Protein 9R2R (pdb70)

Sequence (524 aa):
SQQEFLERARQYLEEARRDLTTRPYYYYVGSDSDGTTREARSREEYAKPEKRVRSLIEELKNKENYEIYETDYSWTETENGETRTHHIYFAYVKKDGKLEALLLRIESSGPLTDEETIEKTTRLLDEIYEKLESLSSQQEFLERARQYLEEARRDLTTRPYYYYVGSDSDGTTREARSREEYAKPETQEFEKRVRSLIEELKNYEIYETDYSWTETTRTHHIYFAYVEALLLRIESSGPLTDEETIEKTTRLLDEIYEKLESLSSQQEFLERARQYLEEARRDLTTRPYYYYVGSDSDGTTREAYAKPETQEFEKRVRSLIEELKYEIYETDYSWTTHHIYFAYVKKDGKLEALLLRIESSGPLTDEETIEKTTRLLDEIYEKLESLSEFLERARQYLEEARRDLTTRPYYYYVGSDSDGTTREARSREEYAKPETQEFEKRVRSLIEELKNSEDKENYEIYETDYSWTETRTHHIYFAYVKKDGKLEALLLRIESSGPLTDEETIEKTTRLLDEIYEKLESLS

Secondary structure (DSSP, 8-state):
--HHHHHHHHHHHHHHHHHTTT--EEEEEEEETT---EEESSHHHHS---HHHHHHHHHHH---SEEEEEEEEEEEEEETTEEEEEEEEEEEEEETTEEEEEEEEEEESS----HHHHHHHHHHHHHHHHHHHHT-/-HHHHHHHHHHHHHHTTTT--EEEEEEEETT--EEEESSHHHHHSHHHHHHHHHHHHHHHHHHS-S--SEEEEEEEEEEEE---EEEEEEEEEEETTEEEEEEEEEEESS----HHHHHHHHHHHHHHHHHHHHT-/-HHHHHHHHHHHHHHHHHHTTT--EEEEEEE-SS--EEEE-SHHHHTSHHHHHHHHHHHHHHHHH----EEEEEEEEEE--EEEEEEEEE---EEEEEEESS----HHHHHHHHHHHHHHHHHHHTT-/--HHHHHHHHHHHHHHHHTTTT--EEEEEEE-TTS-EEE----HHHHHHHHHHHHHHHHH--EEEEEEEEE--EEEEEEEEEETTEEEEEEEEEEESS----HHHHHHHHHHHHHHHHHHHT--

Radius of gyration: 23.38 Å; Cα contacts (8 Å, |Δi|>4): 973; chains: 4; bounding box: 63×63×62 Å

B-factor: mean 97.17, std 36.12, range [35.24, 252.78]

Nearest PDB structures (foldseek):
  8fw5-assembly1_C  TM=2.933E-01  e=3.549E-01  Homo sapiens
  7t3c-assembly1_C  TM=2.709E-01  e=3.549E-01  Homo sapiens
  2ex2-assembly1_A  TM=4.281E-01  e=2.567E+00  Escherichia coli
  2qm4-assembly1_A  TM=3.471E-01  e=1.353E+00  Homo sapiens
  7t3b-assembly1_C  TM=2.607E-01  e=1.012E+00  Homo sapiens

Foldseek 3Di:
DLVVLLVQLLVVLVVCLVCQQPWWWKWKWKAFLVNDIDIDRDDVSDVPDCVVVVVVVVVPVVPDPKDKDKDKDKDWDQPPNDIWIWIWIWMWIAHNNGTGMTIIITGTPTHDDDPVVSVVSSVVSVVRNVVSVVND/DLVVLLVLVLVLLVVCLVCQAPWWWKWKWWAALVGDIDTDTHPVSRVPVVRVVRVVVQVVVVVVPCVWDKDKDWDWDADPHFTWIWIWMDTNITITITGTHHHDDDVVVSVVSSVVSVVVNVVSVVVD/DAVVQLVQLLVVLVVCLVCQQPFWDKWKKKFFAVRDIDTDVPPVVVVVVVVVVVVVVVVVCQPKDWDWDADPHWIWIWIWHHDPNRTGITITITTDHHGDPDVVVSVVVNVVSVVVNVVSVVVD/DCLVVLLVVLVVCLVCAQPWWWKWKWKAFLVRDMQIDTDPVSCVPVVNVVVVVVVVVVVVDVVDDDDAPDKDKDKDWDWDDPVFIWIWIWMWMDGPRGTGMTIIITGTNTHDDDVVVSVVVNVVSVVVNVVSVVVD

Solvent-accessible surface area: 23491 Å² total; per-residue (Å²): 128,22,106,102,0,4,87,70,0,53,78,10,1,9,29,0,3,92,17,2,62,85,122,54,14,33,6,13,0,9,5,32,57,114,33,87,42,178,61,0,125,53,84,130,81,42,74,137,140,59,170,130,18,105,57,49,6,121,127,26,60,166,179,42,41,22,28,5,10,13,1,9,6,2,21,19,36,23,80,151,78,109,74,67,40,12,22,6,4,1,0,3,0,59,59,62,56,130,36,33,1,0,1,0,69,1,31,1,52,12,67,10,112,73,96,89,15,20,33,15,8,1,38,11,2,1,16,1,6,17,23,0,17,42,13,97,105,64,115,89,8,9,108,85,0,27,42,1,2,3,26,0,8,113,29,5,58,92,120,55,8,32,8,4,1,0,5,35,83,139,17,65,52,94,61,2,138,60,157,156,58,13,69,105,95,82,2,94,101,17,25,127,123,5,55,56,42,6,106,133,51,110,163,64,53,0,3,5,2,12,7,3,22,27,121,136,127,88,46,9,12,10,4,1,0,9,20,137,10,14,0,0,17,2,36,3,46,4,38,11,119,68,83,91,10,18,49,19,6,3,22,7,2,1,13,3,14,21,30,0,21,26,62,86,74,22,137,109,1,19,110,113,0,48,93,30,1,7,53,0,4,107,36,5,67,82,164,44,25,76,29,2,1,0,1,26,45,131,36,86,42,111,90,41,97,66,77,102,101,2,75,111,27,45,123,128,1,78,38,26,4,110,131,35,112,60,21,0,10,6,2,5,4,0,56,42,65,14,22,7,12,0,2,3,1,43,54,136,51,170,30,40,1,1,2,0,58,1,48,12,70,15,73,12,122,62,82,76,6,28,40,37,3,0,31,9,2,1,14,2,1,14,28,1,14,22,2,100,114,2,24,103,113,0,48,54,8,1,12,42,0,8,86,16,6,63,85,149,72,26,33,5,0,3,0,0,19,28,120,28,82,70,112,101,0,112,41,169,103,64,22,52,102,88,113,12,59,110,27,11,127,98,3,83,56,46,5,98,104,6,66,121,47,174,109,64,100,28,12,23,0,13,17,1,10,3,8,25,12,63,98,92,49,8,21,5,11,0,3,0,0,34,50,94,62,126,42,42,0,3,0,0,38,0,33,4,79,12,56,5,104,63,103,118,14,13,27,24,6,2,49,11,1,1,20,4,11,18,31,0,27,31,23,72

Structure (mmCIF, N/CA/C/O backbone):
data_9R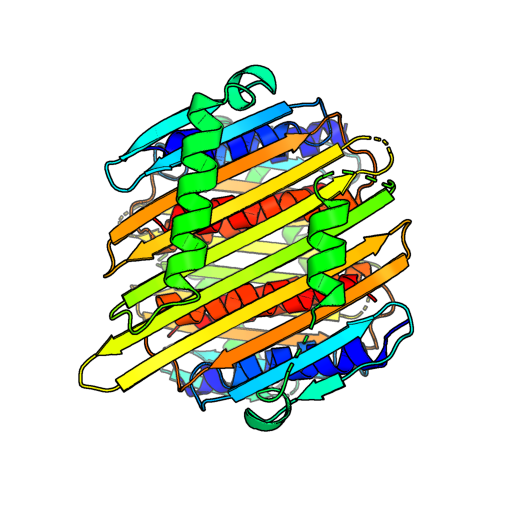2R
#
_entry.id   9R2R
#
_cell.length_a   101.480
_cell.length_b   88.580
_cell.length_c   65.750
_cell.angle_alpha   90.000
_cell.angle_beta   114.038
_cell.angle_gamma   90.000
#
_symmetry.space_group_name_H-M   'C 1 2 1'
#
loop_
_entity.id
_entity.type
_entity.pdbx_description
1 polymer M7r1
2 water water
#
loop_
_atom_site.group_PDB
_atom_site.id
_atom_site.type_symbol
_atom_site.label_atom_id
_atom_site.label_alt_id
_atom_site.label_comp_id
_atom_site.label_asym_id
_atom_site.label_entity_id
_atom_site.label_seq_id
_atom_site.pdbx_PDB_ins_code
_atom_site.Cartn_x
_atom_site.Cartn_y
_atom_site.Cartn_z
_atom_site.occupancy
_atom_site.B_iso_or_equiv
_atom_site.auth_seq_id
_atom_site.auth_comp_id
_atom_site.auth_asym_id
_atom_site.auth_atom_id
_atom_site.pdbx_PDB_model_num
ATOM 1 N N . SER A 1 1 ? 18.80336 17.54286 -11.01728 1.000 127.85887 1 SER A N 1
ATOM 2 C CA . SER A 1 1 ? 18.61227 17.77721 -9.59058 1.000 128.46223 1 SER A CA 1
ATOM 3 C C . SER A 1 1 ? 17.99492 16.55593 -8.91773 1.000 124.74239 1 SER A C 1
ATOM 4 O O . SER A 1 1 ? 18.05892 16.41058 -7.69535 1.000 121.57632 1 SER A O 1
ATOM 7 N N . GLN A 1 2 ? 17.39401 15.68714 -9.73474 1.000 122.15935 2 GLN A N 1
ATOM 8 C CA . GLN A 1 2 ? 16.73175 14.46782 -9.26742 1.000 114.61095 2 GLN A CA 1
ATOM 9 C C . GLN A 1 2 ? 15.62740 14.77077 -8.25844 1.000 107.90910 2 GLN A C 1
ATOM 10 O O . GLN A 1 2 ? 15.36714 13.97481 -7.35376 1.000 101.55244 2 GLN A O 1
ATOM 16 N N . GLN A 1 3 ? 14.97072 15.92432 -8.40841 1.000 125.47451 3 GLN A N 1
ATOM 17 C CA . GLN A 1 3 ? 13.89492 16.29366 -7.49288 1.000 124.05565 3 GLN A CA 1
ATOM 18 C C . GLN A 1 3 ? 12.75930 15.28071 -7.54409 1.000 118.28560 3 GLN A C 1
ATOM 19 O O . GLN A 1 3 ? 12.14646 14.96377 -6.51325 1.000 114.51371 3 GLN A O 1
ATOM 25 N N . GLU A 1 4 ? 12.46636 14.76255 -8.73908 1.000 103.77694 4 GLU A N 1
ATOM 26 C CA . GLU A 1 4 ? 11.44759 13.72959 -8.87466 1.000 92.85491 4 GLU A CA 1
ATOM 27 C C . GLU A 1 4 ? 11.77928 12.53230 -7.99700 1.000 80.19358 4 GLU A C 1
ATOM 28 O O . GLU A 1 4 ? 10.95767 12.10367 -7.18139 1.000 83.11298 4 GLU A O 1
ATOM 34 N N . PHE A 1 5 ? 12.99043 11.98727 -8.15286 1.000 81.00858 5 PHE A N 1
ATOM 35 C CA . PHE A 1 5 ? 13.44426 10.88607 -7.30782 1.000 82.75118 5 PHE A CA 1
ATOM 36 C C . PHE A 1 5 ? 13.28233 11.22122 -5.83234 1.000 78.47483 5 PHE A C 1
ATOM 37 O O . PHE A 1 5 ? 12.85905 10.37497 -5.03426 1.000 67.14848 5 PHE A O 1
ATOM 45 N N . LEU A 1 6 ? 13.64101 12.44817 -5.45069 1.000 85.41835 6 LEU A N 1
ATOM 46 C CA . LEU A 1 6 ? 13.54516 12.85272 -4.05414 1.000 81.13280 6 LEU A CA 1
ATOM 47 C C . LEU A 1 6 ? 12.11715 12.71991 -3.54914 1.000 81.20072 6 LEU A C 1
ATOM 48 O O . LEU A 1 6 ? 11.87185 12.12084 -2.49611 1.000 81.91786 6 LEU A O 1
ATOM 53 N N . GLU A 1 7 ? 11.15595 13.25867 -4.30204 1.000 79.84777 7 GLU A N 1
ATOM 54 C CA . GLU A 1 7 ? 9.76740 13.19988 -3.85447 1.000 76.68564 7 GLU A CA 1
ATOM 55 C C . GLU A 1 7 ? 9.23971 11.76818 -3.85253 1.000 71.42361 7 GLU A C 1
ATOM 56 O O . GLU A 1 7 ? 8.49650 11.37702 -2.94125 1.000 75.09721 7 GLU A O 1
ATOM 62 N N . ARG A 1 8 ? 9.61746 10.96807 -4.85493 1.000 66.13766 8 ARG A N 1
ATOM 63 C CA . ARG A 1 8 ? 9.15426 9.58267 -4.90385 1.000 68.18213 8 ARG A CA 1
ATOM 64 C C . ARG A 1 8 ? 9.65225 8.80616 -3.69448 1.000 66.49723 8 ARG A C 1
ATOM 65 O O . ARG A 1 8 ? 8.89659 8.06023 -3.05923 1.000 61.92225 8 ARG A O 1
ATOM 73 N N . ALA A 1 9 ? 10.93143 8.97230 -3.35947 1.000 84.82376 9 ALA A N 1
ATOM 74 C CA . ALA A 1 9 ? 11.48203 8.23835 -2.22899 1.000 82.83601 9 ALA A CA 1
ATOM 75 C C . ALA A 1 9 ? 10.94094 8.76535 -0.90584 1.000 72.12845 9 ALA A C 1
ATOM 76 O O . ALA A 1 9 ? 10.75320 7.98775 0.03712 1.000 70.26152 9 ALA A O 1
ATOM 78 N N . ARG A 1 10 ? 10.67293 10.07098 -0.81507 1.000 66.64150 10 ARG A N 1
ATOM 79 C CA . ARG A 1 10 ? 10.00543 10.60061 0.36947 1.000 62.68643 10 ARG A CA 1
ATOM 80 C C . ARG A 1 10 ? 8.64921 9.93652 0.56586 1.000 65.93398 10 ARG A C 1
ATOM 81 O O . ARG A 1 10 ? 8.31617 9.48873 1.66970 1.000 69.44240 10 ARG A O 1
ATOM 89 N N . GLN A 1 11 ? 7.84935 9.86934 -0.50213 1.000 65.67602 11 GLN A N 1
ATOM 90 C CA . GLN A 1 11 ? 6.53406 9.24128 -0.40851 1.000 56.82641 11 GLN A CA 1
ATOM 91 C C . GLN A 1 11 ? 6.64746 7.76382 -0.04819 1.000 52.28982 11 GLN A C 1
ATOM 92 O O . GLN A 1 11 ? 5.86151 7.24781 0.75956 1.000 57.36459 11 GLN A O 1
ATOM 98 N N . TYR A 1 12 ? 7.62067 7.06637 -0.63972 1.000 48.67255 12 TYR A N 1
ATOM 99 C CA . TYR A 1 12 ? 7.81345 5.65393 -0.32683 1.000 56.29644 12 TYR A CA 1
ATOM 100 C C . TYR A 1 12 ? 8.18167 5.45525 1.13921 1.000 64.21541 12 TYR A C 1
ATOM 101 O O . TYR A 1 12 ? 7.67950 4.53398 1.79235 1.000 60.26407 12 TYR A O 1
ATOM 110 N N . LEU A 1 13 ? 9.05383 6.31245 1.67694 1.000 58.40083 13 LEU A N 1
ATOM 111 C CA . LEU A 1 13 ? 9.41899 6.20936 3.08737 1.000 55.20608 13 LEU A CA 1
ATOM 112 C C . LEU A 1 13 ? 8.22782 6.50628 3.98939 1.000 53.85674 13 LEU A C 1
ATOM 113 O O . LEU A 1 13 ? 8.03168 5.84080 5.01582 1.000 54.80093 13 LEU A O 1
ATOM 118 N N . GLU A 1 14 ? 7.43219 7.51711 3.63319 1.000 51.10871 14 GLU A N 1
ATOM 119 C CA . GLU A 1 14 ? 6.22920 7.81502 4.40285 1.000 48.50375 14 GLU A CA 1
ATOM 120 C C . GLU A 1 14 ? 5.31390 6.60146 4.46588 1.000 52.28617 14 GLU A C 1
ATOM 121 O O . GLU A 1 14 ? 4.88425 6.18443 5.54981 1.000 57.74944 14 GLU A O 1
ATOM 127 N N . GLU A 1 15 ? 5.01330 6.01418 3.30496 1.000 60.20556 15 GLU A N 1
ATOM 128 C CA . GLU A 1 15 ? 4.12863 4.85642 3.28411 1.000 56.85621 15 GLU A CA 1
ATOM 129 C C . GLU A 1 15 ? 4.73405 3.66742 4.01790 1.000 47.66054 15 GLU A C 1
ATOM 130 O O . GLU A 1 15 ? 3.99921 2.91511 4.66348 1.000 49.37686 15 GLU A O 1
ATOM 136 N N . ALA A 1 16 ? 6.05532 3.47979 3.93764 1.000 55.17741 16 ALA A N 1
ATOM 137 C CA . ALA A 1 16 ? 6.68994 2.38074 4.65534 1.000 54.24338 16 ALA A CA 1
ATOM 138 C C . ALA A 1 16 ? 6.53722 2.55378 6.15953 1.000 51.65105 16 ALA A C 1
ATOM 139 O O . ALA A 1 16 ? 6.15659 1.61320 6.86330 1.000 57.68127 16 ALA A O 1
ATOM 141 N N . ARG A 1 17 ? 6.83805 3.74916 6.67455 1.000 51.32772 17 ARG A N 1
ATOM 142 C CA . ARG A 1 17 ? 6.65071 3.99190 8.10088 1.000 48.92815 17 ARG A CA 1
ATOM 143 C C . ARG A 1 17 ? 5.19089 3.83879 8.50319 1.000 56.15195 17 ARG A C 1
ATOM 144 O O . ARG A 1 17 ? 4.89868 3.38289 9.61471 1.000 53.00356 17 ARG A O 1
ATOM 152 N N . ARG A 1 18 ? 4.26425 4.19142 7.60763 1.000 59.84849 18 ARG A N 1
ATOM 153 C CA . ARG A 1 18 ? 2.84551 4.13269 7.94449 1.000 46.39757 18 ARG A CA 1
ATOM 154 C C . ARG A 1 18 ? 2.33341 2.69783 7.98508 1.000 49.83596 18 ARG A C 1
ATOM 155 O O . ARG A 1 18 ? 1.51252 2.35023 8.84258 1.000 48.03696 18 ARG A O 1
ATOM 163 N N . ASP A 1 19 ? 2.79605 1.85452 7.06468 1.000 53.80186 19 ASP A N 1
ATOM 164 C CA . ASP A 1 19 ? 2.30621 0.48926 6.93634 1.000 57.99291 19 ASP A CA 1
ATOM 165 C C . ASP A 1 19 ? 3.27380 -0.53725 7.50846 1.000 64.85634 19 ASP A C 1
ATOM 166 O O . ASP A 1 19 ? 3.12127 -1.73441 7.23835 1.000 66.09129 19 ASP A O 1
ATOM 171 N N . LEU A 1 20 ? 4.27803 -0.08523 8.26663 1.000 65.53774 20 LEU A N 1
ATOM 172 C CA . LEU A 1 20 ? 5.20543 -0.99193 8.93675 1.000 57.44547 20 LEU A CA 1
ATOM 173 C C . LEU A 1 20 ? 4.47977 -2.13732 9.63079 1.000 68.52517 20 LEU A C 1
ATOM 174 O O . LEU A 1 20 ? 4.87616 -3.30207 9.51285 1.000 76.71914 20 LEU A O 1
ATOM 179 N N . THR A 1 21 ? 3.40331 -1.82564 10.35152 1.000 68.28412 21 THR A N 1
ATOM 180 C CA . THR A 1 21 ? 2.65508 -2.82127 11.10685 1.000 68.60169 21 THR A CA 1
ATOM 181 C C . THR A 1 21 ? 1.30545 -3.14119 10.47064 1.000 81.63831 21 THR A C 1
ATOM 182 O O . THR A 1 21 ? 0.39007 -3.59232 11.16647 1.000 80.94491 21 THR A O 1
ATOM 186 N N . THR A 1 22 ? 1.16664 -2.93550 9.16019 1.000 83.63713 22 THR A N 1
ATOM 187 C CA . THR A 1 22 ? -0.13508 -2.99765 8.50397 1.000 78.73894 22 THR A CA 1
ATOM 188 C C . THR A 1 22 ? -0.18841 -3.98279 7.34625 1.000 80.60399 22 THR A C 1
ATOM 189 O O . THR A 1 22 ? -1.08092 -4.83876 7.31104 1.000 76.53002 22 THR A O 1
ATOM 193 N N . ARG A 1 23 ? 0.73149 -3.88604 6.38791 1.000 84.38720 23 ARG A N 1
ATOM 194 C CA . ARG A 1 23 ? 0.63819 -4.66431 5.15991 1.000 72.88539 23 ARG A CA 1
ATOM 195 C C . ARG A 1 23 ? 2.03665 -4.84483 4.59352 1.000 82.47449 23 ARG A C 1
ATOM 196 O O . ARG A 1 23 ? 2.88947 -3.96956 4.77808 1.000 88.08229 23 ARG A O 1
ATOM 204 N N . PRO A 1 24 ? 2.31252 -5.96472 3.92494 1.000 77.09700 24 PRO A N 1
ATOM 205 C CA . PRO A 1 24 ? 3.57787 -6.09104 3.19459 1.000 80.31403 24 PRO A CA 1
ATOM 206 C C . PRO A 1 24 ? 3.69379 -5.03298 2.10741 1.000 72.65041 24 PRO A C 1
ATOM 207 O O . PRO A 1 24 ? 2.70156 -4.46470 1.64626 1.000 84.26680 24 PRO A O 1
ATOM 211 N N . TYR A 1 25 ? 4.93253 -4.76865 1.69672 1.000 64.40194 25 TYR A N 1
ATOM 212 C CA . TYR A 1 25 ? 5.17527 -3.75834 0.67615 1.000 73.76839 25 TYR A CA 1
ATOM 213 C C . TYR A 1 25 ? 6.54594 -3.97416 0.05207 1.000 82.25195 25 TYR A C 1
ATOM 214 O O . TYR A 1 25 ? 7.40291 -4.66889 0.60505 1.000 83.39107 25 TYR A O 1
ATOM 223 N N . TYR A 1 26 ? 6.73704 -3.35732 -1.11328 1.000 90.85679 26 TYR A N 1
ATOM 224 C CA . TYR A 1 26 ? 8.00561 -3.41379 -1.83336 1.000 95.94266 26 TYR A CA 1
ATOM 225 C C . TYR A 1 26 ? 8.16441 -2.12288 -2.61898 1.000 89.88438 26 TYR A C 1
ATOM 226 O O . TYR A 1 26 ? 7.37275 -1.84974 -3.52523 1.000 102.88080 26 TYR A O 1
ATOM 235 N N . TYR A 1 27 ? 9.18341 -1.33820 -2.27930 1.000 73.41001 27 TYR A N 1
ATOM 236 C CA . TYR A 1 27 ? 9.45484 -0.07045 -2.94065 1.000 70.33042 27 TYR A CA 1
ATOM 237 C C . TYR A 1 27 ? 10.89943 -0.04824 -3.41012 1.000 71.33781 27 TYR A C 1
ATOM 238 O O . TYR A 1 27 ? 11.81652 -0.30850 -2.62699 1.000 65.50600 27 TYR A O 1
ATOM 247 N N . TYR A 1 28 ? 11.09846 0.25520 -4.68426 1.000 67.16585 28 TYR A N 1
ATOM 248 C CA . TYR A 1 28 ? 12.42542 0.46081 -5.23793 1.000 63.54134 28 TYR A CA 1
ATOM 249 C C . TYR A 1 28 ? 12.44050 1.80242 -5.94463 1.000 61.51497 28 TYR A C 1
ATOM 250 O O . TYR A 1 28 ? 11.46251 2.17368 -6.59843 1.000 86.35448 28 TYR A O 1
ATOM 259 N N . VAL A 1 29 ? 13.53877 2.53554 -5.80387 1.000 68.08794 29 VAL A N 1
ATOM 260 C CA . VAL A 1 29 ? 13.69809 3.77123 -6.56390 1.000 74.46546 29 VAL A CA 1
ATOM 261 C C . VAL A 1 29 ? 15.18645 4.05083 -6.73024 1.000 81.69763 29 VAL A C 1
ATOM 262 O O . VAL A 1 29 ? 15.94739 4.05470 -5.75754 1.000 66.05551 29 VAL A O 1
ATOM 266 N N . GLY A 1 30 ? 15.60487 4.25678 -7.97580 1.000 82.17361 30 GLY A N 1
ATOM 267 C CA . GLY A 1 30 ? 17.01126 4.42718 -8.27667 1.000 82.78633 30 GLY A CA 1
ATOM 268 C C . GLY A 1 30 ? 17.27367 5.43304 -9.37508 1.000 78.85801 30 GLY A C 1
ATOM 269 O O . GLY A 1 30 ? 16.65814 5.37213 -10.44262 1.000 82.68090 30 GLY A O 1
ATOM 270 N N . SER A 1 31 ? 18.19116 6.36178 -9.12272 1.000 77.85337 31 SER A N 1
ATOM 271 C CA . SER A 1 31 ? 18.55029 7.39174 -10.08145 1.000 79.57180 31 SER A CA 1
ATOM 272 C C . SER A 1 31 ? 20.06405 7.48572 -10.17983 1.000 83.37314 31 SER A C 1
ATOM 273 O O . SER A 1 31 ? 20.78515 7.20296 -9.22064 1.000 101.79990 31 SER A O 1
ATOM 276 N N . ASP A 1 32 ? 20.53467 7.88631 -11.35182 1.000 93.90078 32 ASP A N 1
ATOM 277 C CA . ASP A 1 32 ? 21.95181 8.08448 -11.62191 1.000 103.88381 32 ASP A CA 1
ATOM 278 C C . ASP A 1 32 ? 22.21426 9.55867 -11.92191 1.000 118.26499 32 ASP A C 1
ATOM 279 O O . ASP A 1 32 ? 21.31847 10.40410 -11.83338 1.000 115.49499 32 ASP A O 1
ATOM 284 N N . SER A 1 33 ? 23.46061 9.85433 -12.29808 1.000 124.86270 33 SER A N 1
ATOM 285 C CA . SER A 1 33 ? 23.84868 11.22339 -12.60012 1.000 124.48553 33 SER A CA 1
ATOM 286 C C . SER A 1 33 ? 23.14349 11.73319 -13.84415 1.000 145.16745 33 SER A C 1
ATOM 287 O O . SER A 1 33 ? 23.00413 12.94794 -14.01790 1.000 153.62939 33 SER A O 1
ATOM 290 N N . ASP A 1 34 ? 22.71402 10.82794 -14.72502 1.000 192.65065 34 ASP A N 1
ATOM 291 C CA . ASP A 1 34 ? 21.95124 11.23417 -15.89679 1.000 198.91175 34 ASP A CA 1
ATOM 292 C C . ASP A 1 34 ? 20.53236 11.64890 -15.53315 1.000 198.56031 34 ASP A C 1
ATOM 293 O O . ASP A 1 34 ? 19.86826 12.31733 -16.33192 1.000 208.90716 34 ASP A O 1
ATOM 298 N N . GLY A 1 35 ? 20.05367 11.26602 -14.35067 1.000 153.51421 35 GLY A N 1
ATOM 299 C CA . GLY A 1 35 ? 18.71879 11.60435 -13.91133 1.000 140.98820 35 GLY A CA 1
ATOM 300 C C . GLY A 1 35 ? 17.66366 10.56776 -14.21428 1.000 128.59102 35 GLY A C 1
ATOM 301 O O . GLY A 1 35 ? 16.48994 10.79977 -13.90326 1.000 131.26651 35 GLY A O 1
ATOM 302 N N . THR A 1 36 ? 18.03710 9.43439 -14.80343 1.000 129.14271 36 THR A N 1
ATOM 303 C CA . THR A 1 36 ? 17.07523 8.39073 -15.15368 1.000 121.85914 36 THR A CA 1
ATOM 304 C C . THR A 1 36 ? 16.60745 7.69277 -13.88032 1.000 104.82605 36 THR A C 1
ATOM 305 O O . THR A 1 36 ? 17.32017 6.85968 -13.31400 1.000 91.45510 36 THR A O 1
ATOM 309 N N . THR A 1 37 ? 15.40018 8.02878 -13.42650 1.000 95.74136 37 THR A N 1
ATOM 310 C CA . THR A 1 37 ? 14.82217 7.44459 -12.22463 1.000 98.57769 37 THR A CA 1
ATOM 311 C C . THR A 1 37 ? 13.92003 6.27692 -12.60292 1.000 86.77017 37 THR A C 1
ATOM 312 O O . THR A 1 37 ? 13.05772 6.40924 -13.47774 1.000 100.06651 37 THR A O 1
ATOM 316 N N . ARG A 1 38 ? 14.12754 5.13771 -11.94871 1.000 88.63440 38 ARG A N 1
ATOM 317 C CA . ARG A 1 38 ? 13.30299 3.95229 -12.13191 1.000 92.02690 38 ARG A CA 1
ATOM 318 C C . ARG A 1 38 ? 12.69212 3.56726 -10.79592 1.000 76.75066 38 ARG A C 1
ATOM 319 O O . ARG A 1 38 ? 13.39798 3.47022 -9.78758 1.000 89.34038 38 ARG A O 1
ATOM 327 N N . GLU A 1 39 ? 11.38762 3.34310 -10.79267 1.000 83.62807 39 GLU A N 1
ATOM 328 C CA . GLU A 1 39 ? 10.65577 3.01528 -9.58278 1.000 73.94417 39 GLU A CA 1
ATOM 329 C C . GLU A 1 39 ? 10.11026 1.60070 -9.67587 1.000 76.34338 39 GLU A C 1
ATOM 330 O O . GLU A 1 39 ? 10.11567 0.97532 -10.73982 1.000 95.16870 39 GLU A O 1
ATOM 336 N N . ALA A 1 40 ? 9.62001 1.11381 -8.53454 1.000 71.35412 40 ALA A N 1
ATOM 337 C CA . ALA A 1 40 ? 8.99566 -0.20805 -8.47971 1.000 84.40164 40 ALA A CA 1
ATOM 338 C C . ALA A 1 40 ? 8.16076 -0.29871 -7.19885 1.000 82.98922 40 ALA A C 1
ATOM 339 O O . ALA A 1 40 ? 8.65636 -0.73578 -6.15878 1.000 85.33971 40 ALA A O 1
ATOM 341 N N . ARG A 1 41 ? 6.88722 0.09253 -7.29713 1.000 75.87328 41 ARG A N 1
ATOM 342 C CA . ARG A 1 41 ? 5.97264 -0.02056 -6.16657 1.000 71.24459 41 ARG A CA 1
ATOM 343 C C . ARG A 1 41 ? 5.48083 -1.44864 -5.94707 1.000 76.70779 41 ARG A C 1
ATOM 344 O O . ARG A 1 41 ? 4.94058 -1.75148 -4.87666 1.000 85.22222 41 ARG A O 1
ATOM 352 N N . SER A 1 42 ? 5.66367 -2.33042 -6.92085 1.000 82.21321 42 SER A N 1
ATOM 353 C CA . SER A 1 42 ? 5.33201 -3.73916 -6.78796 1.000 90.77359 42 SER A CA 1
ATOM 354 C C . SER A 1 42 ? 6.60922 -4.57016 -6.79437 1.000 99.19637 42 SER A C 1
ATOM 355 O O . SER A 1 42 ? 7.68905 -4.09942 -7.16394 1.000 99.58909 42 SER A O 1
ATOM 358 N N . ARG A 1 43 ? 6.47231 -5.82909 -6.37798 1.000 101.52676 43 ARG A N 1
ATOM 359 C CA . ARG A 1 43 ? 7.63842 -6.69645 -6.25195 1.000 110.24461 43 ARG A CA 1
ATOM 360 C C . ARG A 1 43 ? 8.21095 -7.05332 -7.61786 1.000 117.16699 43 ARG A C 1
ATOM 361 O O . ARG A 1 43 ? 9.39012 -6.80417 -7.89610 1.000 123.61751 43 ARG A O 1
ATOM 369 N N . GLU A 1 44 ? 7.38380 -7.62939 -8.49154 1.000 112.57698 44 GLU A N 1
ATOM 370 C CA . GLU A 1 44 ? 7.85778 -8.07421 -9.79544 1.000 122.01444 44 GLU A CA 1
ATOM 371 C C . GLU A 1 44 ? 8.23338 -6.92027 -10.71302 1.000 121.55956 44 GLU A C 1
ATOM 372 O O . GLU A 1 44 ? 8.73035 -7.16777 -11.81744 1.000 130.86883 44 GLU A O 1
ATOM 378 N N . GLU A 1 45 ? 8.00362 -5.67469 -10.29178 1.000 118.55211 45 GLU A N 1
ATOM 379 C CA . GLU A 1 45 ? 8.39026 -4.53960 -11.11911 1.000 117.57519 45 GLU A CA 1
ATOM 380 C C . GLU A 1 45 ? 9.90271 -4.36650 -11.14769 1.000 139.04803 45 GLU A C 1
ATOM 381 O O . GLU A 1 45 ? 10.45388 -3.92567 -12.16164 1.000 139.54432 45 GLU A O 1
ATOM 387 N N . TYR A 1 46 ? 10.58976 -4.71151 -10.05667 1.000 175.32446 46 TYR A N 1
ATOM 388 C CA . TYR A 1 46 ? 12.04187 -4.68733 -10.02376 1.000 170.95712 46 TYR A CA 1
ATOM 389 C C . TYR A 1 46 ? 12.65869 -6.05018 -9.75070 1.000 173.10367 46 TYR A C 1
ATOM 390 O O . TYR A 1 46 ? 13.88358 -6.18407 -9.85906 1.000 177.83968 46 TYR A O 1
ATOM 399 N N . ALA A 1 47 ? 11.85304 -7.06647 -9.41924 1.000 143.89276 47 ALA A N 1
ATOM 400 C CA . ALA A 1 47 ? 12.37575 -8.42149 -9.29011 1.000 137.73225 47 ALA A CA 1
ATOM 401 C C . ALA A 1 47 ? 13.12614 -8.85066 -10.54485 1.000 154.19623 47 ALA A C 1
ATOM 402 O O . ALA A 1 47 ? 13.99396 -9.72714 -10.47376 1.000 153.75309 47 ALA A O 1
ATOM 404 N N . LYS A 1 48 ? 12.80160 -8.25979 -11.69343 1.000 158.19990 48 LYS A N 1
ATOM 405 C CA . LYS A 1 48 ? 13.61952 -8.39113 -12.88898 1.000 154.18024 48 LYS A CA 1
ATOM 406 C C . LYS A 1 48 ? 14.73045 -7.34433 -12.85236 1.000 152.71554 48 LYS A C 1
ATOM 407 O O . LYS A 1 48 ? 14.46612 -6.14339 -12.99376 1.000 160.35751 48 LYS A O 1
ATOM 413 N N . PRO A 1 49 ? 15.98667 -7.75264 -12.63678 1.000 145.16546 49 PRO A N 1
ATOM 414 C CA . PRO A 1 49 ? 17.09364 -6.79709 -12.53473 1.000 133.75446 49 PRO A CA 1
ATOM 415 C C . PRO A 1 49 ? 17.51949 -6.23557 -13.88962 1.000 123.32877 49 PRO A C 1
ATOM 416 O O . PRO A 1 49 ? 16.91923 -5.26309 -14.34794 1.000 126.20594 49 PRO A O 1
ATOM 420 N N . GLU A 1 55 ? 21.30892 -0.73663 -10.70051 1.000 129.98153 55 GLU A N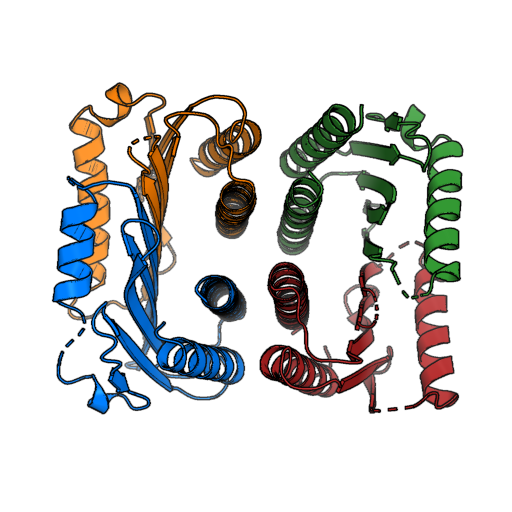 1
ATOM 421 C CA . GLU A 1 55 ? 21.93470 -0.90385 -9.39381 1.000 142.25720 55 GLU A CA 1
ATOM 422 C C . GLU A 1 55 ? 23.36317 -1.42464 -9.54388 1.000 151.66759 55 GLU A C 1
ATOM 423 O O . GLU A 1 55 ? 24.18774 -1.28023 -8.64048 1.000 148.53522 55 GLU A O 1
ATOM 429 N N . LYS A 1 56 ? 23.65275 -2.01892 -10.70280 1.000 146.79914 56 LYS A N 1
ATOM 430 C CA . LYS A 1 56 ? 24.97781 -2.58134 -10.94422 1.000 145.10773 56 LYS A CA 1
ATOM 431 C C . LYS A 1 56 ? 26.03919 -1.48680 -10.97738 1.000 146.32083 56 LYS A C 1
ATOM 432 O O . LYS A 1 56 ? 27.03255 -1.53691 -10.23818 1.000 150.59758 56 LYS A O 1
ATOM 438 N N . ARG A 1 57 ? 25.84176 -0.48417 -11.83890 1.000 137.78927 57 ARG A N 1
ATOM 439 C CA . ARG A 1 57 ? 26.79417 0.61756 -11.92228 1.000 140.16889 57 ARG A CA 1
ATOM 440 C C . ARG A 1 57 ? 26.91379 1.35370 -10.59534 1.000 154.74067 57 ARG A C 1
ATOM 441 O O . ARG A 1 57 ? 27.99612 1.84122 -10.25217 1.000 153.24320 57 ARG A O 1
ATOM 449 N N . VAL A 1 58 ? 25.82576 1.41887 -9.82612 1.000 183.81115 58 VAL A N 1
ATOM 450 C CA . VAL A 1 58 ? 25.85367 2.11270 -8.53981 1.000 178.14808 58 VAL A CA 1
ATOM 451 C C . VAL A 1 58 ? 26.86483 1.45707 -7.60564 1.000 165.61777 58 VAL A C 1
ATOM 452 O O . VAL A 1 58 ? 27.79323 2.10542 -7.10702 1.000 164.65247 58 VAL A O 1
ATOM 456 N N . ARG A 1 59 ? 26.70156 0.15359 -7.36340 1.000 151.42559 59 ARG A N 1
ATOM 457 C CA . ARG A 1 59 ? 27.59589 -0.54393 -6.44610 1.000 144.75529 59 ARG A CA 1
ATOM 458 C C . ARG A 1 59 ? 29.00788 -0.65279 -7.00660 1.000 147.01992 59 ARG A C 1
ATOM 459 O O . ARG A 1 59 ? 29.97935 -0.63462 -6.23946 1.000 140.01994 59 ARG A O 1
ATOM 467 N N . SER A 1 60 ? 29.14828 -0.76204 -8.33083 1.000 159.31729 60 SER A N 1
ATOM 468 C CA . SER A 1 60 ? 30.48456 -0.78910 -8.91731 1.000 162.10717 60 SER A CA 1
ATOM 469 C C . SER A 1 60 ? 31.21451 0.52469 -8.66186 1.000 160.36330 60 SER A C 1
ATOM 470 O O . SER A 1 60 ? 32.38091 0.53076 -8.24972 1.000 160.53473 60 SER A O 1
ATOM 473 N N . LEU A 1 61 ? 30.53438 1.65284 -8.88796 1.000 142.32013 61 LEU A N 1
ATOM 474 C CA . LEU A 1 61 ? 31.13797 2.95134 -8.61400 1.000 136.15039 61 LEU A CA 1
ATOM 475 C C . LEU A 1 61 ? 31.43463 3.11457 -7.13055 1.000 132.14288 61 LEU A C 1
ATOM 476 O O . LEU A 1 61 ? 32.46135 3.69374 -6.75602 1.000 124.50024 61 LEU A O 1
ATOM 481 N N . ILE A 1 62 ? 30.54815 2.60630 -6.27086 1.000 131.52178 62 ILE A N 1
ATOM 482 C CA . ILE A 1 62 ? 30.79801 2.64806 -4.83144 1.000 125.98069 62 ILE A CA 1
ATOM 483 C C . ILE A 1 62 ? 32.10894 1.94393 -4.50680 1.000 124.39440 62 ILE A C 1
ATOM 484 O O . ILE A 1 62 ? 33.01877 2.52928 -3.90820 1.000 120.55040 62 ILE A O 1
ATOM 489 N N . GLU A 1 63 ? 32.22939 0.67952 -4.92070 1.000 126.53733 63 GLU A N 1
ATOM 490 C CA . GLU A 1 63 ? 33.42232 -0.09386 -4.58939 1.000 124.32965 63 GLU A CA 1
ATOM 491 C C . GLU A 1 63 ? 34.67691 0.53087 -5.18770 1.000 125.16069 63 GLU A C 1
ATOM 492 O O . GLU A 1 63 ? 35.74400 0.51300 -4.56257 1.000 121.49816 63 GLU A O 1
ATOM 498 N N . GLU A 1 64 ? 34.57245 1.09410 -6.39477 1.000 129.63156 64 GLU A N 1
ATOM 499 C CA . GLU A 1 64 ? 35.74417 1.71234 -7.00729 1.000 125.54399 64 GLU A CA 1
ATOM 500 C C . GLU A 1 64 ? 36.16658 2.96515 -6.24950 1.000 124.35017 64 GLU A C 1
ATOM 501 O O . GLU A 1 64 ? 37.36420 3.20709 -6.05739 1.000 122.26227 64 GLU A O 1
ATOM 507 N N . LEU A 1 65 ? 35.19924 3.76777 -5.79999 1.000 125.05267 65 LEU A N 1
ATOM 508 C CA . LEU A 1 65 ? 35.52292 4.98572 -5.06953 1.000 116.57818 65 LEU A CA 1
ATOM 509 C C . LEU A 1 65 ? 35.98067 4.70997 -3.64435 1.000 122.62688 65 LEU A C 1
ATOM 510 O O . LEU A 1 65 ? 36.65596 5.55945 -3.05276 1.000 115.64898 65 LEU A O 1
ATOM 515 N N . LYS A 1 66 ? 35.62256 3.55533 -3.07502 1.000 134.56166 66 LYS A N 1
ATOM 516 C CA . LYS A 1 66 ? 36.06701 3.24583 -1.71884 1.000 127.23464 66 LYS A CA 1
ATOM 517 C C . LYS A 1 66 ? 37.58420 3.12551 -1.65253 1.000 127.84859 66 LYS A C 1
ATOM 518 O O . LYS A 1 66 ? 38.21810 3.66646 -0.73893 1.000 132.54583 66 LYS A O 1
ATOM 524 N N . ASN A 1 67 ? 38.18360 2.42930 -2.61296 1.000 127.36610 67 ASN A N 1
ATOM 525 C CA . ASN A 1 67 ? 39.63302 2.27693 -2.65547 1.000 124.46955 67 ASN A CA 1
ATOM 526 C C . ASN A 1 67 ? 40.18656 2.69405 -4.01385 1.000 117.73468 67 ASN A C 1
ATOM 527 O O . ASN A 1 67 ? 40.01082 1.99096 -5.00886 1.000 115.89793 67 ASN A O 1
ATOM 532 N N . LYS A 1 71 ? 37.96308 10.72799 -8.08815 1.000 107.86894 71 LYS A N 1
ATOM 533 C CA . LYS A 1 71 ? 39.14107 10.38301 -7.30163 1.000 113.20861 71 LYS A CA 1
ATOM 534 C C . LYS A 1 71 ? 39.07086 10.98308 -5.89980 1.000 116.23923 71 LYS A C 1
ATOM 535 O O . LYS A 1 71 ? 39.51810 10.36947 -4.93041 1.000 116.01588 71 LYS A O 1
ATOM 541 N N . GLU A 1 72 ? 38.50542 12.18588 -5.79820 1.000 114.84153 72 GLU A N 1
ATOM 542 C CA . GLU A 1 72 ? 38.46501 12.92992 -4.54804 1.000 111.86647 72 GLU A CA 1
ATOM 543 C C . GLU A 1 72 ? 37.12983 13.65560 -4.44158 1.000 108.73233 72 GLU A C 1
ATOM 544 O O . GLU A 1 72 ? 36.26964 13.55399 -5.32150 1.000 108.47263 72 GLU A O 1
ATOM 550 N N . ASN A 1 73 ? 36.96525 14.39375 -3.34220 1.000 109.23242 73 ASN A N 1
ATOM 551 C CA . ASN A 1 73 ? 35.77052 15.19787 -3.07811 1.000 106.23862 73 ASN A CA 1
ATOM 552 C C . ASN A 1 73 ? 34.50002 14.35377 -3.04731 1.000 103.58895 73 ASN A C 1
ATOM 553 O O . ASN A 1 73 ? 33.41120 14.85015 -3.34595 1.000 98.86760 73 ASN A O 1
ATOM 558 N N . TYR A 1 74 ? 34.61099 13.07985 -2.68030 1.000 97.95516 74 TYR A N 1
ATOM 559 C CA . TYR A 1 74 ? 33.46873 12.17662 -2.70521 1.000 88.18066 74 TYR A CA 1
ATOM 560 C C . TYR A 1 74 ? 32.88962 12.00800 -1.30590 1.000 85.60844 74 TYR A C 1
ATOM 561 O O . TYR A 1 74 ? 33.62919 11.82873 -0.33228 1.000 90.69853 74 TYR A O 1
ATOM 570 N N . GLU A 1 75 ? 31.56536 12.09395 -1.21901 1.000 83.68550 75 GLU A N 1
ATOM 571 C CA . GLU A 1 75 ? 30.79445 11.81338 -0.01389 1.000 79.49419 75 GLU A CA 1
ATOM 572 C C . GLU A 1 75 ? 29.88699 10.63597 -0.34594 1.000 81.07310 75 GLU A C 1
ATOM 573 O O . GLU A 1 75 ? 28.97784 10.76090 -1.17377 1.000 79.11873 75 GLU A O 1
ATOM 579 N N . ILE A 1 76 ? 30.15687 9.48701 0.26553 1.000 77.54814 76 ILE A N 1
ATOM 580 C CA . ILE A 1 76 ? 29.42689 8.25464 -0.00195 1.000 79.83890 76 ILE A CA 1
ATOM 581 C C . ILE A 1 76 ? 28.77465 7.79427 1.29120 1.000 72.98054 76 ILE A C 1
ATOM 582 O O . ILE A 1 76 ? 29.39911 7.83119 2.35668 1.000 66.50067 76 ILE A O 1
ATOM 587 N N . TYR A 1 77 ? 27.51894 7.36243 1.19870 1.000 66.06317 77 TYR A N 1
ATOM 588 C CA . TYR A 1 77 ? 26.78566 6.89989 2.36922 1.000 57.53936 77 TYR A CA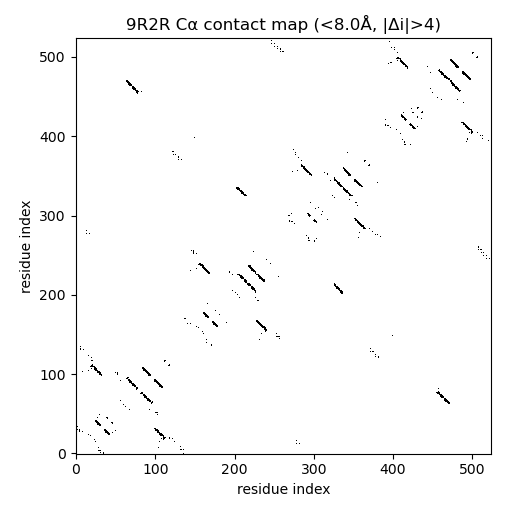 1
ATOM 589 C C . TYR A 1 77 ? 25.90748 5.72691 1.97318 1.000 53.36664 77 TYR A C 1
ATOM 590 O O . TYR A 1 77 ? 25.23729 5.77688 0.93815 1.000 65.15585 77 TYR A O 1
ATOM 599 N N . GLU A 1 78 ? 25.92050 4.67305 2.78603 1.000 50.31614 78 GLU A N 1
ATOM 600 C CA . GLU A 1 78 ? 25.07651 3.51876 2.52376 1.000 56.63185 78 GLU A CA 1
ATOM 601 C C . GLU A 1 78 ? 24.69099 2.86193 3.84004 1.000 52.91848 78 GLU A C 1
ATOM 602 O O . GLU A 1 78 ? 25.51242 2.73758 4.75191 1.000 65.43321 78 GLU A O 1
ATOM 608 N N . THR A 1 79 ? 23.42715 2.46231 3.92555 1.000 54.60864 79 THR A N 1
ATOM 609 C CA . THR A 1 79 ? 22.86634 1.76940 5.07397 1.000 57.63415 79 THR A CA 1
ATOM 610 C C . THR A 1 79 ? 22.12012 0.54253 4.57758 1.000 54.00036 79 THR A C 1
ATOM 611 O O . THR A 1 79 ? 21.45618 0.59262 3.53749 1.000 60.66410 79 THR A O 1
ATOM 615 N N . ASP A 1 80 ? 22.22701 -0.55476 5.32245 1.000 52.80661 80 ASP A N 1
ATOM 616 C CA . ASP A 1 80 ? 21.58293 -1.80452 4.92953 1.000 59.79276 80 ASP A CA 1
ATOM 617 C C . ASP A 1 80 ? 21.19413 -2.55794 6.19316 1.000 53.46324 80 ASP A C 1
ATOM 618 O O . ASP A 1 80 ? 22.06402 -3.06305 6.90828 1.000 63.87447 80 ASP A O 1
ATOM 623 N N . TYR A 1 81 ? 19.89343 -2.62870 6.46263 1.000 48.66997 81 TYR A N 1
ATOM 624 C CA . TYR A 1 81 ? 19.35013 -3.40337 7.57199 1.000 56.40164 81 TYR A CA 1
ATOM 625 C C . TYR A 1 81 ? 18.45202 -4.49258 7.00735 1.000 57.76606 81 TYR A C 1
ATOM 626 O O . TYR A 1 81 ? 17.42367 -4.19460 6.39271 1.000 60.26811 81 TYR A O 1
ATOM 635 N N . SER A 1 82 ? 18.83295 -5.74786 7.22472 1.000 51.70647 82 SER A N 1
ATOM 636 C CA . SER A 1 82 ? 18.11420 -6.89029 6.68017 1.000 60.24691 82 SER A CA 1
ATOM 637 C C . SER A 1 82 ? 17.96339 -7.94963 7.75863 1.000 61.29781 82 SER A C 1
ATOM 638 O O . SER A 1 82 ? 18.95290 -8.34876 8.37924 1.000 66.81635 82 SER A O 1
ATOM 641 N N . TRP A 1 83 ? 16.73298 -8.40812 7.97725 1.000 61.88015 83 TRP A N 1
ATOM 642 C CA . TRP A 1 83 ? 16.49119 -9.48959 8.92291 1.000 74.31889 83 TRP A CA 1
ATOM 643 C C . TRP A 1 83 ? 15.41424 -10.41283 8.37395 1.000 77.28765 83 TRP A C 1
ATOM 644 O O . TRP A 1 83 ? 14.37965 -9.95086 7.88244 1.000 77.47728 83 TRP A O 1
ATOM 655 N N . THR A 1 84 ? 15.67364 -11.71608 8.43530 1.000 80.03520 84 THR A N 1
ATOM 656 C CA . THR A 1 84 ? 14.72703 -12.72038 7.98022 1.000 83.64263 84 THR A CA 1
ATOM 657 C C . THR A 1 84 ? 14.48692 -13.72600 9.09474 1.000 97.25094 84 THR A C 1
ATOM 658 O O . THR A 1 84 ? 15.37762 -14.01327 9.89881 1.000 107.28336 84 THR A O 1
ATOM 662 N N . GLU A 1 85 ? 13.26784 -14.25551 9.13458 1.000 108.17656 85 GLU A N 1
ATOM 663 C CA . GLU A 1 85 ? 12.88652 -15.27630 10.10523 1.000 113.07533 85 GLU A CA 1
ATOM 664 C C . GLU A 1 85 ? 12.06439 -16.32197 9.36881 1.000 124.28273 85 GLU A C 1
ATOM 665 O O . GLU A 1 85 ? 10.94639 -16.03684 8.92811 1.000 128.57638 85 GLU A O 1
ATOM 671 N N . THR A 1 86 ? 12.61997 -17.51755 9.21123 1.000 132.16644 86 THR A N 1
ATOM 672 C CA . THR A 1 86 ? 11.91528 -18.62637 8.58031 1.000 121.28147 86 THR A CA 1
ATOM 673 C C . THR A 1 86 ? 11.57327 -19.63376 9.67455 1.000 127.93626 86 THR A C 1
ATOM 674 O O . THR A 1 86 ? 12.44884 -20.34632 10.17983 1.000 131.10326 86 THR A O 1
ATOM 678 N N . GLU A 1 87 ? 10.30142 -19.65527 10.06167 1.000 141.99505 87 GLU A N 1
ATOM 679 C CA . GLU A 1 87 ? 9.80694 -20.52580 11.11618 1.000 138.68527 87 GLU A CA 1
ATOM 680 C C . GLU A 1 87 ? 8.39742 -20.97297 10.76445 1.000 137.43697 87 GLU A C 1
ATOM 681 O O . GLU A 1 87 ? 7.60827 -20.19199 10.22328 1.000 134.65704 87 GLU A O 1
ATOM 687 N N . ASN A 1 88 ? 8.09353 -22.23649 11.07140 1.000 126.79286 88 ASN A N 1
ATOM 688 C CA . ASN A 1 88 ? 6.78277 -22.83397 10.80494 1.000 126.38293 88 ASN A CA 1
ATOM 689 C C . ASN A 1 88 ? 6.42846 -22.77940 9.32197 1.000 126.11150 88 ASN A C 1
ATOM 690 O O . ASN A 1 88 ? 5.25284 -22.72523 8.95263 1.000 122.55936 88 ASN A O 1
ATOM 695 N N . GLY A 1 89 ? 7.44496 -22.80110 8.46151 1.000 124.46274 89 GLY A N 1
ATOM 696 C CA . GLY A 1 89 ? 7.24542 -22.69883 7.03450 1.000 117.68501 89 GLY A CA 1
ATOM 697 C C . GLY A 1 89 ? 7.10738 -21.29045 6.50233 1.000 119.03940 89 GLY A C 1
ATOM 698 O O . GLY A 1 89 ? 7.10561 -21.10877 5.27832 1.000 110.92125 89 GLY A O 1
ATOM 699 N N . GLU A 1 90 ? 6.99492 -20.28745 7.36883 1.000 119.88639 90 GLU A N 1
ATOM 700 C CA . GLU A 1 90 ? 6.83500 -18.90264 6.94699 1.000 116.44350 90 GLU A CA 1
ATOM 701 C C . GLU A 1 90 ? 8.19066 -18.21072 6.96446 1.000 111.69257 90 GLU A C 1
ATOM 702 O O . GLU A 1 90 ? 8.88690 -18.22713 7.98357 1.000 108.03582 90 GLU A O 1
ATOM 708 N N . THR A 1 91 ? 8.55882 -17.60669 5.83960 1.000 111.11473 91 THR A N 1
ATOM 709 C CA . THR A 1 91 ? 9.87352 -16.99581 5.66084 1.000 101.35988 91 THR A CA 1
ATOM 710 C C . THR A 1 91 ? 9.72137 -15.47805 5.58103 1.000 101.34142 91 THR A C 1
ATOM 711 O O . THR A 1 91 ? 9.87159 -14.86012 4.52223 1.000 107.39393 91 THR A O 1
ATOM 715 N N . ARG A 1 92 ? 9.42727 -14.86979 6.72907 1.000 103.68317 92 ARG A N 1
ATOM 716 C CA . ARG A 1 92 ? 9.19096 -13.42888 6.78522 1.000 95.42192 92 ARG A CA 1
ATOM 717 C C . ARG A 1 92 ? 10.52019 -12.69419 6.65711 1.000 85.09142 92 ARG A C 1
ATOM 718 O O . ARG A 1 92 ? 11.36418 -12.76851 7.55462 1.000 87.91711 92 ARG A O 1
ATOM 726 N N . THR A 1 93 ? 10.71581 -11.98481 5.54943 1.000 73.02780 93 THR A N 1
ATOM 727 C CA . THR A 1 93 ? 11.95185 -11.25838 5.30296 1.000 75.58469 93 THR A CA 1
ATOM 728 C C . THR A 1 93 ? 11.68044 -9.76071 5.26566 1.000 71.61527 93 THR A C 1
ATOM 729 O O . THR A 1 93 ? 10.61913 -9.31710 4.81821 1.000 76.53649 93 THR A O 1
ATOM 733 N N . HIS A 1 94 ? 12.64904 -8.98275 5.74855 1.000 69.28706 94 HIS A N 1
ATOM 734 C CA . HIS A 1 94 ? 12.57099 -7.53105 5.70695 1.000 63.87792 94 HIS A CA 1
ATOM 735 C C . HIS A 1 94 ? 13.94568 -6.97504 5.38052 1.000 59.13960 94 HIS A C 1
ATOM 736 O O . HIS A 1 94 ? 14.96111 -7.47016 5.87811 1.000 62.60710 94 HIS A O 1
ATOM 743 N N . HIS A 1 95 ? 13.96945 -5.94160 4.54618 1.000 54.80570 95 HIS A N 1
ATOM 744 C CA . HIS A 1 95 ? 15.21879 -5.43426 4.00200 1.000 48.26085 95 HIS A CA 1
ATOM 745 C C . HIS A 1 95 ? 15.05470 -3.95699 3.68758 1.000 45.90548 95 HIS A C 1
ATOM 746 O O . HIS A 1 95 ? 14.05718 -3.55752 3.08212 1.000 53.46066 95 HIS A O 1
ATOM 753 N N . ILE A 1 96 ? 16.02929 -3.15430 4.10703 1.000 50.93085 96 ILE A N 1
ATOM 754 C CA . ILE A 1 96 ? 16.06816 -1.72627 3.81562 1.000 47.05492 96 ILE A CA 1
ATOM 755 C C . ILE A 1 96 ? 17.49081 -1.38349 3.40641 1.000 51.67631 96 ILE A C 1
ATOM 756 O O . ILE A 1 96 ? 18.43134 -1.61738 4.17320 1.000 54.55331 96 ILE A O 1
ATOM 761 N N . TYR A 1 97 ? 17.65336 -0.83557 2.20625 1.000 51.71667 97 TYR A N 1
ATOM 762 C CA . TYR A 1 97 ? 18.94870 -0.38102 1.72341 1.000 54.29739 97 TYR A CA 1
ATOM 763 C C . TYR A 1 97 ? 18.80555 1.03753 1.19713 1.000 55.66058 97 TYR A C 1
ATOM 764 O O . TYR A 1 97 ? 17.90255 1.32049 0.40506 1.000 55.79743 97 TYR A O 1
ATOM 773 N N . PHE A 1 98 ? 19.68687 1.92374 1.64900 1.000 57.25628 98 PHE A N 1
ATOM 774 C CA . PHE A 1 98 ? 19.76579 3.29054 1.15567 1.000 56.86465 98 PHE A CA 1
ATOM 775 C C . PHE A 1 98 ? 21.21570 3.60129 0.81731 1.000 56.77108 98 PHE A C 1
ATOM 776 O O . PHE A 1 98 ? 22.13554 3.08882 1.45726 1.000 55.47621 98 PHE A O 1
ATOM 784 N N . ALA A 1 99 ? 21.42109 4.43208 -0.20321 1.000 57.23642 99 ALA A N 1
ATOM 785 C CA . ALA A 1 99 ? 22.77981 4.83577 -0.54867 1.000 57.82950 99 ALA A CA 1
ATOM 786 C C . ALA A 1 99 ? 22.81418 6.04448 -1.47481 1.000 63.23150 99 ALA A C 1
ATOM 787 O O . ALA A 1 99 ? 22.08839 6.09930 -2.47148 1.000 64.43870 99 ALA A O 1
ATOM 789 N N . TYR A 1 100 ? 23.68167 7.00415 -1.17571 1.000 65.35929 100 TYR A N 1
ATOM 790 C CA . TYR A 1 100 ? 23.93027 8.12251 -2.07487 1.000 66.49836 100 TYR A CA 1
ATOM 791 C C . TYR A 1 100 ? 25.42668 8.34739 -2.23491 1.000 66.04818 100 TYR A C 1
ATOM 792 O O . TYR A 1 100 ? 26.19542 8.27624 -1.26557 1.000 74.04640 100 TYR A O 1
ATOM 801 N N . VAL A 1 101 ? 25.82039 8.61428 -3.47764 1.000 68.18159 101 VAL A N 1
ATOM 802 C CA . VAL A 1 101 ? 27.18830 8.93664 -3.85074 1.000 78.06940 101 VAL A CA 1
ATOM 803 C C . VAL A 1 101 ? 27.19727 10.36131 -4.37934 1.000 76.86672 101 VAL A C 1
ATOM 804 O O . VAL A 1 101 ? 26.33777 10.73734 -5.18228 1.000 73.94338 101 VAL A O 1
ATOM 808 N N . LYS A 1 102 ? 28.16699 11.15321 -3.93052 1.000 81.89189 102 LYS A N 1
ATOM 809 C CA . LYS A 1 102 ? 28.24502 12.55972 -4.30968 1.000 81.20863 102 LYS A CA 1
ATOM 810 C C . LYS A 1 102 ? 29.69593 12.88309 -4.63057 1.000 86.40422 102 LYS A C 1
ATOM 811 O O . LYS A 1 102 ? 30.51969 12.99827 -3.72138 1.000 85.17887 102 LYS A O 1
ATOM 817 N N . LYS A 1 103 ? 30.00774 13.02361 -5.91415 1.000 98.71824 103 LYS A N 1
ATOM 818 C CA . LYS A 1 103 ? 31.35494 13.34848 -6.36319 1.000 93.44912 103 LYS A CA 1
ATOM 819 C C . LYS A 1 103 ? 31.44181 14.84528 -6.63202 1.000 102.60272 103 LYS A C 1
ATOM 820 O O . LYS A 1 103 ? 30.68247 15.37708 -7.45030 1.000 108.83260 103 LYS A O 1
ATOM 826 N N . ASP A 1 104 ? 32.36478 15.51547 -5.93798 1.000 99.64659 104 ASP A N 1
ATOM 827 C CA . ASP A 1 104 ? 32.62052 16.94635 -6.11421 1.000 103.04391 104 ASP A CA 1
ATOM 828 C C . ASP A 1 104 ? 31.34491 17.76879 -5.93537 1.000 108.25336 104 ASP A C 1
ATOM 829 O O . ASP A 1 104 ? 31.04683 18.67832 -6.71230 1.000 118.56225 104 ASP A O 1
ATOM 834 N N . GLY A 1 105 ? 30.59039 17.44273 -4.88840 1.000 103.09988 105 GLY A N 1
ATOM 835 C CA . GLY A 1 105 ? 29.34740 18.13818 -4.62511 1.000 108.07686 105 GLY A CA 1
ATOM 836 C C . GLY A 1 105 ? 28.26342 17.89794 -5.64838 1.000 113.42991 105 GLY A C 1
ATOM 837 O O . GLY A 1 105 ? 27.31102 18.67838 -5.72364 1.000 110.66891 105 GLY A O 1
ATOM 838 N N . LYS A 1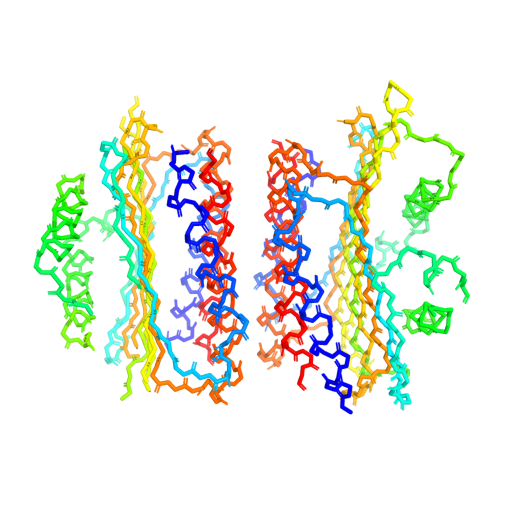 106 ? 28.38033 16.83571 -6.44185 1.000 105.52755 106 LYS A N 1
ATOM 839 C CA . LYS A 1 106 ? 27.41210 16.50259 -7.47914 1.000 100.37028 106 LYS A CA 1
ATOM 840 C C . LYS A 1 106 ? 26.89410 15.09472 -7.22563 1.000 95.70401 106 LYS A C 1
ATOM 841 O O . LYS A 1 106 ? 27.67884 14.14178 -7.18900 1.000 94.69208 106 LYS A O 1
ATOM 847 N N . LEU A 1 107 ? 25.58117 14.96777 -7.04534 1.000 96.53639 107 LEU A N 1
ATOM 848 C CA . LEU A 1 107 ? 24.97270 13.66403 -6.80673 1.000 93.23402 107 LEU A CA 1
ATOM 849 C C . LEU A 1 107 ? 25.13466 12.76895 -8.02902 1.000 92.48206 107 LEU A C 1
ATOM 850 O O . LEU A 1 107 ? 24.60186 13.06619 -9.10249 1.000 89.07324 107 LEU A O 1
ATOM 855 N N . GLU A 1 108 ? 25.86683 11.66811 -7.86378 1.000 87.48956 108 GLU A N 1
ATOM 856 C CA . GLU A 1 108 ? 26.15375 10.75073 -8.95789 1.000 88.39070 108 GLU A CA 1
ATOM 857 C C . GLU A 1 108 ? 25.20523 9.56380 -9.01673 1.000 85.88307 108 GLU A C 1
ATOM 858 O O . GLU A 1 108 ? 24.97315 9.02952 -10.10542 1.000 97.12374 108 GLU A O 1
ATOM 864 N N . ALA A 1 109 ? 24.66008 9.13295 -7.88054 1.000 82.43130 109 ALA A N 1
ATOM 865 C CA . ALA A 1 109 ? 23.76155 7.98738 -7.85286 1.000 82.61537 109 ALA A CA 1
ATOM 866 C C . ALA A 1 109 ? 23.04507 7.94512 -6.51229 1.000 77.15052 109 ALA A C 1
ATOM 867 O O . ALA A 1 109 ? 23.65405 8.19884 -5.47092 1.000 76.07192 109 ALA A O 1
ATOM 869 N N . LEU A 1 110 ? 21.75240 7.63187 -6.55134 1.000 74.08062 110 LEU A N 1
ATOM 870 C CA . LEU A 1 110 ? 20.93941 7.43443 -5.36054 1.000 76.87897 110 LEU A CA 1
ATOM 871 C C . LEU A 1 110 ? 20.10606 6.17439 -5.53798 1.000 71.08100 110 LEU A C 1
ATOM 872 O O . LEU A 1 110 ? 19.64056 5.87793 -6.64307 1.000 75.44566 110 LEU A O 1
ATOM 877 N N . LEU A 1 111 ? 19.91780 5.43836 -4.44460 1.000 68.19432 111 LEU A N 1
ATOM 878 C CA . LEU A 1 111 ? 19.29156 4.12438 -4.50266 1.000 67.13334 111 LEU A CA 1
ATOM 879 C C . LEU A 1 111 ? 18.55231 3.85749 -3.20030 1.000 60.86633 111 LEU A C 1
ATOM 880 O O . LEU A 1 111 ? 19.09544 4.10065 -2.11894 1.000 59.92968 111 LEU A O 1
ATOM 885 N N . LEU A 1 112 ? 17.32123 3.35718 -3.30657 1.000 63.47188 112 LEU A N 1
ATOM 886 C CA . LEU A 1 112 ? 16.51355 3.02954 -2.13965 1.000 53.51722 112 LEU A CA 1
ATOM 887 C C . LEU A 1 112 ? 15.73220 1.75255 -2.40281 1.000 60.97686 112 LEU A C 1
ATOM 888 O O . LEU A 1 112 ? 15.04092 1.63879 -3.42229 1.000 62.33278 112 LEU A O 1
ATOM 893 N N . ARG A 1 113 ? 15.85012 0.80194 -1.47588 1.000 53.07935 113 ARG A N 1
ATOM 894 C CA . ARG A 1 113 ? 15.12187 -0.46070 -1.51002 1.000 51.16603 113 ARG A CA 1
ATOM 895 C C . ARG A 1 113 ? 14.47458 -0.67515 -0.15227 1.000 46.93601 113 ARG A C 1
ATOM 896 O O . ARG A 1 113 ? 15.17028 -0.72309 0.86590 1.000 54.82379 113 ARG A O 1
ATOM 904 N N . ILE A 1 114 ? 13.15341 -0.80356 -0.13312 1.000 49.81361 114 ILE A N 1
ATOM 905 C CA . ILE A 1 114 ? 12.40772 -1.14082 1.07115 1.000 49.18943 114 ILE A CA 1
ATOM 906 C C . ILE A 1 114 ? 11.57919 -2.37656 0.76042 1.000 57.51440 114 ILE A C 1
ATOM 907 O O . ILE A 1 114 ? 10.94301 -2.45096 -0.29569 1.000 66.10887 114 ILE A O 1
ATOM 912 N N . GLU A 1 115 ? 11.59750 -3.34945 1.66466 1.000 57.40195 115 GLU A N 1
ATOM 913 C CA . GLU A 1 115 ? 10.93340 -4.61701 1.39814 1.000 62.59725 115 GLU A CA 1
ATOM 914 C C . GLU A 1 115 ? 10.43718 -5.20952 2.70622 1.000 64.54945 115 GLU A C 1
ATOM 915 O O . GLU A 1 115 ? 11.20902 -5.34520 3.65988 1.000 68.28483 115 GLU A O 1
ATOM 921 N N . SER A 1 116 ? 9.15165 -5.55531 2.74612 1.000 66.48465 116 SER A N 1
ATOM 922 C CA . SER A 1 116 ? 8.53326 -6.14093 3.92871 1.000 68.92452 116 SER A CA 1
ATOM 923 C C . SER A 1 116 ? 7.55705 -7.21312 3.47485 1.000 76.23103 116 SER A C 1
ATOM 924 O O . SER A 1 116 ? 6.56882 -6.90712 2.80100 1.000 75.32990 116 SER A O 1
ATOM 927 N N . SER A 1 117 ? 7.83636 -8.46482 3.83924 1.000 72.17879 117 SER A N 1
ATOM 928 C CA . SER A 1 117 ? 6.98763 -9.58431 3.45277 1.000 71.09346 117 SER A CA 1
ATOM 929 C C . SER A 1 117 ? 5.68583 -9.64363 4.23934 1.000 72.59248 117 SER A C 1
ATOM 930 O O . SER A 1 117 ? 4.82896 -10.47690 3.92521 1.000 70.26359 117 SER A O 1
ATOM 933 N N . GLY A 1 118 ? 5.51614 -8.78878 5.24255 1.000 66.68000 118 GLY A N 1
ATOM 934 C CA . GLY A 1 118 ? 4.32938 -8.79607 6.06113 1.000 62.44823 118 GLY A CA 1
ATOM 935 C C . GLY A 1 118 ? 4.45841 -7.84514 7.23141 1.000 76.39180 118 GLY A C 1
ATOM 936 O O . GLY A 1 118 ? 5.50579 -7.22647 7.44459 1.000 78.20875 118 GLY A O 1
ATOM 937 N N . PRO A 1 119 ? 3.39349 -7.71210 8.01855 1.000 71.32811 119 PRO A N 1
ATOM 938 C CA . PRO A 1 119 ? 3.42747 -6.76689 9.13927 1.000 81.13023 119 PRO A CA 1
ATOM 939 C C . PRO A 1 119 ? 4.40406 -7.21359 10.21544 1.000 76.08124 119 PRO A C 1
ATOM 940 O O . PRO A 1 119 ? 4.51697 -8.40158 10.52786 1.000 73.20017 119 PRO A O 1
ATOM 944 N N . LEU A 1 120 ? 5.12067 -6.24277 10.77393 1.000 71.92299 120 LEU A N 1
ATOM 945 C CA . LEU A 1 120 ? 6.04700 -6.52738 11.85769 1.000 74.17279 120 LEU A CA 1
ATOM 946 C C . LEU A 1 120 ? 5.29036 -6.81989 13.14722 1.000 86.67312 120 LEU A C 1
ATOM 947 O O . LEU A 1 120 ? 4.17199 -6.34477 13.36127 1.000 95.13805 120 LEU A O 1
ATOM 952 N N . THR A 1 121 ? 5.91750 -7.61127 14.01447 1.000 92.92138 121 THR A N 1
ATOM 953 C CA . THR A 1 121 ? 5.33736 -7.96919 15.30142 1.000 91.94862 121 THR A CA 1
ATOM 954 C C . THR A 1 121 ? 6.22503 -7.63548 16.48837 1.000 100.54471 121 THR A C 1
ATOM 955 O O . THR A 1 121 ? 5.70267 -7.42396 17.58580 1.000 105.49071 121 THR A O 1
ATOM 959 N N . ASP A 1 122 ? 7.54228 -7.57944 16.30196 1.000 100.75430 122 ASP A N 1
ATOM 960 C CA . ASP A 1 122 ? 8.46148 -7.28224 17.39250 1.000 91.15403 122 ASP A CA 1
ATOM 961 C C . ASP A 1 122 ? 8.50447 -5.77653 17.62365 1.000 85.51692 122 ASP A C 1
ATOM 962 O O . ASP A 1 122 ? 8.93101 -5.02370 16.74319 1.000 80.60086 122 ASP A O 1
ATOM 967 N N . GLU A 1 123 ? 8.07265 -5.34354 18.81261 1.000 75.70211 123 GLU A N 1
ATOM 968 C CA . GLU A 1 123 ? 8.09195 -3.92228 19.15387 1.000 74.21606 123 GLU A CA 1
ATOM 969 C C . GLU A 1 123 ? 9.48436 -3.32528 18.98895 1.000 78.70421 123 GLU A C 1
ATOM 970 O O . GLU A 1 123 ? 9.63759 -2.20288 18.49047 1.000 72.71733 123 GLU A O 1
ATOM 976 N N . GLU A 1 124 ? 10.51213 -4.06682 19.40228 1.000 75.61507 124 GLU A N 1
ATOM 977 C CA . GLU A 1 124 ? 11.88383 -3.59489 19.25550 1.000 71.58169 124 GLU A CA 1
ATOM 978 C C . GLU A 1 124 ? 12.24298 -3.40455 17.78674 1.000 76.29478 124 GLU A C 1
ATOM 979 O O . GLU A 1 124 ? 12.79812 -2.36831 17.39691 1.000 69.77944 124 GLU A O 1
ATOM 985 N N . THR A 1 125 ? 11.92359 -4.39743 16.95282 1.000 78.97499 125 THR A N 1
ATOM 986 C CA . THR A 1 125 ? 12.20096 -4.27963 15.52570 1.000 71.02699 125 THR A CA 1
ATOM 987 C C . THR A 1 125 ? 11.36867 -3.17116 14.89498 1.000 61.08196 125 THR A C 1
ATOM 988 O O . THR A 1 125 ? 11.84056 -2.47245 13.99191 1.000 64.32636 125 THR A O 1
ATOM 992 N N . ILE A 1 126 ? 10.13456 -2.98640 15.36838 1.000 64.02041 126 ILE A N 1
ATOM 993 C CA . ILE A 1 126 ? 9.29133 -1.90331 14.86720 1.000 64.58475 126 ILE A CA 1
ATOM 994 C C . ILE A 1 126 ? 9.94333 -0.55532 15.14268 1.000 57.28639 126 ILE A C 1
ATOM 995 O O . ILE A 1 126 ? 10.03411 0.30484 14.25781 1.000 56.95808 126 ILE A O 1
ATOM 1000 N N . GLU A 1 127 ? 10.40583 -0.35209 16.37887 1.000 59.61844 127 GLU A N 1
ATOM 1001 C CA . GLU A 1 127 ? 11.04955 0.91019 16.72620 1.000 60.15233 127 GLU A CA 1
ATOM 1002 C C . GLU A 1 127 ? 12.32645 1.11743 15.92269 1.000 51.07092 127 GLU A C 1
ATOM 1003 O O . GLU A 1 127 ? 12.58678 2.22356 15.43203 1.000 50.36244 127 GLU A O 1
ATOM 1009 N N . LYS A 1 128 ? 13.12954 0.06087 15.76524 1.000 55.83723 128 LYS A N 1
ATOM 1010 C CA . LYS A 1 128 ? 14.36465 0.18551 14.99609 1.000 47.93998 128 LYS A CA 1
ATOM 1011 C C . LYS A 1 128 ? 14.07955 0.55757 13.54600 1.000 44.97336 128 LYS A C 1
ATOM 1012 O O . LYS A 1 128 ? 14.74043 1.43862 12.98037 1.000 43.33788 128 LYS A O 1
ATOM 1018 N N . THR A 1 129 ? 13.08594 -0.09037 12.93228 1.000 51.43992 129 THR A N 1
ATOM 1019 C CA . THR A 1 129 ? 12.78700 0.17028 11.52831 1.000 41.90866 129 THR A CA 1
ATOM 1020 C C . THR A 1 129 ? 12.18904 1.55868 11.33682 1.000 47.88941 129 THR A C 1
ATOM 1021 O O . THR A 1 129 ? 12.50803 2.24754 10.35991 1.000 37.93625 129 THR A O 1
ATOM 1025 N N . THR A 1 130 ? 11.32494 1.98926 12.25940 1.000 42.66801 130 THR A N 1
ATOM 1026 C CA . THR A 1 130 ? 10.80683 3.35206 12.20918 1.000 44.11414 130 THR A CA 1
ATOM 1027 C C . THR A 1 130 ? 11.93767 4.36784 12.30806 1.000 51.21178 130 THR A C 1
ATOM 1028 O O . THR A 1 130 ? 11.98646 5.33985 11.54281 1.000 50.95899 130 THR A O 1
ATOM 1032 N N . ARG A 1 131 ? 12.86193 4.15248 13.24962 1.000 48.42976 131 ARG A N 1
ATOM 1033 C CA . ARG A 1 131 ? 13.98107 5.07124 13.42151 1.000 48.06321 131 ARG A CA 1
ATOM 1034 C C . ARG A 1 131 ? 14.84536 5.12451 12.16785 1.000 48.02887 131 ARG A C 1
ATOM 1035 O O . ARG A 1 131 ? 15.26817 6.20563 11.73897 1.000 41.21057 131 ARG A O 1
ATOM 1043 N N . LEU A 1 132 ? 15.09694 3.96762 11.55046 1.000 45.58907 132 LEU A N 1
ATOM 1044 C CA . LEU A 1 132 ? 15.93220 3.94049 10.35350 1.000 43.60886 132 LEU A CA 1
ATOM 1045 C C . LEU A 1 132 ? 15.24397 4.61978 9.17364 1.000 56.30417 132 LEU A C 1
ATOM 1046 O O . LEU A 1 132 ? 15.88592 5.36256 8.41906 1.000 59.52445 132 LEU A O 1
ATOM 1051 N N . LEU A 1 133 ? 13.94264 4.37216 8.98994 1.000 52.84386 133 LEU A N 1
ATOM 1052 C CA . LEU A 1 133 ? 13.20894 5.04374 7.92146 1.000 38.33614 133 LEU A CA 1
ATOM 1053 C C . LEU A 1 133 ? 13.20045 6.55279 8.12801 1.000 47.99293 133 LEU A C 1
ATOM 1054 O O . LEU A 1 133 ? 13.34946 7.31976 7.16848 1.000 50.08462 133 LEU A O 1
ATOM 1059 N N . ASP A 1 134 ? 13.04015 6.99868 9.37748 1.000 46.73756 134 ASP A N 1
ATOM 1060 C CA . ASP A 1 134 ? 13.09205 8.42907 9.66069 1.000 48.12992 134 ASP A CA 1
ATOM 1061 C C . ASP A 1 134 ? 14.47007 9.00489 9.35944 1.000 59.14335 134 ASP A C 1
ATOM 1062 O O . ASP A 1 134 ? 14.58111 10.11911 8.83629 1.000 54.24978 134 ASP A O 1
ATOM 1067 N N . GLU A 1 135 ? 15.53347 8.26654 9.69165 1.000 62.12978 135 GLU A N 1
ATOM 1068 C CA . GLU A 1 135 ? 16.87957 8.73250 9.36755 1.000 62.08011 135 GLU A CA 1
ATOM 1069 C C . GLU A 1 135 ? 17.06761 8.86409 7.86154 1.000 53.87254 135 GLU A C 1
ATOM 1070 O O . GLU A 1 135 ? 17.66169 9.83871 7.38180 1.000 56.15740 135 GLU A O 1
ATOM 1076 N N . ILE A 1 136 ? 16.57161 7.88731 7.10035 1.000 55.94527 136 ILE A N 1
ATOM 1077 C CA . ILE A 1 136 ? 16.68150 7.95613 5.64540 1.000 54.58935 136 ILE A CA 1
ATOM 1078 C C . ILE A 1 136 ? 15.90161 9.15049 5.10917 1.000 54.45700 136 ILE A C 1
ATOM 1079 O O . ILE A 1 136 ? 16.35585 9.84636 4.19435 1.000 58.80874 136 ILE A O 1
ATOM 1084 N N . TYR A 1 137 ? 14.72528 9.41804 5.68101 1.000 51.01203 137 TYR A N 1
ATOM 1085 C CA . TYR A 1 137 ? 13.94341 10.57958 5.26322 1.000 52.27103 137 TYR A CA 1
ATOM 1086 C C . TYR A 1 137 ? 14.68473 11.87993 5.56011 1.000 64.65323 137 TYR A C 1
ATOM 1087 O O . TYR A 1 137 ? 14.69295 12.80624 4.73716 1.000 72.19503 137 TYR A O 1
ATOM 1096 N N . GLU A 1 138 ? 15.31359 11.96484 6.73507 1.000 65.05736 138 GLU A N 1
ATOM 1097 C CA . GLU A 1 138 ? 16.03968 13.17427 7.11154 1.000 63.96365 138 GLU A CA 1
ATOM 1098 C C . GLU A 1 138 ? 17.25568 13.39029 6.21944 1.000 69.02080 138 GLU A C 1
ATOM 1099 O O . GLU A 1 138 ? 17.59146 14.53193 5.88284 1.000 80.98181 138 GLU A O 1
ATOM 1105 N N . LYS A 1 139 ? 17.93036 12.30634 5.83179 1.000 67.55876 139 LYS A N 1
ATOM 1106 C CA . LYS A 1 139 ? 19.04479 12.42427 4.89530 1.000 75.66158 139 LYS A CA 1
ATOM 1107 C C . LYS A 1 139 ? 18.55802 12.82256 3.50622 1.000 80.51520 139 LYS A C 1
ATOM 1108 O O . LYS A 1 139 ? 19.21421 13.60710 2.80772 1.000 87.15761 139 LYS A O 1
ATOM 1114 N N . LEU A 1 140 ? 17.40702 12.28987 3.09152 1.000 78.91632 140 LEU A N 1
ATOM 1115 C CA . LEU A 1 140 ? 16.87132 12.59460 1.77085 1.000 78.32524 140 LEU A CA 1
ATOM 1116 C C . LEU A 1 140 ? 16.45865 14.05485 1.66837 1.000 85.20041 140 LEU A C 1
ATOM 1117 O O . LEU A 1 140 ? 16.62240 14.68061 0.61452 1.000 89.55744 140 LEU A O 1
ATOM 1122 N N . GLU A 1 141 ? 15.90569 14.61006 2.74846 1.000 85.75685 141 GLU A N 1
ATOM 1123 C CA . GLU A 1 141 ? 15.63752 16.04423 2.76775 1.000 91.02972 141 GLU A CA 1
ATOM 1124 C C . GLU A 1 141 ? 16.92100 16.85241 2.63597 1.000 103.82193 141 GLU A C 1
ATOM 1125 O O . GLU A 1 141 ? 16.91497 17.93281 2.03529 1.000 107.15995 141 GLU A O 1
ATOM 1131 N N . SER A 1 142 ? 18.02820 16.34676 3.18562 1.000 150.30934 142 SER A N 1
ATOM 1132 C CA . SER A 1 142 ? 19.30260 17.04671 3.06788 1.000 151.78239 142 SER A CA 1
ATOM 1133 C C . SER A 1 142 ? 19.88583 16.93357 1.66704 1.000 151.10753 142 SER A C 1
ATOM 1134 O O . SER A 1 142 ? 20.60702 17.83518 1.22739 1.000 153.56248 142 SER A O 1
ATOM 1137 N N . LEU A 1 143 ? 19.58602 15.85060 0.95303 1.000 113.49378 143 LEU A N 1
ATOM 1138 C CA . LEU A 1 143 ? 20.10728 15.65189 -0.39426 1.000 100.48498 143 LEU A CA 1
ATOM 1139 C C . LEU A 1 143 ? 19.39101 16.49118 -1.44986 1.000 105.71169 143 LEU A C 1
ATOM 1140 O O . LEU A 1 143 ? 19.62969 16.28517 -2.64428 1.000 99.90325 143 LEU A O 1
ATOM 1145 N N . SER A 1 144 ? 18.53499 17.42682 -1.05263 1.000 99.80150 144 SER A N 1
ATOM 1146 C CA . SER A 1 144 ? 17.83761 18.26358 -2.02145 1.000 88.49484 144 SER A CA 1
ATOM 1147 C C . SER A 1 144 ? 18.55234 19.59806 -2.21166 1.000 98.66829 144 SER A C 1
ATOM 1148 O O . SER A 1 144 ? 19.25851 19.79880 -3.20050 1.000 105.33769 144 SER A O 1
ATOM 1151 N N . SER B 1 1 ? 33.82233 33.66422 24.68954 1.000 185.02596 1 SER C N 1
ATOM 1152 C CA . SER B 1 1 ? 33.38256 33.07800 25.95038 1.000 184.11580 1 SER C CA 1
ATOM 1153 C C . SER B 1 1 ? 32.26351 32.07078 25.71788 1.000 178.05728 1 SER C C 1
ATOM 1154 O O . SER B 1 1 ? 32.16914 31.06045 26.41472 1.000 168.61335 1 SER C O 1
ATOM 1157 N N . GLN B 1 2 ? 31.41367 32.35666 24.72852 1.000 161.83164 2 GLN C N 1
ATOM 1158 C CA . GLN B 1 2 ? 30.29466 31.46756 24.43942 1.000 145.18995 2 GLN C CA 1
ATOM 1159 C C . GLN B 1 2 ? 30.75799 30.17424 23.78286 1.000 141.48353 2 GLN C C 1
ATOM 1160 O O . GLN B 1 2 ? 30.11381 29.13326 23.94694 1.000 132.86364 2 GLN C O 1
ATOM 1166 N N . GLN B 1 3 ? 31.86916 30.21075 23.04741 1.000 166.92820 3 GLN C N 1
ATOM 1167 C CA . GLN B 1 3 ? 32.41683 28.97630 22.49590 1.000 166.49612 3 GLN C CA 1
ATOM 1168 C C . GLN B 1 3 ? 32.91759 28.06403 23.60975 1.000 163.79466 3 GLN C C 1
ATOM 1169 O O . GLN B 1 3 ? 32.61641 26.86439 23.63141 1.000 169.60798 3 GLN C O 1
ATOM 1175 N N . GLU B 1 4 ? 33.66921 28.62459 24.56011 1.000 157.78731 4 GLU C N 1
ATOM 1176 C CA . GLU B 1 4 ? 34.15447 27.83264 25.68491 1.000 146.74889 4 GLU C CA 1
ATOM 1177 C C . GLU B 1 4 ? 33.01041 27.37594 26.57967 1.000 142.85606 4 GLU C C 1
ATOM 1178 O O . GLU B 1 4 ? 33.05585 26.27177 27.13194 1.000 138.09940 4 GLU C O 1
ATOM 1184 N N . PHE B 1 5 ? 31.96817 28.19657 26.71740 1.000 132.02646 5 PHE C N 1
ATOM 1185 C CA . PHE B 1 5 ? 30.83693 27.81584 27.55649 1.000 124.39440 5 PHE C CA 1
ATOM 1186 C C . PHE B 1 5 ? 30.01991 26.70210 26.90648 1.000 121.10587 5 PHE C C 1
ATOM 1187 O O . PHE B 1 5 ? 29.56708 25.77400 27.59066 1.000 114.39210 5 PHE C O 1
ATOM 1195 N N . LEU B 1 6 ? 29.85971 26.74998 25.58065 1.000 127.41951 6 LEU C N 1
ATOM 1196 C CA . LEU B 1 6 ? 29.24405 25.63145 24.87462 1.000 112.20975 6 LEU C CA 1
ATOM 1197 C C . LEU B 1 6 ? 30.10848 24.38064 24.96198 1.000 108.69237 6 LEU C C 1
ATOM 1198 O O . LEU B 1 6 ? 29.58385 23.26563 25.05106 1.000 98.70281 6 LEU C O 1
ATOM 1203 N N . GLU B 1 7 ? 31.43448 24.54285 24.94096 1.000 107.77848 7 GLU C N 1
ATOM 1204 C CA . GLU B 1 7 ? 32.31504 23.39147 25.11021 1.000 103.81491 7 GLU C CA 1
ATOM 1205 C C . GLU B 1 7 ? 32.15234 22.77688 26.49452 1.000 96.98394 7 GLU C C 1
ATOM 1206 O O . GLU B 1 7 ? 32.16355 21.55012 26.64443 1.000 96.04398 7 GLU C O 1
ATOM 1212 N N . ARG B 1 8 ? 32.00671 23.61862 27.51912 1.000 92.96190 8 ARG C N 1
ATOM 1213 C CA . ARG B 1 8 ? 31.77078 23.11800 28.86932 1.000 92.44459 8 ARG C CA 1
ATOM 1214 C C . ARG B 1 8 ? 30.43405 22.39638 28.95965 1.000 83.09630 8 ARG C C 1
ATOM 1215 O O . ARG B 1 8 ? 30.31579 21.36811 29.63746 1.000 82.68878 8 ARG C O 1
ATOM 1223 N N . ALA B 1 9 ? 29.41262 22.92535 28.28445 1.000 84.93604 9 ALA C N 1
ATOM 1224 C CA . ALA B 1 9 ? 28.12552 22.23908 28.24230 1.000 80.13506 9 ALA C CA 1
ATOM 1225 C C . ALA B 1 9 ? 28.24529 20.88579 27.54912 1.000 75.69911 9 ALA C C 1
ATOM 1226 O O . ALA B 1 9 ? 27.63926 19.89795 27.98239 1.000 74.40800 9 ALA C O 1
ATOM 1228 N N . ARG B 1 10 ? 29.03525 20.81804 26.47658 1.000 75.45592 10 ARG C N 1
ATOM 1229 C CA . ARG B 1 10 ? 29.22439 19.55085 25.77748 1.000 69.66590 10 ARG C CA 1
ATOM 1230 C C . ARG B 1 10 ? 29.99492 18.55396 26.63402 1.000 72.22022 10 ARG C C 1
ATOM 1231 O O . ARG B 1 10 ? 29.70192 17.35350 26.61464 1.000 67.04093 10 ARG C O 1
ATOM 1239 N N . GLN B 1 11 ? 30.98891 19.03014 27.38432 1.000 74.13283 11 GLN C N 1
ATOM 1240 C CA . GLN B 1 11 ? 31.70412 18.15313 28.30509 1.000 67.83507 11 GLN C CA 1
ATOM 1241 C C . GLN B 1 11 ? 30.77629 17.63390 29.39646 1.000 70.20191 11 GLN C C 1
ATOM 1242 O O . GLN B 1 11 ? 30.84444 16.45611 29.77189 1.000 69.31080 11 GLN C O 1
ATOM 1248 N N . TYR B 1 12 ? 29.90391 18.50063 29.91753 1.000 65.56821 12 TYR C N 1
ATOM 1249 C CA . TYR B 1 12 ? 28.90030 18.05334 30.87597 1.000 62.27434 12 TYR C CA 1
ATOM 1250 C C . TYR B 1 12 ? 28.01198 16.97547 30.27407 1.000 66.79560 12 TYR C C 1
ATOM 1251 O O . TYR B 1 12 ? 27.72031 15.96709 30.92612 1.000 67.54380 12 TYR C O 1
ATOM 1260 N N . LEU B 1 13 ? 27.56679 17.17657 29.03136 1.000 66.63197 13 LEU C N 1
ATOM 1261 C CA . LEU B 1 13 ? 26.72496 16.18107 28.37492 1.000 58.78453 13 LEU C CA 1
ATOM 1262 C C . LEU B 1 13 ? 27.46358 14.86217 28.19745 1.000 62.02956 13 LEU C C 1
ATOM 1263 O O . LEU B 1 13 ? 26.88288 13.78739 28.38167 1.000 60.18548 13 LEU C O 1
ATOM 1268 N N . GLU B 1 14 ? 28.74160 14.92437 27.82324 1.000 63.61381 14 GLU C N 1
ATOM 1269 C CA . GLU B 1 14 ? 29.52082 13.70292 27.66010 1.000 61.31225 14 GLU C CA 1
ATOM 1270 C C . GLU B 1 14 ? 29.65390 12.95947 28.97997 1.000 60.96934 14 GLU C C 1
ATOM 1271 O O . GLU B 1 14 ? 29.47694 11.73706 29.03310 1.000 59.42530 14 GLU C O 1
ATOM 1277 N N . GLU B 1 15 ? 29.94657 13.68321 30.06141 1.000 62.72749 15 GLU C N 1
ATOM 1278 C CA . GLU B 1 15 ? 30.07514 13.03277 31.36081 1.000 59.17923 15 GLU C CA 1
ATOM 1279 C C . GLU B 1 15 ? 28.74180 12.46361 31.83041 1.000 54.29449 15 GLU C C 1
ATOM 1280 O O . GLU B 1 15 ? 28.70364 11.40108 32.46102 1.000 52.10306 15 GLU C O 1
ATOM 1286 N N . ALA B 1 16 ? 27.63755 13.14671 31.52252 1.000 58.18438 16 ALA C N 1
ATOM 1287 C CA . ALA B 1 16 ? 26.32234 12.63141 31.88822 1.000 54.11355 16 ALA C CA 1
ATOM 1288 C C . ALA B 1 16 ? 26.00050 11.35827 31.11615 1.000 44.91707 16 ALA C C 1
ATOM 1289 O O . ALA B 1 16 ? 25.57857 10.35405 31.70098 1.000 52.08926 16 ALA C O 1
ATOM 1291 N N . ARG B 1 17 ? 26.18826 11.38672 29.79540 1.000 42.77902 17 ARG C N 1
ATOM 1292 C CA . ARG B 1 17 ? 25.99817 10.18983 28.98319 1.000 44.48607 17 ARG C CA 1
ATOM 1293 C C . ARG B 1 17 ? 26.86307 9.04124 29.48540 1.000 49.15326 17 ARG C C 1
ATOM 1294 O O . ARG B 1 17 ? 26.42321 7.88518 29.51106 1.000 48.13430 17 ARG C O 1
ATOM 1302 N N . ARG B 1 18 ? 28.09197 9.34578 29.90542 1.000 47.96762 18 ARG C N 1
ATOM 1303 C CA . ARG B 1 18 ? 29.00381 8.31363 30.38327 1.000 46.94544 18 ARG C CA 1
ATOM 1304 C C . ARG B 1 18 ? 28.51260 7.70898 31.69380 1.000 48.71192 18 ARG C C 1
ATOM 1305 O O . ARG B 1 18 ? 28.29673 6.49535 31.79194 1.000 44.20193 18 ARG C O 1
ATOM 1313 N N . ASP B 1 19 ? 28.31726 8.54686 32.71231 1.000 48.97212 19 ASP C N 1
ATOM 1314 C CA . ASP B 1 19 ? 28.00248 8.09373 34.05943 1.000 48.13293 19 ASP C CA 1
ATOM 1315 C C . ASP B 1 19 ? 26.50465 7.94857 34.30650 1.000 51.05141 19 ASP C C 1
ATOM 1316 O O . ASP B 1 19 ? 26.08332 7.90601 35.46868 1.000 53.89228 19 ASP C O 1
ATOM 1321 N N . LEU B 1 20 ? 25.69869 7.89501 33.24078 1.000 56.97077 20 LEU C N 1
ATOM 1322 C CA . LEU B 1 20 ? 24.25930 7.68301 33.37771 1.000 51.90650 20 LEU C CA 1
ATOM 1323 C C . LEU B 1 20 ? 23.92007 6.52299 34.30862 1.000 54.45322 20 LEU C C 1
ATOM 1324 O O . LEU B 1 20 ? 22.98728 6.61959 35.11433 1.000 66.05485 20 LEU C O 1
ATOM 1329 N N . THR B 1 21 ? 24.66203 5.42002 34.21898 1.000 53.60571 21 THR C N 1
ATOM 1330 C CA . THR B 1 21 ? 24.33189 4.20881 34.95990 1.000 64.74725 21 THR C CA 1
ATOM 1331 C C . THR B 1 21 ? 25.32781 3.88895 36.06858 1.000 65.67294 21 THR C C 1
ATOM 1332 O O . THR B 1 21 ? 25.23783 2.81452 36.67244 1.000 54.12293 21 THR C O 1
ATOM 1336 N N . THR B 1 22 ? 26.26925 4.78350 36.35810 1.000 59.37023 22 THR C N 1
ATOM 1337 C CA . THR B 1 22 ? 27.29743 4.50683 37.35525 1.000 55.77912 22 THR C CA 1
ATOM 1338 C C . THR B 1 22 ? 27.18367 5.35704 38.60956 1.000 52.88870 22 THR C C 1
ATOM 1339 O O . THR B 1 22 ? 27.40182 4.84473 39.70868 1.000 64.41622 22 THR C O 1
ATOM 1343 N N . ARG B 1 23 ? 26.84539 6.63881 38.48971 1.000 56.27453 23 ARG C N 1
ATOM 1344 C CA . ARG B 1 23 ? 26.87517 7.52646 39.64375 1.000 58.64330 23 ARG C CA 1
ATOM 1345 C C . ARG B 1 23 ? 25.84696 8.62383 39.48065 1.000 62.23343 23 ARG C C 1
ATOM 1346 O O . ARG B 1 23 ? 25.47997 8.97545 38.34819 1.000 66.10946 23 ARG C O 1
ATOM 1354 N N . PRO B 1 24 ? 25.34649 9.19175 40.57682 1.000 64.69553 24 PRO C N 1
ATOM 1355 C CA . PRO B 1 24 ? 24.53979 10.40727 40.48993 1.000 62.73212 24 PRO C CA 1
ATOM 1356 C C . PRO B 1 24 ? 25.40893 11.60960 40.15092 1.000 63.66406 24 PRO C C 1
ATOM 1357 O O . PRO B 1 24 ? 26.62151 11.61524 40.37464 1.000 66.62527 24 PRO C O 1
ATOM 1361 N N . TYR B 1 25 ? 24.77127 12.64501 39.60852 1.000 60.65605 25 TYR C N 1
ATOM 1362 C CA . TYR B 1 25 ? 25.52269 13.82059 39.18953 1.000 58.22688 25 TYR C CA 1
ATOM 1363 C C . TYR B 1 25 ? 24.59367 15.01959 39.05922 1.000 61.02591 25 TYR C C 1
ATOM 1364 O O . TYR B 1 25 ? 23.36753 14.88596 38.99550 1.000 59.70008 25 TYR C O 1
ATOM 1373 N N . TYR B 1 26 ? 25.20611 16.20158 39.02752 1.000 64.02939 26 TYR C N 1
ATOM 1374 C CA . TYR B 1 26 ? 24.48500 17.46123 38.90999 1.000 70.73486 26 TYR C CA 1
ATOM 1375 C C . TYR B 1 26 ? 25.29024 18.40869 38.03649 1.000 74.02294 26 TYR C C 1
ATOM 1376 O O . TYR B 1 26 ? 26.47226 18.64587 38.30107 1.000 65.91805 26 TYR C O 1
ATOM 1385 N N . TYR B 1 27 ? 24.65072 18.94484 36.99977 1.000 73.17462 27 TYR C N 1
ATOM 1386 C CA . TYR B 1 27 ? 25.29992 19.85273 36.06673 1.000 69.33004 27 TYR C CA 1
ATOM 1387 C C . TYR B 1 27 ? 24.38530 21.03473 35.79109 1.000 68.20279 27 TYR C C 1
ATOM 1388 O O . TYR B 1 27 ? 23.16595 20.87531 35.69163 1.000 76.85509 27 TYR C O 1
ATOM 1397 N N . TYR B 1 28 ? 24.98238 22.21615 35.65629 1.000 69.79002 28 TYR C N 1
ATOM 1398 C CA . TYR B 1 28 ? 24.21971 23.43217 35.40747 1.000 79.52261 28 TYR C CA 1
ATOM 1399 C C . TYR B 1 28 ? 25.03192 24.36789 34.52665 1.000 81.16715 28 TYR C C 1
ATOM 1400 O O . TYR B 1 28 ? 26.19140 24.66086 34.83236 1.000 77.33074 28 TYR C O 1
ATOM 1409 N N . VAL B 1 29 ? 24.41607 24.83360 33.44198 1.000 81.04960 29 VAL C N 1
ATOM 1410 C CA . VAL B 1 29 ? 25.04125 25.74608 32.49188 1.000 79.33934 29 VAL C CA 1
ATOM 1411 C C . VAL B 1 29 ? 24.03289 26.83515 32.15343 1.000 82.37709 29 VAL C C 1
ATOM 1412 O O . VAL B 1 29 ? 22.88749 26.53714 31.80020 1.000 81.64543 29 VAL C O 1
ATOM 1416 N N . GLY B 1 30 ? 24.44921 28.09343 32.26721 1.000 92.82384 30 GLY C N 1
ATOM 1417 C CA . GLY B 1 30 ? 23.54886 29.19167 31.96681 1.000 96.67933 30 GLY C CA 1
ATOM 1418 C C . GLY B 1 30 ? 24.22487 30.38576 31.32599 1.000 106.83449 30 GLY C C 1
ATOM 1419 O O . GLY B 1 30 ? 25.33070 30.75921 31.72422 1.000 111.32978 30 GLY C O 1
ATOM 1420 N N . SER B 1 31 ? 23.57062 30.99878 30.33949 1.000 102.32122 31 SER C N 1
ATOM 1421 C CA . SER B 1 31 ? 24.11427 32.16275 29.65106 1.000 113.13322 31 SER C CA 1
ATOM 1422 C C . SER B 1 31 ? 23.00262 33.16410 29.38277 1.000 116.65391 31 SER C C 1
ATOM 1423 O O . SER B 1 31 ? 21.95752 32.80385 28.83052 1.000 119.87068 31 SER C O 1
ATOM 1426 N N . ASP B 1 32 ? 23.24894 34.41822 29.75333 1.000 122.80413 32 ASP C N 1
ATOM 1427 C CA . ASP B 1 32 ? 22.29158 35.50531 29.65219 1.000 129.01488 32 ASP C CA 1
ATOM 1428 C C . ASP B 1 32 ? 22.52904 36.28970 28.36001 1.000 131.03272 32 ASP C C 1
ATOM 1429 O O . ASP B 1 32 ? 23.26533 35.85735 27.46801 1.000 130.00184 32 ASP C O 1
ATOM 1434 N N . SER B 1 33 ? 21.90114 37.46336 28.25554 1.000 131.18189 33 SER C N 1
ATOM 1435 C CA . SER B 1 33 ? 22.04489 38.28288 27.05618 1.000 136.62592 33 SER C CA 1
ATOM 1436 C C . SER B 1 33 ? 23.44999 38.86151 26.95147 1.000 144.62367 33 SER C C 1
ATOM 1437 O O . SER B 1 33 ? 24.07770 38.80685 25.88691 1.000 147.37460 33 SER C O 1
ATOM 1440 N N . ASP B 1 34 ? 23.95782 39.42637 28.05041 1.000 146.11800 34 ASP C N 1
ATOM 1441 C CA . ASP B 1 34 ? 25.32119 39.94288 28.07322 1.000 146.89338 34 ASP C CA 1
ATOM 1442 C C . ASP B 1 34 ? 26.35926 38.83840 27.93413 1.000 147.97181 34 ASP C C 1
ATOM 1443 O O . ASP B 1 34 ? 27.49654 39.11782 27.53777 1.000 145.95434 34 ASP C O 1
ATOM 1448 N N . GLY B 1 35 ? 25.99687 37.59965 28.25487 1.000 144.67787 35 GLY C N 1
ATOM 1449 C CA . GLY B 1 35 ? 26.91004 36.47995 28.18585 1.000 142.84926 35 GLY C CA 1
ATOM 1450 C C . GLY B 1 35 ? 27.44402 35.98481 29.51306 1.000 152.81650 35 GLY C C 1
ATOM 1451 O O . GLY B 1 35 ? 28.42557 35.23426 29.52007 1.000 151.41834 35 GLY C O 1
ATOM 1452 N N . THR B 1 36 ? 26.84255 36.38302 30.63255 1.000 168.94532 36 THR C N 1
ATOM 1453 C CA . THR B 1 36 ? 27.27295 35.91799 31.94612 1.000 165.98977 36 THR C CA 1
ATOM 1454 C C . THR B 1 36 ? 27.08964 34.40895 32.06194 1.000 166.14931 36 THR C C 1
ATOM 1455 O O . THR B 1 36 ? 25.95806 33.91237 32.08594 1.000 165.31781 36 THR C O 1
ATOM 1459 N N . THR B 1 37 ? 28.19609 33.67324 32.12988 1.000 149.40097 37 THR C N 1
ATOM 1460 C CA . THR B 1 37 ? 28.17384 32.21670 32.11301 1.000 132.59320 37 THR C CA 1
ATOM 1461 C C . THR B 1 37 ? 28.22501 31.68705 33.53988 1.000 126.78153 37 THR C C 1
ATOM 1462 O O . THR B 1 37 ? 29.19766 31.92470 34.26446 1.000 132.07550 37 THR C O 1
ATOM 1466 N N . ARG B 1 38 ? 27.17498 30.97900 33.93638 1.000 114.38410 38 ARG C N 1
ATOM 1467 C CA . ARG B 1 38 ? 27.11349 30.31389 35.22928 1.000 106.21640 38 ARG C CA 1
ATOM 1468 C C . ARG B 1 38 ? 27.32683 28.82221 35.01210 1.000 93.17525 38 ARG C C 1
ATOM 1469 O O . ARG B 1 38 ? 26.60490 28.19432 34.22912 1.000 99.30491 38 ARG C O 1
ATOM 1477 N N . GLU B 1 39 ? 28.32226 28.26789 35.69786 1.000 90.01857 39 GLU C N 1
ATOM 1478 C CA . GLU B 1 39 ? 28.75702 26.89230 35.51492 1.000 83.19228 39 GLU C CA 1
ATOM 1479 C C . GLU B 1 39 ? 28.73434 26.17621 36.85658 1.000 81.77764 39 GLU C C 1
ATOM 1480 O O . GLU B 1 39 ? 29.13917 26.74159 37.87691 1.000 95.26398 39 GLU C O 1
ATOM 1486 N N . ALA B 1 40 ? 28.25773 24.93318 36.85258 1.000 76.32660 40 ALA C N 1
ATOM 1487 C CA . ALA B 1 40 ? 28.15554 24.15327 38.08180 1.000 77.83510 40 ALA C CA 1
ATOM 1488 C C . ALA B 1 40 ? 28.33080 22.67997 37.75286 1.000 82.57467 40 ALA C C 1
ATOM 1489 O O . ALA B 1 40 ? 27.57716 22.13390 36.94232 1.000 82.48291 40 ALA C O 1
ATOM 1491 N N . ARG B 1 41 ? 29.31125 22.04182 38.39349 1.000 93.36986 41 ARG C N 1
ATOM 1492 C CA . ARG B 1 41 ? 29.59129 20.62638 38.20180 1.000 81.24675 41 ARG C CA 1
ATOM 1493 C C . ARG B 1 41 ? 29.21016 19.77308 39.40415 1.000 77.98354 41 ARG C C 1
ATOM 1494 O O . ARG B 1 41 ? 29.18473 18.54226 39.28709 1.000 72.56429 41 ARG C O 1
ATOM 1502 N N . SER B 1 42 ? 28.90995 20.38579 40.54519 1.000 75.45288 42 SER C N 1
ATOM 1503 C CA . SER B 1 42 ? 28.59958 19.67420 41.77497 1.000 79.28067 42 SER C CA 1
ATOM 1504 C C . SER B 1 42 ? 27.19885 20.03324 42.25164 1.000 82.71193 42 SER C C 1
ATOM 1505 O O . SER B 1 42 ? 26.55260 20.94766 41.73451 1.000 89.57638 42 SER C O 1
ATOM 1508 N N . ARG B 1 43 ? 26.73406 19.29630 43.26369 1.000 90.39476 43 ARG C N 1
ATOM 1509 C CA . ARG B 1 43 ? 25.40985 19.56451 43.81162 1.000 88.06670 43 ARG C CA 1
ATOM 1510 C C . ARG B 1 43 ? 25.39918 20.82444 44.66597 1.000 88.98173 43 ARG C C 1
ATOM 1511 O O . ARG B 1 43 ? 24.35606 21.47258 44.79066 1.000 92.16085 43 ARG C O 1
ATOM 1519 N N . GLU B 1 44 ? 26.53933 21.19158 45.25466 1.000 90.83225 44 GLU C N 1
ATOM 1520 C CA . GLU B 1 44 ? 26.58336 22.38858 46.08978 1.000 94.71245 44 GLU C CA 1
ATOM 1521 C C . GLU B 1 44 ? 26.25826 23.63597 45.27878 1.000 97.03088 44 GLU C C 1
ATOM 1522 O O . GLU B 1 44 ? 25.44824 24.47098 45.69733 1.000 101.63327 44 GLU C O 1
ATOM 1528 N N . GLU B 1 45 ? 26.88244 23.77926 44.11056 1.000 89.66441 45 GLU C N 1
ATOM 1529 C CA . GLU B 1 45 ? 26.61732 24.93955 43.27138 1.000 92.01378 45 GLU C CA 1
ATOM 1530 C C . GLU B 1 45 ? 25.32933 24.77890 42.47387 1.000 100.72698 45 GLU C C 1
ATOM 1531 O O . GLU B 1 45 ? 24.66238 25.77626 42.17535 1.000 104.77630 45 GLU C O 1
ATOM 1537 N N . TYR B 1 46 ? 24.96056 23.54194 42.12999 1.000 97.42331 46 TYR C N 1
ATOM 1538 C CA . TYR B 1 46 ? 23.71934 23.31901 41.39530 1.000 96.23899 46 TYR C CA 1
ATOM 1539 C C . TYR B 1 46 ? 22.50473 23.65534 42.24985 1.000 98.64086 46 TYR C C 1
ATOM 1540 O O . TYR B 1 46 ? 21.54246 24.25718 41.76134 1.000 107.52123 46 TYR C O 1
ATOM 1549 N N . ALA B 1 47 ? 22.52957 23.27632 43.52479 1.000 101.05710 47 ALA C N 1
ATOM 1550 C CA . ALA B 1 47 ? 21.42652 23.54112 44.43611 1.000 110.04559 47 ALA C CA 1
ATOM 1551 C C . ALA B 1 47 ? 21.37656 24.98838 44.90111 1.000 109.20697 47 ALA C C 1
ATOM 1552 O O . ALA B 1 47 ? 20.47017 25.34269 45.66331 1.000 110.26237 47 ALA C O 1
ATOM 1554 N N . LYS B 1 48 ? 22.32297 25.82120 44.48059 1.000 107.59612 48 LYS C N 1
ATOM 1555 C CA . LYS B 1 48 ? 22.24806 27.23366 44.81113 1.000 115.84587 48 LYS C CA 1
ATOM 1556 C C . LYS B 1 48 ? 20.98001 27.83186 44.21370 1.000 129.92728 48 LYS C C 1
ATOM 1557 O O . LYS B 1 48 ? 20.59918 27.48368 43.08776 1.000 128.63993 48 LYS C O 1
ATOM 1563 N N . PRO B 1 49 ? 20.29245 28.71935 44.93598 1.000 148.34752 49 PRO C N 1
ATOM 1564 C CA . PRO B 1 49 ? 19.03506 29.27751 44.41534 1.000 144.22875 49 PRO C CA 1
ATOM 1565 C C . PRO B 1 49 ? 19.19172 30.00592 43.09267 1.000 143.68576 49 PRO C C 1
ATOM 1566 O O . PRO B 1 49 ? 18.20463 30.13594 42.35930 1.000 149.08880 49 PRO C O 1
ATOM 1570 N N . GLU B 1 50 ? 20.40071 30.46621 42.75821 1.000 141.60680 50 GLU C N 1
ATOM 1571 C CA . GLU B 1 50 ? 20.59869 31.21498 41.52154 1.000 146.51741 50 GLU C CA 1
ATOM 1572 C C . GLU B 1 50 ? 20.24144 30.37521 40.30135 1.000 145.75898 50 GLU C C 1
ATOM 1573 O O . GLU B 1 50 ? 19.70740 30.89570 39.31537 1.000 148.57984 50 GLU C O 1
ATOM 1579 N N . THR B 1 51 ? 20.50836 29.06857 40.35606 1.000 144.49677 51 THR C N 1
ATOM 1580 C CA . THR B 1 51 ? 20.18849 28.20280 39.22315 1.000 136.16271 51 THR C CA 1
ATOM 1581 C C . THR B 1 51 ? 18.68376 28.15527 38.97065 1.000 142.50047 51 THR C C 1
ATOM 1582 O O . THR B 1 51 ? 18.22284 28.32919 37.83491 1.000 148.09244 51 THR C O 1
ATOM 1586 N N . GLN B 1 52 ? 17.89757 27.93535 40.02576 1.000 163.31587 52 GLN C N 1
ATOM 1587 C CA . GLN B 1 52 ? 16.45004 27.87003 39.86138 1.000 161.05959 52 GLN C CA 1
ATOM 1588 C C . GLN B 1 52 ? 15.85906 29.23151 39.51741 1.000 165.90377 52 GLN C C 1
ATOM 1589 O O . GLN B 1 52 ? 14.89259 29.30741 38.75081 1.000 162.44460 52 GLN C O 1
ATOM 1595 N N . GLU B 1 53 ? 16.42573 30.31538 40.05452 1.000 149.16070 53 GLU C N 1
ATOM 1596 C CA . GLU B 1 53 ? 15.94041 31.64296 39.68735 1.000 146.95867 53 GLU C CA 1
ATOM 1597 C C . GLU B 1 53 ? 16.22573 31.94409 38.22050 1.000 142.31437 53 GLU C C 1
ATOM 1598 O O . GLU B 1 53 ? 15.39019 32.53522 37.52643 1.000 135.93555 53 GLU C O 1
ATOM 1604 N N . PHE B 1 54 ? 17.39634 31.53476 37.72735 1.000 147.69556 54 PHE C N 1
ATOM 1605 C CA . PHE B 1 54 ? 17.71252 31.71508 36.31590 1.000 140.44587 54 PHE C CA 1
ATOM 1606 C C . PHE B 1 54 ? 16.80743 30.85903 35.44036 1.000 135.51806 54 PHE C C 1
ATOM 1607 O O . PHE B 1 54 ? 16.40433 31.28293 34.35123 1.000 131.89555 54 PHE C O 1
ATOM 1615 N N . GLU B 1 55 ? 16.47476 29.65132 35.90168 1.000 137.55008 55 GLU C N 1
ATOM 1616 C CA . GLU B 1 55 ? 15.52552 28.82198 35.16646 1.000 131.21780 55 GLU C CA 1
ATOM 1617 C C . GLU B 1 55 ? 14.15725 29.48725 35.09709 1.000 133.01299 55 GLU C C 1
ATOM 1618 O O . GLU B 1 55 ? 13.51177 29.49409 34.04108 1.000 129.02431 55 GLU C O 1
ATOM 1624 N N . LYS B 1 56 ? 13.69936 30.05210 36.21674 1.000 146.05754 56 LYS C N 1
ATOM 1625 C CA . LYS B 1 56 ? 12.42604 30.76404 36.21988 1.000 139.32064 56 LYS C CA 1
ATOM 1626 C C . LYS B 1 56 ? 12.46389 31.96058 35.27879 1.000 138.78175 56 LYS C C 1
ATOM 1627 O O . LYS B 1 56 ? 11.49209 32.22686 34.56499 1.000 135.24083 56 LYS C O 1
ATOM 1633 N N . ARG B 1 57 ? 13.58310 32.68873 35.25617 1.000 135.40118 57 ARG C N 1
ATOM 1634 C CA . ARG B 1 57 ? 13.69265 33.84678 34.37211 1.000 130.55655 57 ARG C CA 1
ATOM 1635 C C . ARG B 1 57 ? 13.67026 33.43155 32.90492 1.000 122.01764 57 ARG C C 1
ATOM 1636 O O . ARG B 1 57 ? 13.00429 34.07245 32.08078 1.000 113.86304 57 ARG C O 1
ATOM 1644 N N . VAL B 1 58 ? 14.38844 32.36042 32.56084 1.000 120.57910 58 VAL C N 1
ATOM 1645 C CA . VAL B 1 58 ? 14.39787 31.88456 31.18056 1.000 118.83982 58 VAL C CA 1
ATOM 1646 C C . VAL B 1 58 ? 13.00850 31.41856 30.76930 1.000 119.15988 58 VAL C C 1
ATOM 1647 O O . VAL B 1 58 ? 12.53404 31.72699 29.66842 1.000 110.07948 58 VAL C O 1
ATOM 1651 N N . ARG B 1 59 ? 12.32960 30.67531 31.64652 1.000 118.21415 59 ARG C N 1
ATOM 1652 C CA . ARG B 1 59 ? 10.98604 30.21594 31.31987 1.000 117.66295 59 ARG C CA 1
ATOM 1653 C C . ARG B 1 59 ? 10.00795 31.37491 31.20853 1.000 123.41634 59 ARG C C 1
ATOM 1654 O O . ARG B 1 59 ? 9.09624 31.33062 30.37863 1.000 130.08726 59 ARG C O 1
ATOM 1662 N N . SER B 1 60 ? 10.18181 32.41974 32.01980 1.000 124.67898 60 SER C N 1
ATOM 1663 C CA . SER B 1 60 ? 9.31498 33.58650 31.90763 1.000 130.43793 60 SER C CA 1
ATOM 1664 C C . SER B 1 60 ? 9.55256 34.31817 30.59456 1.000 135.65664 60 SER C C 1
ATOM 1665 O O . SER B 1 60 ? 8.60158 34.78423 29.95721 1.000 145.76857 60 SER C O 1
ATOM 1668 N N . LEU B 1 61 ? 10.81531 34.42863 30.17507 1.000 128.40665 61 LEU C N 1
ATOM 1669 C CA . LEU B 1 61 ? 11.10759 35.00430 28.86602 1.000 129.30303 61 LEU C CA 1
ATOM 1670 C C . LEU B 1 61 ? 10.46202 34.18572 27.75505 1.000 137.24432 61 LEU C C 1
ATOM 1671 O O . LEU B 1 61 ? 9.86535 34.74201 26.82327 1.000 143.73587 61 LEU C O 1
ATOM 1676 N N . ILE B 1 62 ? 10.56295 32.85869 27.84694 1.000 133.64585 62 ILE C N 1
ATOM 1677 C CA . ILE B 1 62 ? 9.94621 31.98695 26.85018 1.000 130.26174 62 ILE C CA 1
ATOM 1678 C C . ILE B 1 62 ? 8.44013 32.21451 26.80563 1.000 142.89574 62 ILE C C 1
ATOM 1679 O O . ILE B 1 62 ? 7.85382 32.40018 25.73309 1.000 145.20134 62 ILE C O 1
ATOM 1684 N N . GLU B 1 63 ? 7.79679 32.21956 27.97582 1.000 171.56665 63 GLU C N 1
ATOM 1685 C CA . GLU B 1 63 ? 6.34916 32.39827 28.04167 1.000 176.54529 63 GLU C CA 1
ATOM 1686 C C . GLU B 1 63 ? 5.92952 33.74171 27.45963 1.000 194.14068 63 GLU C C 1
ATOM 1687 O O . GLU B 1 63 ? 4.98155 33.81987 26.66962 1.000 195.88971 63 GLU C O 1
ATOM 1693 N N . GLU B 1 64 ? 6.62434 34.81587 27.84095 1.000 195.72195 64 GLU C N 1
ATOM 1694 C CA . GLU B 1 64 ? 6.26870 36.13744 27.34277 1.000 196.97419 64 GLU C CA 1
ATOM 1695 C C . GLU B 1 64 ? 6.58300 36.29431 25.86181 1.000 196.74934 64 GLU C C 1
ATOM 1696 O O . GLU B 1 64 ? 6.03120 37.19102 25.21582 1.000 209.26647 64 GLU C O 1
ATOM 1702 N N . LEU B 1 65 ? 7.44803 35.44475 25.30965 1.000 162.16206 65 LEU C N 1
ATOM 1703 C CA . LEU B 1 65 ? 7.72122 35.45926 23.87976 1.000 148.82606 65 LEU C CA 1
ATOM 1704 C C . LEU B 1 65 ? 6.79744 34.54772 23.07987 1.000 153.83533 65 LEU C C 1
ATOM 1705 O O . LEU B 1 65 ? 6.83106 34.59199 21.84494 1.000 157.05543 65 LEU C O 1
ATOM 1710 N N . LYS B 1 66 ? 5.98096 33.73044 23.74048 1.000 155.42217 66 LYS C N 1
ATOM 1711 C CA . LYS B 1 66 ? 5.05061 32.84998 23.03767 1.000 147.84771 66 LYS C CA 1
ATOM 1712 C C . LYS B 1 66 ? 3.96614 33.65668 22.33147 1.000 144.13144 66 LYS C C 1
ATOM 1713 O O . LYS B 1 66 ? 2.85062 33.17473 22.13467 1.000 144.86601 66 LYS C O 1
ATOM 1719 N N . ASN B 1 73 ? 11.27022 38.13532 15.35049 1.000 136.42225 73 ASN C N 1
ATOM 1720 C CA . ASN B 1 73 ? 11.79618 36.78257 15.21087 1.000 140.13519 73 ASN C CA 1
ATOM 1721 C C . ASN B 1 73 ? 12.24872 36.24012 16.56290 1.000 153.15886 73 ASN C C 1
ATOM 1722 O O . ASN B 1 73 ? 12.94755 36.92220 17.31073 1.000 149.28017 73 ASN C O 1
ATOM 1727 N N . TYR B 1 74 ? 11.84600 35.00576 16.87313 1.000 173.57769 74 TYR C N 1
ATOM 1728 C CA . TYR B 1 74 ? 12.14511 34.40640 18.17631 1.000 176.11403 74 TYR C CA 1
ATOM 1729 C C . TYR B 1 74 ? 12.18258 32.88479 18.00354 1.000 172.02731 74 TYR C C 1
ATOM 1730 O O . TYR B 1 74 ? 11.15611 32.20804 18.09435 1.000 169.47274 74 TYR C O 1
ATOM 1739 N N . GLU B 1 75 ? 13.38059 32.35990 17.75335 1.000 145.20232 75 GLU C N 1
ATOM 1740 C CA . GLU B 1 75 ? 13.59041 30.91622 17.70135 1.000 130.98501 75 GLU C CA 1
ATOM 1741 C C . GLU B 1 75 ? 13.80321 30.41152 19.12325 1.000 129.24906 75 GLU C C 1
ATOM 1742 O O . GLU B 1 75 ? 14.83657 30.69071 19.74110 1.000 130.00387 75 GLU C O 1
ATOM 1748 N N . ILE B 1 76 ? 12.82538 29.67576 19.64714 1.000 124.19708 76 ILE C N 1
ATOM 1749 C CA . ILE B 1 76 ? 12.82473 29.23353 21.03656 1.000 125.19390 76 ILE C CA 1
ATOM 1750 C C . ILE B 1 76 ? 12.65033 27.72438 21.05800 1.000 123.81584 76 ILE C C 1
ATOM 1751 O O . ILE B 1 76 ? 11.63185 27.20933 20.58384 1.000 123.57239 76 ILE C O 1
ATOM 1756 N N . TYR B 1 77 ? 13.62536 27.01623 21.61628 1.000 104.96178 77 TYR C N 1
ATOM 1757 C CA . TYR B 1 77 ? 13.51671 25.57633 21.80014 1.000 90.66524 77 TYR C CA 1
ATOM 1758 C C . TYR B 1 77 ? 13.64834 25.24346 23.27985 1.000 89.32412 77 TYR C C 1
ATOM 1759 O O . TYR B 1 77 ? 14.40481 25.89591 24.00958 1.000 86.33365 77 TYR C O 1
ATOM 1768 N N . GLU B 1 78 ? 12.90732 24.22339 23.71353 1.000 84.59074 78 GLU C N 1
ATOM 1769 C CA . GLU B 1 78 ? 12.81847 23.87234 25.12555 1.000 74.10300 78 GLU C CA 1
ATOM 1770 C C . GLU B 1 78 ? 12.40750 22.41238 25.25413 1.000 70.54214 78 GLU C C 1
ATOM 1771 O O . GLU B 1 78 ? 11.38279 22.00297 24.70020 1.000 71.42676 78 GLU C O 1
ATOM 1777 N N . THR B 1 79 ? 13.21005 21.63480 25.97883 1.000 76.99155 79 THR C N 1
ATOM 1778 C CA . THR B 1 79 ? 12.93613 20.23002 26.24791 1.000 66.21431 79 THR C CA 1
ATOM 1779 C C . THR B 1 79 ? 13.06400 19.96688 27.74140 1.000 73.05629 79 THR C C 1
ATOM 1780 O O . THR B 1 79 ? 13.97733 20.47874 28.39791 1.000 74.40407 79 THR C O 1
ATOM 1784 N N . ASP B 1 80 ? 12.14677 19.15895 28.26872 1.000 74.23210 80 ASP C N 1
ATOM 1785 C CA . ASP B 1 80 ? 12.10449 18.82703 29.68559 1.000 76.97175 80 ASP C CA 1
ATOM 1786 C C . ASP B 1 80 ? 11.75447 17.35515 29.83816 1.000 76.07353 80 ASP C C 1
ATOM 1787 O O . ASP B 1 80 ? 10.81251 16.87195 29.20465 1.000 82.93664 80 ASP C O 1
ATOM 1792 N N . TYR B 1 81 ? 12.51267 16.64620 30.67481 1.000 72.62215 81 TYR C N 1
ATOM 1793 C CA . TYR B 1 81 ? 12.29156 15.21612 30.88787 1.000 71.35118 81 TYR C CA 1
ATOM 1794 C C . TYR B 1 81 ? 12.65373 14.91101 32.33878 1.000 78.81760 81 TYR C C 1
ATOM 1795 O O . TYR B 1 81 ? 13.83511 14.87649 32.69174 1.000 75.35568 81 TYR C O 1
ATOM 1804 N N . SER B 1 82 ? 11.63701 14.70812 33.17179 1.000 76.96225 82 SER C N 1
ATOM 1805 C CA . SER B 1 82 ? 11.83087 14.47210 34.59542 1.000 80.07369 82 SER C CA 1
ATOM 1806 C C . SER B 1 82 ? 11.01395 13.26325 35.01836 1.000 83.32550 82 SER C C 1
ATOM 1807 O O . SER B 1 82 ? 9.82819 13.16748 34.69174 1.000 84.67836 82 SER C O 1
ATOM 1810 N N . TRP B 1 83 ? 11.64554 12.34838 35.74727 1.000 85.05962 83 TRP C N 1
ATOM 1811 C CA . TRP B 1 83 ? 10.96254 11.15666 36.22685 1.000 89.00793 83 TRP C CA 1
ATOM 1812 C C . TRP B 1 83 ? 11.42585 10.82944 37.64028 1.000 98.84110 83 TRP C C 1
ATOM 1813 O O . TRP B 1 83 ? 12.46228 11.30894 38.11058 1.000 91.59192 83 TRP C O 1
ATOM 1824 N N . THR B 1 84 ? 10.62221 10.01463 38.32300 1.000 118.06659 84 THR C N 1
ATOM 1825 C CA . THR B 1 84 ? 10.88820 9.64585 39.70793 1.000 122.61882 84 THR C CA 1
ATOM 1826 C C . THR B 1 84 ? 10.21708 8.31327 39.99988 1.000 127.40763 84 THR C C 1
ATOM 1827 O O . THR B 1 84 ? 9.02653 8.14504 39.72087 1.000 129.48367 84 THR C O 1
ATOM 1831 N N . GLU B 1 85 ? 10.97723 7.37494 40.55971 1.000 132.31626 85 GLU C N 1
ATOM 1832 C CA . GLU B 1 85 ? 10.42298 6.08967 40.97148 1.000 136.18997 85 GLU C CA 1
ATOM 1833 C C . GLU B 1 85 ? 11.14752 5.62463 42.22341 1.000 146.03166 85 GLU C C 1
ATOM 1834 O O . GLU B 1 85 ? 12.36817 5.44092 42.20323 1.000 137.57801 85 GLU C O 1
ATOM 1840 N N . THR B 1 86 ? 10.39757 5.43572 43.30333 1.000 155.09456 86 THR C N 1
ATOM 1841 C CA . THR B 1 86 ? 10.96837 4.98390 44.56505 1.000 146.59678 86 THR C CA 1
ATOM 1842 C C . THR B 1 86 ? 11.41837 3.52926 44.46705 1.000 154.19346 86 THR C C 1
ATOM 1843 O O . THR B 1 86 ? 11.07458 2.70221 45.31151 1.000 168.92873 86 THR C O 1
ATOM 1847 N N . THR B 1 91 ? 13.34275 6.76364 46.14757 1.000 155.52814 91 THR C N 1
ATOM 1848 C CA . THR B 1 91 ? 13.20519 8.07365 45.52148 1.000 141.31851 91 THR C CA 1
ATOM 1849 C C . THR B 1 91 ? 14.32228 8.32265 44.51165 1.000 135.03330 91 THR C C 1
ATOM 1850 O O . THR B 1 91 ? 15.35166 8.91506 44.83998 1.000 135.83250 91 THR C O 1
ATOM 1854 N N . ARG B 1 92 ? 14.10923 7.86507 43.27927 1.000 132.34633 92 ARG C N 1
ATOM 1855 C CA . ARG B 1 92 ? 15.07770 8.02095 42.19379 1.000 125.06882 92 ARG C CA 1
ATOM 1856 C C . ARG B 1 92 ? 14.63122 9.19361 41.32737 1.000 120.61751 92 ARG C C 1
ATOM 1857 O O . ARG B 1 92 ? 13.93358 9.02262 40.32781 1.000 118.54373 92 ARG C O 1
ATOM 1865 N N . THR B 1 93 ? 15.05016 10.39537 41.71442 1.000 100.65404 93 THR C N 1
ATOM 1866 C CA . THR B 1 93 ? 14.64944 11.61621 41.02996 1.000 97.27650 93 THR C CA 1
ATOM 1867 C C . THR B 1 93 ? 15.66623 11.96603 39.94956 1.000 92.07610 93 THR C C 1
ATOM 1868 O O . THR B 1 93 ? 16.86507 12.07208 40.22797 1.000 91.59543 93 THR C O 1
ATOM 1872 N N . HIS B 1 94 ? 15.18574 12.14259 38.71796 1.000 96.01501 94 HIS C N 1
ATOM 1873 C CA . HIS B 1 94 ? 16.02070 12.55580 37.60084 1.000 84.17583 94 HIS C CA 1
ATOM 1874 C C . HIS B 1 94 ? 15.30150 13.64913 36.82586 1.000 81.93074 94 HIS C C 1
ATOM 1875 O O . HIS B 1 94 ? 14.07469 13.63134 36.69929 1.000 82.97483 94 HIS C O 1
ATOM 1882 N N . HIS B 1 95 ? 16.07747 14.59680 36.30140 1.000 79.30299 95 HIS C N 1
ATOM 1883 C CA . HIS B 1 95 ? 15.50930 15.78885 35.67286 1.000 77.78422 95 HIS C CA 1
ATOM 1884 C C . HIS B 1 95 ? 16.50672 16.37096 34.68352 1.000 74.65262 95 HIS C C 1
ATOM 1885 O O . HIS B 1 95 ? 17.62257 16.73094 35.06762 1.000 74.87484 95 HIS C O 1
ATOM 1892 N N . ILE B 1 96 ? 16.10277 16.48779 33.42178 1.000 79.02404 96 ILE C N 1
ATOM 1893 C CA . ILE B 1 96 ? 16.90826 17.11347 32.38062 1.000 69.82944 96 ILE C CA 1
ATOM 1894 C C . ILE B 1 96 ? 16.09536 18.24406 31.76957 1.000 69.76273 96 ILE C C 1
ATOM 1895 O O . ILE B 1 96 ? 14.93203 18.04916 31.40036 1.000 73.41878 96 ILE C O 1
ATOM 1900 N N . TYR B 1 97 ? 16.70230 19.42285 31.66860 1.000 86.92217 97 TYR C N 1
ATOM 1901 C CA . TYR B 1 97 ? 16.05298 20.57008 31.05366 1.000 84.93016 97 TYR C CA 1
ATOM 1902 C C . TYR B 1 97 ? 17.04716 21.27225 30.14523 1.000 82.86733 97 TYR C C 1
ATOM 1903 O O . TYR B 1 97 ? 18.20799 21.46170 30.51478 1.000 87.47891 97 TYR C O 1
ATOM 1912 N N . PHE B 1 98 ? 16.59055 21.64722 28.95445 1.000 73.98350 98 PHE C N 1
ATOM 1913 C CA . PHE B 1 98 ? 17.41388 22.40026 28.02076 1.000 74.88643 98 PHE C CA 1
ATOM 1914 C C . PHE B 1 98 ? 16.54885 23.43596 27.32485 1.000 79.71615 98 PHE C C 1
ATOM 1915 O O . PHE B 1 98 ? 15.38208 23.17548 27.02630 1.000 73.20906 98 PHE C O 1
ATOM 1923 N N . ALA B 1 99 ? 17.11980 24.61109 27.07292 1.000 91.73525 99 ALA C N 1
ATOM 1924 C CA . ALA B 1 99 ? 16.36046 25.67327 26.43044 1.000 92.13996 99 ALA C CA 1
ATOM 1925 C C . ALA B 1 99 ? 17.31624 26.68125 25.81202 1.000 91.21786 99 ALA C C 1
ATOM 1926 O O . ALA B 1 99 ? 18.36372 26.98857 26.38731 1.000 95.31233 99 ALA C O 1
ATOM 1928 N N . TYR B 1 100 ? 16.94931 27.18247 24.63486 1.000 88.90243 100 TYR C N 1
ATOM 1929 C CA . TYR B 1 100 ? 17.65132 28.30656 24.03298 1.000 97.67664 100 TYR C CA 1
ATOM 1930 C C . TYR B 1 100 ? 16.64515 29.23076 23.36519 1.000 98.74148 100 TYR C C 1
ATOM 1931 O O . TYR B 1 100 ? 15.62680 28.78639 22.82507 1.000 98.71240 100 TYR C O 1
ATOM 1940 N N . VAL B 1 101 ? 16.94551 30.52513 23.41505 1.000 109.02386 101 VAL C N 1
ATOM 1941 C CA . VAL B 1 101 ? 16.10205 31.53957 22.79694 1.000 102.91148 101 VAL C CA 1
ATOM 1942 C C . VAL B 1 101 ? 16.90211 32.35884 21.78904 1.000 107.34041 101 VAL C C 1
ATOM 1943 O O . VAL B 1 101 ? 17.98631 32.85583 22.09588 1.000 112.07003 101 VAL C O 1
ATOM 1947 N N . GLU B 1 108 ? 20.97984 34.46676 22.46926 1.000 121.14907 108 GLU C N 1
ATOM 1948 C CA . GLU B 1 108 ? 20.43158 35.45641 23.38865 1.000 128.21694 108 GLU C CA 1
ATOM 1949 C C . GLU B 1 108 ? 20.40042 34.91779 24.81616 1.000 131.82338 108 GLU C C 1
ATOM 1950 O O . GLU B 1 108 ? 20.91160 35.55429 25.73488 1.000 132.75482 108 GLU C O 1
ATOM 1956 N N . ALA B 1 109 ? 19.80471 33.74004 24.99537 1.000 132.02920 109 ALA C N 1
ATOM 1957 C CA . ALA B 1 109 ? 19.70084 33.11884 26.30808 1.000 131.38126 109 ALA C CA 1
ATOM 1958 C C . ALA B 1 109 ? 19.78337 31.60749 26.15033 1.000 122.89059 109 ALA C C 1
ATOM 1959 O O . ALA B 1 109 ? 19.17988 31.03990 25.23446 1.000 119.98662 109 ALA C O 1
ATOM 1961 N N . LEU B 1 110 ? 20.53385 30.96304 27.04498 1.000 111.68376 110 LEU C N 1
ATOM 1962 C CA . LEU B 1 110 ? 20.73482 29.52107 26.98936 1.000 99.11385 110 LEU C CA 1
ATOM 1963 C C . LEU B 1 110 ? 20.72839 28.95514 28.40116 1.000 94.31817 110 LEU C C 1
ATOM 1964 O O . LEU B 1 110 ? 21.26642 29.57174 29.32458 1.000 99.75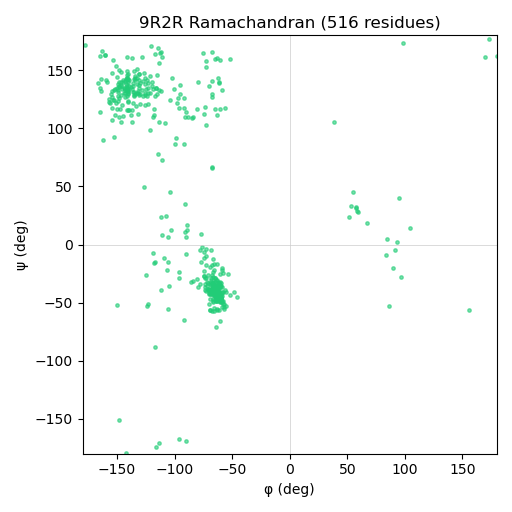695 110 LEU C O 1
ATOM 1969 N N . LEU B 1 111 ? 20.12794 27.77610 28.56179 1.000 86.61575 111 LEU C N 1
ATOM 1970 C CA . LEU B 1 111 ? 20.05003 27.13205 29.86484 1.000 86.33141 111 LEU C CA 1
ATOM 1971 C C . LEU B 1 111 ? 20.07650 25.62042 29.69310 1.000 82.90601 111 LEU C C 1
ATOM 1972 O O . LEU B 1 111 ? 19.45327 25.08036 28.77361 1.000 86.06019 111 LEU C O 1
ATOM 1977 N N . LEU B 1 112 ? 20.79732 24.94941 30.59194 1.000 83.14945 112 LEU C N 1
ATOM 1978 C CA . LEU B 1 112 ? 20.88895 23.49568 30.61365 1.000 70.71660 112 LEU C CA 1
ATOM 1979 C C . LEU B 1 112 ? 21.05288 23.03839 32.05535 1.000 78.96709 112 LEU C C 1
ATOM 1980 O O . LEU B 1 112 ? 21.95549 23.50410 32.75620 1.000 81.98380 112 LEU C O 1
ATOM 1985 N N . ARG B 1 113 ? 20.18175 22.13487 32.49577 1.000 70.84028 113 ARG C N 1
ATOM 1986 C CA . ARG B 1 113 ? 20.25315 21.56665 33.83518 1.000 75.48925 113 ARG C CA 1
ATOM 1987 C C . ARG B 1 113 ? 20.14229 20.05472 33.74409 1.000 71.03559 113 ARG C C 1
ATOM 1988 O O . ARG B 1 113 ? 19.23596 19.53279 33.08628 1.000 76.38319 113 ARG C O 1
ATOM 1996 N N . ILE B 1 114 ? 21.06131 19.35802 34.40514 1.000 59.94835 114 ILE C N 1
ATOM 1997 C CA . ILE B 1 114 ? 21.05891 17.90432 34.48104 1.000 60.26819 114 ILE C CA 1
ATOM 1998 C C . ILE B 1 114 ? 21.09529 17.52063 35.95044 1.000 67.46867 114 ILE C C 1
ATOM 1999 O O . ILE B 1 114 ? 21.93607 18.02165 36.70485 1.000 77.02961 114 ILE C O 1
ATOM 2004 N N . GLU B 1 115 ? 20.19123 16.63370 36.35384 1.000 59.60026 115 GLU C N 1
ATOM 2005 C CA . GLU B 1 115 ? 20.07554 16.22426 37.74583 1.000 65.65696 115 GLU C CA 1
ATOM 2006 C C . GLU B 1 115 ? 19.78931 14.73421 37.78266 1.000 63.48959 115 GLU C C 1
ATOM 2007 O O . GLU B 1 115 ? 18.80746 14.27843 37.19097 1.000 63.10272 115 GLU C O 1
ATOM 2013 N N . SER B 1 116 ? 20.64460 13.97893 38.46720 1.000 73.96928 116 SER C N 1
ATOM 2014 C CA . SER B 1 116 ? 20.45108 12.54619 38.63916 1.000 65.40809 116 SER C CA 1
ATOM 2015 C C . SER B 1 116 ? 20.83738 12.19757 40.06526 1.000 68.35685 116 SER C C 1
ATOM 2016 O O . SER B 1 116 ? 21.99654 12.37311 40.45061 1.000 71.25175 116 SER C O 1
ATOM 2019 N N . SER B 1 117 ? 19.86777 11.73057 40.84875 1.000 74.20086 117 SER C N 1
ATOM 2020 C CA . SER B 1 117 ? 20.09481 11.35991 42.23841 1.000 71.14294 117 SER C CA 1
ATOM 2021 C C . SER B 1 117 ? 20.52057 9.90750 42.39460 1.000 71.30545 117 SER C C 1
ATOM 2022 O O . SER B 1 117 ? 20.52132 9.39056 43.51650 1.000 82.27526 117 SER C O 1
ATOM 2025 N N . GLY B 1 118 ? 20.87888 9.24211 41.30147 1.000 67.62567 118 GLY C N 1
ATOM 2026 C CA . GLY B 1 118 ? 21.30047 7.86506 41.35094 1.000 77.81057 118 GLY C CA 1
ATOM 2027 C C . GLY B 1 118 ? 21.41772 7.26505 39.96706 1.000 78.95447 118 GLY C C 1
ATOM 2028 O O . GLY B 1 118 ? 20.86817 7.78514 38.99162 1.000 73.92997 118 GLY C O 1
ATOM 2029 N N . PRO B 1 119 ? 22.14788 6.15714 39.85457 1.000 76.46570 119 PRO C N 1
ATOM 2030 C CA . PRO B 1 119 ? 22.29227 5.49809 38.55310 1.000 69.02846 119 PRO C CA 1
ATOM 2031 C C . PRO B 1 119 ? 20.95494 4.98862 38.03734 1.000 84.45329 119 PRO C C 1
ATOM 2032 O O . PRO B 1 119 ? 19.99044 4.81534 38.78537 1.000 90.02548 119 PRO C O 1
ATOM 2036 N N . LEU B 1 120 ? 20.90752 4.74955 36.73109 1.000 83.31554 120 LEU C N 1
ATOM 2037 C CA . LEU B 1 120 ? 19.70608 4.26375 36.06934 1.000 79.25893 120 LEU C CA 1
ATOM 2038 C C . LEU B 1 120 ? 19.75315 2.74701 35.94448 1.000 95.93219 120 LEU C C 1
ATOM 2039 O O . LEU B 1 120 ? 20.79238 2.17185 35.60876 1.000 83.27085 120 LEU C O 1
ATOM 2044 N N . THR B 1 121 ? 18.61820 2.10282 36.21822 1.000 126.30120 121 THR C N 1
ATOM 2045 C CA . THR B 1 121 ? 18.50415 0.65662 36.11659 1.000 133.36867 121 THR C CA 1
ATOM 2046 C C . THR B 1 121 ? 17.49589 0.19727 35.07259 1.000 130.78273 121 THR C C 1
ATOM 2047 O O . THR B 1 121 ? 17.51945 -0.97949 34.69362 1.000 136.16813 121 THR C O 1
ATOM 2051 N N . ASP B 1 122 ? 16.62590 1.08044 34.59026 1.000 106.84454 122 ASP C N 1
ATOM 2052 C CA . ASP B 1 122 ? 15.65546 0.73228 33.55999 1.000 101.85722 122 ASP C CA 1
ATOM 2053 C C . ASP B 1 122 ? 16.27737 0.99962 32.19377 1.000 93.16846 122 ASP C C 1
ATOM 2054 O O . ASP B 1 122 ? 16.54512 2.15357 31.84359 1.000 92.43382 122 ASP C O 1
ATOM 2059 N N . GLU B 1 123 ? 16.49975 -0.06890 31.42381 1.000 95.89950 123 GLU C N 1
ATOM 2060 C CA . GLU B 1 123 ? 17.16652 0.06512 30.13142 1.000 90.80247 123 GLU C CA 1
ATOM 2061 C C . GLU B 1 123 ? 16.40154 0.98212 29.18583 1.000 86.38596 123 GLU C C 1
ATOM 2062 O O . GLU B 1 123 ? 17.01903 1.72067 28.41073 1.000 86.25113 123 GLU C O 1
ATOM 2068 N N . GLU B 1 124 ? 15.06791 0.95184 29.23276 1.000 86.15832 124 GLU C N 1
ATOM 2069 C CA . GLU B 1 124 ? 14.27457 1.85199 28.40379 1.000 75.08471 124 GLU C CA 1
ATOM 2070 C C . GLU B 1 124 ? 14.55921 3.30499 28.76221 1.000 72.46278 124 GLU C C 1
ATOM 2071 O O . GLU B 1 124 ? 14.76268 4.14997 27.88014 1.000 67.13738 124 GLU C O 1
ATOM 2077 N N . THR B 1 125 ? 14.58297 3.61086 30.06202 1.000 75.06751 125 THR C N 1
ATOM 2078 C CA . THR B 1 125 ? 14.90682 4.96328 30.50009 1.000 68.51040 125 THR C CA 1
ATOM 2079 C C . THR B 1 125 ? 16.33476 5.33227 30.12296 1.000 67.58890 125 THR C C 1
ATOM 2080 O O . THR B 1 125 ? 16.61703 6.48696 29.78424 1.000 66.89971 125 THR C O 1
ATOM 2084 N N . ILE B 1 126 ? 17.24845 4.36012 30.17073 1.000 70.49615 126 ILE C N 1
ATOM 2085 C CA . ILE B 1 126 ? 18.63154 4.61035 29.77115 1.000 67.88612 126 ILE C CA 1
ATOM 2086 C C . ILE B 1 126 ? 18.69115 5.02806 28.30809 1.000 65.15199 126 ILE C C 1
ATOM 2087 O O . ILE B 1 126 ? 19.34361 6.01626 27.95041 1.000 58.70806 126 ILE C O 1
ATOM 2092 N N . GLU B 1 127 ? 18.00901 4.27578 27.44090 1.000 69.23009 127 GLU C N 1
ATOM 2093 C CA . GLU B 1 127 ? 17.99145 4.60549 26.01935 1.000 58.84860 127 GLU C CA 1
ATOM 2094 C C . GLU B 1 127 ? 17.36864 5.97540 25.77808 1.000 52.80358 127 GLU C C 1
ATOM 2095 O O . GLU B 1 127 ? 17.90453 6.78309 25.00572 1.000 55.29123 127 GLU C O 1
ATOM 2101 N N . LYS B 1 128 ? 16.24070 6.25759 26.43743 1.000 48.67019 128 LYS C N 1
ATOM 2102 C CA . LYS B 1 128 ? 15.58606 7.55252 26.26896 1.000 54.37724 128 LYS C CA 1
ATOM 2103 C C . LYS B 1 128 ? 16.50646 8.69575 26.68396 1.000 57.48706 128 LYS C C 1
ATOM 2104 O O . LYS B 1 128 ? 16.66452 9.68054 25.95062 1.000 53.26367 128 LYS C O 1
ATOM 2110 N N . THR B 1 129 ? 17.12916 8.57819 27.86011 1.000 60.34777 129 THR C N 1
ATOM 2111 C CA . THR B 1 129 ? 17.98399 9.64839 28.36144 1.000 53.02918 129 THR C CA 1
ATOM 2112 C C . THR B 1 129 ? 19.22584 9.82094 27.49470 1.000 48.32468 129 THR C C 1
ATOM 2113 O O . THR B 1 129 ? 19.67136 10.95030 27.25905 1.000 44.83821 129 THR C O 1
ATOM 2117 N N . THR B 1 130 ? 19.79629 8.71710 27.00402 1.000 44.25829 130 THR C N 1
ATOM 2118 C CA . THR B 1 130 ? 20.95510 8.82015 26.12360 1.000 49.82483 130 THR C CA 1
ATOM 2119 C C . THR B 1 130 ? 20.59233 9.53298 24.82735 1.000 56.30727 130 THR C C 1
ATOM 2120 O O . THR B 1 130 ? 21.33612 10.40544 24.35520 1.000 52.07847 130 THR C O 1
ATOM 2124 N N . ARG B 1 131 ? 19.44528 9.18163 24.23958 1.000 54.52224 131 ARG C N 1
ATOM 2125 C CA . ARG B 1 131 ? 19.02731 9.85087 23.01364 1.000 50.82054 131 ARG C CA 1
ATOM 2126 C C . ARG B 1 131 ? 18.76115 11.32937 23.26276 1.000 52.48082 131 ARG C C 1
ATOM 2127 O O . ARG B 1 131 ? 19.10311 12.17767 22.43053 1.000 58.02272 131 ARG C O 1
ATOM 2135 N N . LEU B 1 132 ? 18.17126 11.66108 24.41417 1.000 46.40768 132 LEU C N 1
ATOM 2136 C CA . LEU B 1 132 ? 17.92422 13.06446 24.73187 1.000 44.87223 132 LEU C CA 1
ATOM 2137 C C . LEU B 1 132 ? 19.22933 13.83760 24.89185 1.000 55.82259 132 LEU C C 1
ATOM 2138 O O . LEU B 1 132 ? 19.35415 14.96773 24.40444 1.000 58.72605 132 LEU C O 1
ATOM 2143 N N . LEU B 1 133 ? 20.21334 13.24796 25.57551 1.000 55.36435 133 LEU C N 1
ATOM 2144 C CA . LEU B 1 133 ? 21.49575 13.92430 25.74975 1.000 51.71005 133 LEU C CA 1
ATOM 2145 C C . LEU B 1 133 ? 22.20287 14.12134 24.41307 1.000 59.33782 133 LEU C C 1
ATOM 2146 O O . LEU B 1 133 ? 22.78865 15.18249 24.16166 1.000 63.37032 133 LEU C O 1
ATOM 2151 N N . ASP B 1 134 ? 22.14999 13.11557 23.53557 1.000 52.37149 134 ASP C N 1
ATOM 2152 C CA . ASP B 1 134 ? 22.73899 13.27411 22.20834 1.000 51.77963 134 ASP C CA 1
ATOM 2153 C C . ASP B 1 134 ? 22.01776 14.35341 21.40660 1.000 49.75466 134 ASP C C 1
ATOM 2154 O O . ASP B 1 134 ? 22.65033 15.11207 20.66025 1.000 53.09574 134 ASP C O 1
ATOM 2159 N N . GLU B 1 135 ? 20.69381 14.43481 21.54558 1.000 44.84903 135 GLU C N 1
ATOM 2160 C CA . GLU B 1 135 ? 19.94056 15.48653 20.87315 1.000 59.71652 135 GLU C CA 1
ATOM 2161 C C . GLU B 1 135 ? 20.35558 16.86272 21.37772 1.000 57.27905 135 GLU C C 1
ATOM 2162 O O . GLU B 1 135 ? 20.49205 17.80821 20.59126 1.000 63.74810 135 GLU C O 1
ATOM 2168 N N . ILE B 1 136 ? 20.57472 16.98806 22.68821 1.000 55.58679 136 ILE C N 1
ATOM 2169 C CA . ILE B 1 136 ? 21.04668 18.25304 23.24704 1.000 58.75995 136 ILE C CA 1
ATOM 2170 C C . ILE B 1 136 ? 22.43578 18.58627 22.71413 1.000 57.66195 136 ILE C C 1
ATOM 2171 O O . ILE B 1 136 ? 22.74259 19.74701 22.42334 1.000 55.54731 136 ILE C O 1
ATOM 2176 N N . TYR B 1 137 ? 23.29434 17.57457 22.57256 1.000 58.62536 137 TYR C N 1
ATOM 2177 C CA . TYR B 1 137 ? 24.63675 17.80172 22.03760 1.000 58.72370 137 TYR C CA 1
ATOM 2178 C C . TYR B 1 137 ? 24.57427 18.32082 20.60527 1.000 59.83508 137 TYR C C 1
ATOM 2179 O O . TYR B 1 137 ? 25.28167 19.27028 20.23666 1.000 66.12210 137 TYR C O 1
ATOM 2188 N N . GLU B 1 138 ? 23.73137 17.69703 19.78015 1.000 60.27599 138 GLU C N 1
ATOM 2189 C CA . GLU B 1 138 ? 23.58835 18.13336 18.39533 1.000 62.92665 138 GLU C CA 1
ATOM 2190 C C . GLU B 1 138 ? 23.00999 19.54154 18.31701 1.000 65.33348 138 GLU C C 1
ATOM 2191 O O . GLU B 1 138 ? 23.48700 20.37082 17.53278 1.000 63.32158 138 GLU C O 1
ATOM 2197 N N . LYS B 1 139 ? 21.99077 19.83458 19.13052 1.000 65.10919 139 LYS C N 1
ATOM 2198 C CA . LYS B 1 139 ? 21.43965 21.18493 19.17193 1.000 58.62039 139 LYS C CA 1
ATOM 2199 C C . LYS B 1 139 ? 22.47979 22.20244 19.62356 1.000 75.67831 139 LYS C C 1
ATOM 2200 O O . LYS B 1 139 ? 22.47847 23.34169 19.14473 1.000 86.29687 139 LYS C O 1
ATOM 2206 N N . LEU B 1 140 ? 23.36859 21.81571 20.54276 1.000 70.80546 140 LEU C N 1
ATOM 2207 C CA . LEU B 1 140 ? 24.43413 22.71434 20.97333 1.000 74.42194 140 LEU C CA 1
ATOM 2208 C C . LEU B 1 140 ? 25.39368 23.00530 19.83054 1.000 79.16050 140 LEU C C 1
ATOM 2209 O O . LEU B 1 140 ? 25.76611 24.16150 19.59832 1.000 82.44606 140 LEU C O 1
ATOM 2214 N N . GLU B 1 141 ? 25.81462 21.96213 19.11073 1.000 78.48284 141 GLU C N 1
ATOM 2215 C CA . GLU B 1 141 ? 26.66832 22.18564 17.94753 1.000 78.83088 141 GLU C CA 1
ATOM 2216 C C . GLU B 1 141 ? 25.97343 23.05725 16.90843 1.000 88.86683 141 GLU C C 1
ATOM 2217 O O . GLU B 1 141 ? 26.62845 23.85707 16.22930 1.000 88.55685 141 GLU C O 1
ATOM 2223 N N . SER B 1 142 ? 24.64880 22.93688 16.78769 1.000 87.10006 142 SER C N 1
ATOM 2224 C CA . SER B 1 142 ? 23.91226 23.75760 15.83162 1.000 85.34518 142 SER C CA 1
ATOM 2225 C C . SER B 1 142 ? 24.00112 25.24542 16.14956 1.000 90.24554 142 SER C C 1
ATOM 2226 O O . SER B 1 142 ? 23.70038 26.07232 15.28146 1.000 82.48318 142 SER C O 1
ATOM 2229 N N . LEU B 1 143 ? 24.40514 25.60652 17.36564 1.000 96.74468 143 LEU C N 1
ATOM 2230 C CA . LEU B 1 143 ? 24.53950 27.00420 17.77088 1.000 92.72186 143 LEU C CA 1
ATOM 2231 C C . LEU B 1 143 ? 25.99501 27.45094 17.79761 1.000 93.05202 143 LEU C C 1
ATOM 2232 O O . LEU B 1 143 ? 26.43675 28.10110 18.74880 1.000 90.40508 143 LEU C O 1
ATOM 2237 N N . SER B 1 144 ? 26.76155 27.11691 16.76448 1.000 89.21547 144 SER C N 1
ATOM 2238 C CA . SER B 1 144 ? 28.16193 27.51743 16.69119 1.000 99.67057 144 SER C CA 1
ATOM 2239 C C . SER B 1 144 ? 28.33711 28.75527 15.81541 1.000 108.43848 144 SER C C 1
ATOM 2240 O O . SER B 1 144 ? 28.02414 28.73712 14.62425 1.000 107.46957 144 SER C O 1
ATOM 2243 N N . SER C 1 1 ? -1.13968 2.29089 25.16766 1.000 153.85220 1 SER D N 1
ATOM 2244 C CA . SER C 1 1 ? -1.83948 3.26599 25.99321 1.000 154.51139 1 SER D CA 1
ATOM 2245 C C . SER C 1 1 ? -3.27419 3.41525 25.52313 1.000 177.76747 1 SER D C 1
ATOM 2246 O O . SER C 1 1 ? -4.17701 2.72624 25.99967 1.000 168.75241 1 SER D O 1
ATOM 2249 N N . GLN C 1 2 ? -3.47204 4.32649 24.57549 1.000 243.92799 2 GLN D N 1
ATOM 2250 C CA . GLN C 1 2 ? -4.77917 4.57739 23.98206 1.000 233.27395 2 GLN D CA 1
ATOM 2251 C C . GLN C 1 2 ? -4.62010 4.59316 22.47036 1.000 223.67449 2 GLN D C 1
ATOM 2252 O O . GLN C 1 2 ? -4.00392 5.50965 21.91680 1.000 228.18839 2 GLN D O 1
ATOM 2258 N N . GLN C 1 3 ? -5.19095 3.58624 21.80763 1.000 172.91855 3 GLN D N 1
ATOM 2259 C CA . GLN C 1 3 ? -4.98386 3.42783 20.37357 1.000 163.60088 3 GLN D CA 1
ATOM 2260 C C . GLN C 1 3 ? -5.57791 4.58184 19.57856 1.000 156.10994 3 GLN D C 1
ATOM 2261 O O . GLN C 1 3 ? -5.07576 4.90751 18.49758 1.000 151.35852 3 GLN D O 1
ATOM 2267 N N . GLU C 1 4 ? -6.63786 5.21148 20.08867 1.000 157.46316 4 GLU D N 1
ATOM 2268 C CA . GLU C 1 4 ? -7.24601 6.33236 19.37845 1.000 147.86052 4 GLU D CA 1
ATOM 2269 C C . GLU C 1 4 ? -6.26342 7.49019 19.25098 1.000 137.39215 4 GLU D C 1
ATOM 2270 O O . GLU C 1 4 ? -5.98231 7.97098 18.14381 1.000 128.63208 4 GLU D O 1
ATOM 2276 N N . PHE C 1 5 ? -5.73441 7.95382 20.38749 1.000 142.55022 5 PHE D N 1
ATOM 2277 C CA . PHE C 1 5 ? -4.74032 9.02032 20.36386 1.000 128.99246 5 PHE D CA 1
ATOM 2278 C C . PHE C 1 5 ? -3.51990 8.61712 19.55341 1.000 120.77759 5 PHE D C 1
ATOM 2279 O O . PHE C 1 5 ? -2.95914 9.43602 18.81924 1.000 113.73579 5 PHE D O 1
ATOM 2287 N N . LEU C 1 6 ? -3.07722 7.36629 19.69602 1.000 132.75289 6 LEU D N 1
ATOM 2288 C CA . LEU C 1 6 ? -1.90137 6.91187 18.96296 1.000 129.13852 6 LEU D CA 1
ATOM 2289 C C . LEU C 1 6 ? -2.10949 7.05273 17.46209 1.000 115.57272 6 LEU D C 1
ATOM 2290 O O . LEU C 1 6 ? -1.29963 7.67879 16.77014 1.000 109.81737 6 LEU D O 1
ATOM 2295 N N . GLU C 1 7 ? -3.20275 6.48788 16.94412 1.000 119.37311 7 GLU D N 1
ATOM 2296 C CA . GLU C 1 7 ? -3.47851 6.57442 15.51348 1.000 116.81562 7 GLU D CA 1
ATOM 2297 C C . GLU C 1 7 ? -3.61084 8.02427 15.06418 1.000 111.64679 7 GLU D C 1
ATOM 2298 O O . GLU C 1 7 ? -3.02917 8.42687 14.04760 1.000 106.76827 7 GLU D O 1
ATOM 2304 N N . ARG C 1 8 ? -4.36297 8.83144 15.81937 1.000 113.01206 8 ARG D N 1
ATOM 2305 C CA . ARG C 1 8 ? -4.61023 10.20943 15.40480 1.000 109.09201 8 ARG D CA 1
ATOM 2306 C C . ARG C 1 8 ? -3.31977 11.01944 15.36928 1.000 103.05612 8 ARG D C 1
ATOM 2307 O O . ARG C 1 8 ? -3.05933 11.75641 14.41064 1.000 98.77196 8 ARG D O 1
ATOM 2315 N N . ALA C 1 9 ? -2.49104 10.88797 16.40560 1.000 103.12453 9 ALA D N 1
ATOM 2316 C CA . ALA C 1 9 ? -1.26493 11.67277 16.47183 1.000 98.15174 9 ALA D CA 1
ATOM 2317 C C . ALA C 1 9 ? -0.23686 11.18419 15.46001 1.000 94.70970 9 ALA D C 1
ATOM 2318 O O . ALA C 1 9 ? 0.49617 11.99177 14.87779 1.000 90.01018 9 ALA D O 1
ATOM 2320 N N . ARG C 1 10 ? -0.17290 9.87044 15.22163 1.000 97.36046 10 ARG D N 1
ATOM 2321 C CA . ARG C 1 10 ? 0.71762 9.36268 14.18365 1.000 94.53188 10 ARG D CA 1
ATOM 2322 C C . ARG C 1 10 ? 0.30643 9.87920 12.81064 1.000 91.61378 10 ARG D C 1
ATOM 2323 O O . ARG C 1 10 ? 1.15896 10.29190 12.01544 1.000 87.22469 10 ARG D O 1
ATOM 2331 N N . GLN C 1 11 ? -0.99891 9.88294 12.51991 1.000 94.40232 11 GLN D N 1
ATOM 2332 C CA . GLN C 1 11 ? -1.46953 10.42255 11.24722 1.000 92.31210 11 GLN D CA 1
ATOM 2333 C C . GLN C 1 11 ? -1.17817 11.91368 11.13485 1.000 87.96512 11 GLN D C 1
ATOM 2334 O O . GLN C 1 11 ? -0.76888 12.39724 10.07125 1.000 84.43576 11 GLN D O 1
ATOM 2340 N N . TYR C 1 12 ? -1.39174 12.66087 12.21998 1.000 88.59548 12 TYR D N 1
ATOM 2341 C CA . TYR C 1 12 ? -1.11728 14.09244 12.19205 1.000 85.15707 12 TYR D CA 1
ATOM 2342 C C . TYR C 1 12 ? 0.36244 14.36467 11.95311 1.000 85.82318 12 TYR D C 1
ATOM 2343 O O . TYR C 1 12 ? 0.71601 15.26991 11.19106 1.000 81.46180 12 TYR D O 1
ATOM 2352 N N . LEU C 1 13 ? 1.24352 13.58072 12.58137 1.000 81.07608 13 LEU D N 1
ATOM 2353 C CA . LEU C 1 13 ? 2.67640 13.75105 12.35658 1.000 77.45483 13 LEU D CA 1
ATOM 2354 C C . LEU C 1 13 ? 3.06012 13.38795 10.92714 1.000 75.07107 13 LEU D C 1
ATOM 2355 O O . LEU C 1 13 ? 3.89254 14.06592 10.31128 1.000 72.80262 13 LEU D O 1
ATOM 2360 N N . GLU C 1 14 ? 2.47100 12.31773 10.38654 1.000 77.41266 14 GLU D N 1
ATOM 2361 C CA . GLU C 1 14 ? 2.71588 11.95955 8.99271 1.000 78.00483 14 GLU D CA 1
ATOM 2362 C C . GLU C 1 14 ? 2.33497 13.10425 8.06344 1.000 81.04125 14 GLU D C 1
ATOM 2363 O O . GLU C 1 14 ? 3.11044 13.49125 7.18058 1.000 79.22196 14 GLU D O 1
ATOM 2369 N N . GLU C 1 15 ? 1.14206 13.66936 8.26087 1.000 75.67210 15 GLU D N 1
ATOM 2370 C CA . GLU C 1 15 ? 0.68598 14.75296 7.39726 1.000 81.56508 15 GLU D CA 1
ATOM 2371 C C . GLU C 1 15 ? 1.49815 16.02482 7.60607 1.000 82.97576 15 GLU D C 1
ATOM 2372 O O . GLU C 1 15 ? 1.67270 16.80632 6.66476 1.000 88.68133 15 GLU D O 1
ATOM 2378 N N . ALA C 1 16 ? 2.00141 16.25092 8.82112 1.000 82.23396 16 ALA D N 1
ATOM 2379 C CA . ALA C 1 16 ? 2.79766 17.44519 9.07512 1.000 75.57069 16 ALA D CA 1
ATOM 2380 C C . ALA C 1 16 ? 4.17673 17.33256 8.44027 1.000 84.54635 16 ALA D C 1
ATOM 2381 O O . ALA C 1 16 ? 4.72202 18.32672 7.94703 1.000 94.41847 16 ALA D O 1
ATOM 2383 N N . ARG C 1 17 ? 4.75914 16.13126 8.44334 1.000 77.69753 17 ARG D N 1
ATOM 2384 C CA . ARG C 1 17 ? 6.04271 15.94639 7.77558 1.000 73.50532 17 ARG D CA 1
ATOM 2385 C C . ARG C 1 17 ? 5.88781 15.93654 6.26046 1.000 85.58315 17 ARG D C 1
ATOM 2386 O O . ARG C 1 17 ? 6.77949 16.40805 5.54483 1.000 80.61315 17 ARG D O 1
ATOM 2394 N N . ARG C 1 18 ? 4.76983 15.40989 5.75453 1.000 87.93694 18 ARG D N 1
ATOM 2395 C CA . ARG C 1 18 ? 4.54541 15.39577 4.31246 1.000 89.48245 18 ARG D CA 1
ATOM 2396 C C . ARG C 1 18 ? 4.28730 16.80146 3.78289 1.000 92.39837 18 ARG D C 1
ATOM 2397 O O . ARG C 1 18 ? 4.92231 17.23986 2.81641 1.000 84.69999 18 ARG D O 1
ATOM 2405 N N . ASP C 1 19 ? 3.35577 17.52455 4.40838 1.000 116.57170 19 ASP D N 1
ATOM 2406 C CA . ASP C 1 19 ? 2.97088 18.86608 3.98634 1.000 117.80006 19 ASP D CA 1
ATOM 2407 C C . ASP C 1 19 ? 3.78699 19.95549 4.67135 1.000 129.52053 19 ASP D C 1
ATOM 2408 O O . ASP C 1 19 ? 3.25573 21.03759 4.95641 1.000 137.03045 19 ASP D O 1
ATOM 2413 N N . LEU C 1 20 ? 5.06763 19.70090 4.94004 1.000 154.04445 20 LEU D N 1
ATOM 2414 C CA . LEU C 1 20 ? 5.87914 20.65928 5.68290 1.000 153.71726 20 LEU D CA 1
ATOM 2415 C C . LEU C 1 20 ? 6.14879 21.91194 4.85697 1.000 161.47867 20 LEU D C 1
ATOM 2416 O O . LEU C 1 20 ? 5.83190 23.03109 5.27716 1.000 158.89362 20 LEU D O 1
ATOM 2421 N N . THR C 1 21 ? 6.73150 21.74160 3.67439 1.000 137.09685 21 THR D N 1
ATOM 2422 C CA . THR C 1 21 ? 7.11220 22.86044 2.82508 1.000 137.20576 21 THR D CA 1
ATOM 2423 C C . THR C 1 21 ? 6.00947 23.28329 1.86386 1.000 150.28572 21 THR D C 1
ATOM 2424 O O . THR C 1 21 ? 6.24939 24.14348 1.01035 1.000 152.12190 21 THR D O 1
ATOM 2428 N N . THR C 1 22 ? 4.81262 22.70947 1.97768 1.000 159.63386 22 THR D N 1
ATOM 2429 C CA . THR C 1 22 ? 3.73894 23.01802 1.03923 1.000 173.77267 22 THR D CA 1
ATOM 2430 C C . THR C 1 22 ? 2.86872 24.17298 1.53324 1.000 191.21818 22 THR D C 1
ATOM 2431 O O . THR C 1 22 ? 2.85441 25.24742 0.92605 1.000 179.72703 22 THR D O 1
ATOM 2435 N N . ARG C 1 23 ? 2.15769 23.97742 2.64085 1.000 213.19195 23 ARG D N 1
ATOM 2436 C CA . ARG C 1 23 ? 1.14985 24.93633 3.06607 1.000 195.41746 23 ARG D CA 1
ATOM 2437 C C . ARG C 1 23 ? 1.10152 24.97868 4.58828 1.000 192.70458 23 ARG D C 1
ATOM 2438 O O . ARG C 1 23 ? 1.37547 23.96601 5.23820 1.000 206.52747 23 ARG D O 1
ATOM 2446 N N . PRO C 1 24 ? 0.78230 26.14543 5.17753 1.000 147.85903 24 PRO D N 1
ATOM 2447 C CA . PRO C 1 24 ? 0.49956 26.19990 6.62172 1.000 133.55635 24 PRO D CA 1
ATOM 2448 C C . PRO C 1 24 ? -0.54604 25.18624 7.06288 1.000 136.62840 24 PRO D C 1
ATOM 2449 O O . PRO C 1 24 ? -1.33279 24.70605 6.24122 1.000 144.78521 24 PRO D O 1
ATOM 2453 N N . TYR C 1 25 ? -0.57428 24.85823 8.35393 1.000 121.12945 25 TYR D N 1
ATOM 2454 C CA . TYR C 1 25 ? -1.49288 23.84157 8.85324 1.000 113.02146 25 TYR D CA 1
ATOM 2455 C C . TYR C 1 25 ? -1.61732 23.96538 10.36489 1.000 107.71042 25 TYR D C 1
ATOM 2456 O O . TYR C 1 25 ? -0.82554 24.64481 11.02347 1.000 105.84463 25 TYR D O 1
ATOM 2465 N N . TYR C 1 26 ? -2.63085 23.28717 10.90601 1.000 108.12648 26 TYR D N 1
ATOM 2466 C CA . TYR C 1 26 ? -2.82331 23.17376 12.34396 1.000 97.89594 26 TYR D CA 1
ATOM 2467 C C . TYR C 1 26 ? -3.30115 21.77073 12.68665 1.000 92.76534 26 TYR D C 1
ATOM 2468 O O . TYR C 1 26 ? -4.19070 21.22911 12.02505 1.000 98.14595 26 TYR D O 1
ATOM 2477 N N . TYR C 1 27 ? -2.70803 21.19306 13.72938 1.000 94.72846 27 TYR D N 1
ATOM 2478 C CA . TYR C 1 27 ? -3.07177 19.87095 14.21748 1.000 94.46802 27 TYR D CA 1
ATOM 2479 C C . TYR C 1 27 ? -3.06119 19.87993 15.73692 1.000 91.34898 27 TYR D C 1
ATOM 2480 O O . TYR C 1 27 ? -2.18963 20.49891 16.35037 1.000 85.84669 27 TYR D O 1
ATOM 2489 N N . TYR C 1 28 ? -4.01484 19.17551 16.33996 1.000 91.72247 28 TYR D N 1
ATOM 2490 C CA . TYR C 1 28 ? -4.06950 19.06875 17.78971 1.000 87.13256 28 TYR D CA 1
ATOM 2491 C C . TYR C 1 28 ? -4.69069 17.73661 18.17676 1.000 87.76146 28 TYR D C 1
ATOM 2492 O O . TYR C 1 28 ? -5.60454 17.24989 17.50501 1.000 98.60459 28 TYR D O 1
ATOM 2501 N N . VAL C 1 29 ? -4.18321 17.15500 19.26064 1.000 90.04540 29 VAL D N 1
ATOM 2502 C CA . VAL C 1 29 ? -4.78018 15.96204 19.85527 1.000 93.35905 29 VAL D CA 1
ATOM 2503 C C . VAL C 1 29 ? -4.42164 15.92482 21.33624 1.000 88.17508 29 VAL D C 1
ATOM 2504 O O . VAL C 1 29 ? -3.26247 16.12886 21.71491 1.000 87.79805 29 VAL D O 1
ATOM 2508 N N . GLY C 1 30 ? -5.42054 15.68424 22.17479 1.000 99.48475 30 GLY D N 1
ATOM 2509 C CA . GLY C 1 30 ? -5.20322 15.62630 23.60791 1.000 98.18265 30 GLY D CA 1
ATOM 2510 C C . GLY C 1 30 ? -5.91288 14.44106 24.22363 1.000 107.76862 30 GLY D C 1
ATOM 2511 O O . GLY C 1 30 ? -6.95848 13.99842 23.74585 1.000 120.49013 30 GLY D O 1
ATOM 2512 N N . SER C 1 31 ? -5.32475 13.92860 25.30287 1.000 106.75667 31 SER D N 1
ATOM 2513 C CA . SER C 1 31 ? -5.86960 12.78923 26.02527 1.000 116.47517 31 SER D CA 1
ATOM 2514 C C . SER C 1 31 ? -5.67339 12.99023 27.51961 1.000 120.20306 31 SER D C 1
ATOM 2515 O O . SER C 1 31 ? -4.70551 13.61928 27.95575 1.000 118.72136 31 SER D O 1
ATOM 2518 N N . ASP C 1 32 ? -6.60141 12.44313 28.30073 1.000 114.58322 32 ASP D N 1
ATOM 2519 C CA . ASP C 1 32 ? -6.56650 12.54006 29.75092 1.000 118.71084 32 ASP D CA 1
ATOM 2520 C C . ASP C 1 32 ? -6.33788 11.15530 30.35693 1.000 126.87647 32 ASP D C 1
ATOM 2521 O O . ASP C 1 32 ? -6.05133 10.18483 29.64858 1.000 126.47671 32 ASP D O 1
ATOM 2526 N N . SER C 1 33 ? -6.47808 11.06506 31.68282 1.000 130.86306 33 SER D N 1
ATOM 2527 C CA . SER C 1 33 ? -6.13391 9.83334 32.38696 1.000 138.21170 33 SER D CA 1
ATOM 2528 C C . SER C 1 33 ? -7.11627 8.71351 32.07300 1.000 148.07947 33 SER D C 1
ATOM 2529 O O . SER C 1 33 ? -6.71039 7.56256 31.87176 1.000 149.13523 33 SER D O 1
ATOM 2532 N N . ASP C 1 34 ? -8.41219 9.02907 32.03241 1.000 166.25585 34 ASP D N 1
ATOM 2533 C CA . ASP C 1 34 ? -9.43078 7.99928 31.86433 1.000 175.89953 34 ASP D CA 1
ATOM 2534 C C . ASP C 1 34 ? -9.35351 7.31927 30.50391 1.000 176.63287 34 ASP D C 1
ATOM 2535 O O . ASP C 1 34 ? -9.91981 6.23404 30.32948 1.000 182.90268 34 ASP D O 1
ATOM 2540 N N . GLY C 1 35 ? -8.66067 7.92175 29.54416 1.000 162.78473 35 GLY D N 1
ATOM 2541 C CA . GLY C 1 35 ? -8.64054 7.39385 28.19731 1.000 159.61713 35 GLY D CA 1
ATOM 2542 C C . GLY C 1 35 ? -9.68022 8.05502 27.31802 1.000 161.40787 35 GLY D C 1
ATOM 2543 O O . GLY C 1 35 ? -10.34205 7.38694 26.51842 1.000 161.31282 35 GLY D O 1
ATOM 2544 N N . THR C 1 36 ? -9.83786 9.36923 27.46567 1.000 155.02507 36 THR D N 1
ATOM 2545 C CA . THR C 1 36 ? -10.76823 10.15613 26.66690 1.000 145.39605 36 THR D CA 1
ATOM 2546 C C . THR C 1 36 ? -9.97898 11.17338 25.85562 1.000 137.85715 36 THR D C 1
ATOM 2547 O O . THR C 1 36 ? -9.16239 11.91618 26.41138 1.000 136.27579 36 THR D O 1
ATOM 2551 N N . THR C 1 37 ? -10.21457 11.20067 24.54696 1.000 137.83477 37 THR D N 1
ATOM 2552 C CA . THR C 1 37 ? -9.44036 12.03160 23.63773 1.000 127.18714 37 THR D CA 1
ATOM 2553 C C . THR C 1 37 ? -10.29655 13.12769 23.02057 1.000 134.67760 37 THR D C 1
ATOM 2554 O O . THR C 1 37 ? -11.52118 13.01736 22.91094 1.000 130.09519 37 THR D O 1
ATOM 2558 N N . ARG C 1 38 ? -9.61106 14.18833 22.60110 1.000 142.38390 38 ARG D N 1
ATOM 2559 C CA . ARG C 1 38 ? -10.21563 15.30584 21.88970 1.000 138.85192 38 ARG D CA 1
ATOM 2560 C C . ARG C 1 38 ? -9.25996 15.75697 20.79554 1.000 135.38593 38 ARG D C 1
ATOM 2561 O O . ARG C 1 38 ? -8.10022 16.07889 21.07485 1.000 126.38481 38 ARG D O 1
ATOM 2569 N N . GLU C 1 39 ? -9.74421 15.76605 19.55573 1.000 136.21869 39 GLU D N 1
ATOM 2570 C CA . GLU C 1 39 ? -8.93377 16.08092 18.38937 1.000 116.85721 39 GLU D CA 1
ATOM 2571 C C . GLU C 1 39 ? -9.37647 17.40234 17.77220 1.000 117.02564 39 GLU D C 1
ATOM 2572 O O . GLU C 1 39 ? -10.45644 17.92349 18.06416 1.000 125.61825 39 GLU D O 1
ATOM 2578 N N . ALA C 1 40 ? -8.51759 17.94189 16.91295 1.000 109.39968 40 ALA D N 1
ATOM 2579 C CA . ALA C 1 40 ? -8.80213 19.18770 16.21233 1.000 108.39701 40 ALA D CA 1
ATOM 2580 C C . ALA C 1 40 ? -8.14125 19.18211 14.83874 1.000 107.07187 40 ALA D C 1
ATOM 2581 O O . ALA C 1 40 ? -7.10714 19.81765 14.63767 1.000 104.91904 40 ALA D O 1
ATOM 2583 N N . TYR C 1 46 ? -8.69385 26.63193 17.43001 1.000 117.58075 46 TYR D N 1
ATOM 2584 C CA . TYR C 1 46 ? -9.89451 26.03897 18.01065 1.000 125.17182 46 TYR D CA 1
ATOM 2585 C C . TYR C 1 46 ? -10.34795 26.81202 19.25463 1.000 133.45429 46 TYR D C 1
ATOM 2586 O O . TYR C 1 46 ? -11.48712 27.27905 19.32103 1.000 136.06000 46 TYR D O 1
ATOM 2595 N N . ALA C 1 47 ? -9.44222 26.94320 20.22605 1.000 135.27330 47 ALA D N 1
ATOM 2596 C CA . ALA C 1 47 ? -9.65510 27.67920 21.47360 1.000 136.05401 47 ALA D CA 1
ATOM 2597 C C . ALA C 1 47 ? -10.93007 27.25698 22.20181 1.000 147.61230 47 ALA D C 1
ATOM 2598 O O . ALA C 1 47 ? -11.46921 28.02644 23.00241 1.000 153.10499 47 ALA D O 1
ATOM 2600 N N . LYS C 1 48 ? -11.42047 26.04657 21.95069 1.000 150.14252 48 LYS D N 1
ATOM 2601 C CA . LYS C 1 48 ? -12.59877 25.55045 22.64965 1.000 158.75113 48 LYS D CA 1
ATOM 2602 C C . LYS C 1 48 ? -12.30842 25.51389 24.14444 1.000 178.55805 48 LYS D C 1
ATOM 2603 O O . LYS C 1 48 ? -11.40669 24.77784 24.56871 1.000 172.91062 48 LYS D O 1
ATOM 2609 N N . PRO C 1 49 ? -13.02416 26.28359 24.96948 1.000 217.75269 49 PRO D N 1
ATOM 2610 C CA . PRO C 1 49 ? -12.66457 26.35132 26.39650 1.000 216.57593 49 PRO D CA 1
ATOM 2611 C C . PRO C 1 49 ? -12.68369 25.00212 27.09589 1.000 214.85601 49 PRO D C 1
ATOM 2612 O O . PRO C 1 49 ? -11.98238 24.82919 28.09735 1.000 215.39725 49 PRO D O 1
ATOM 2616 N N . GLU C 1 50 ? -13.44253 24.02967 26.58753 1.000 190.59074 50 GLU D N 1
ATOM 2617 C CA . GLU C 1 50 ? -13.38575 22.68022 27.14288 1.000 178.89489 50 GLU D CA 1
ATOM 2618 C C . GLU C 1 50 ? -11.99827 22.07587 26.97134 1.000 173.20114 50 GLU D C 1
ATOM 2619 O O . GLU C 1 50 ? -11.36189 21.66817 27.94951 1.000 174.74534 50 GLU D O 1
ATOM 2625 N N . THR C 1 51 ? -11.51325 22.01147 25.72910 1.000 169.55465 51 THR D N 1
ATOM 2626 C CA . THR C 1 51 ? -10.18329 21.47463 25.46712 1.000 170.87154 51 THR D CA 1
ATOM 2627 C C . THR C 1 51 ? -9.10146 22.34105 26.10025 1.000 171.31827 51 THR D C 1
ATOM 2628 O O . THR C 1 51 ? -8.07867 21.82452 26.56522 1.000 162.75332 51 THR D O 1
ATOM 2632 N N . GLN C 1 52 ? -9.30907 23.66106 26.12509 1.000 179.69683 52 GLN D N 1
ATOM 2633 C CA . GLN C 1 52 ? -8.33495 24.55599 26.74130 1.000 173.80802 52 GLN D CA 1
ATOM 2634 C C . GLN C 1 52 ? -8.19173 24.26706 28.22870 1.000 170.76703 52 GLN D C 1
ATOM 2635 O O . GLN C 1 52 ? -7.07508 24.20728 28.75265 1.000 169.72779 52 GLN D O 1
ATOM 2641 N N . GLU C 1 53 ? -9.31201 24.06799 28.92623 1.000 172.21970 53 GLU D N 1
ATOM 2642 C CA . GLU C 1 53 ? -9.23800 23.76475 30.35031 1.000 170.57064 53 GLU D CA 1
ATOM 2643 C C . GLU C 1 53 ? -8.76443 22.33955 30.59579 1.000 164.79886 53 GLU D C 1
ATOM 2644 O O . GLU C 1 53 ? -8.16796 22.06074 31.63930 1.000 159.01371 53 GLU D O 1
ATOM 2650 N N . PHE C 1 54 ? -9.00012 21.42997 29.64848 1.000 169.56372 54 PHE D N 1
ATOM 2651 C CA . PHE C 1 54 ? -8.39688 20.10281 29.74115 1.000 161.98958 54 PHE D CA 1
ATOM 2652 C C . PHE C 1 54 ? -6.87194 20.19620 29.69489 1.000 160.14916 54 PHE D C 1
ATOM 2653 O O . PHE C 1 54 ? -6.16483 19.56236 30.49089 1.000 157.03465 54 PHE D O 1
ATOM 2661 N N . GLU C 1 55 ? -6.34758 21.00545 28.77241 1.000 150.61440 55 GLU D N 1
ATOM 2662 C CA . GLU C 1 55 ? -4.90233 21.21356 28.70427 1.000 143.36893 55 GLU D CA 1
ATOM 2663 C C . GLU C 1 55 ? -4.39402 21.95501 29.93800 1.000 137.87077 55 GLU D C 1
ATOM 2664 O O . GLU C 1 55 ? -3.27257 21.71360 30.40989 1.000 132.43461 55 GLU D O 1
ATOM 2670 N N . LYS C 1 56 ? -5.21187 22.86065 30.47744 1.000 143.20651 56 LYS D N 1
ATOM 2671 C CA . LYS C 1 56 ? -4.85826 23.53367 31.72460 1.000 139.82991 56 LYS D CA 1
ATOM 2672 C C . LYS C 1 56 ? -4.75318 22.54231 32.87851 1.000 134.66060 56 LYS D C 1
ATOM 2673 O O . LYS C 1 56 ? -3.84601 22.63770 33.71275 1.000 134.47490 56 LYS D O 1
ATOM 2679 N N . ARG C 1 57 ? -5.68019 21.58655 32.94444 1.000 132.60019 57 ARG D N 1
ATOM 2680 C CA . ARG C 1 57 ? -5.60387 20.53581 33.95376 1.000 136.68867 57 ARG D CA 1
ATOM 2681 C C . ARG C 1 57 ? -4.36964 19.66693 33.74992 1.000 138.78829 57 ARG D C 1
ATOM 2682 O O . ARG C 1 57 ? -3.75548 19.21031 34.72211 1.000 145.33866 57 ARG D O 1
ATOM 2690 N N . VAL C 1 58 ? -4.00198 19.41764 32.49178 1.000 137.98361 58 VAL D N 1
ATOM 2691 C CA . VAL C 1 58 ? -2.77306 18.67848 32.20826 1.000 124.46226 58 VAL D CA 1
ATOM 2692 C C . VAL C 1 58 ? -1.56673 19.41822 32.77804 1.000 123.35007 58 VAL D C 1
ATOM 2693 O O . VAL C 1 58 ? -0.72337 18.83366 33.47110 1.000 126.98816 58 VAL D O 1
ATOM 2697 N N . ARG C 1 59 ? -1.46808 20.71750 32.48740 1.000 119.68649 59 ARG D N 1
ATOM 2698 C CA . ARG C 1 59 ? -0.37773 21.52470 33.03147 1.000 118.80356 59 ARG D CA 1
ATOM 2699 C C . ARG C 1 59 ? -0.40641 21.54010 34.55492 1.000 120.04912 59 ARG D C 1
ATOM 2700 O O . ARG C 1 59 ? 0.64568 21.54805 35.20782 1.000 131.13609 59 ARG D O 1
ATOM 2708 N N . SER C 1 60 ? -1.60579 21.55381 35.13725 1.000 125.02722 60 SER D N 1
ATOM 2709 C CA . SER C 1 60 ? -1.73147 21.53922 36.58985 1.000 131.96114 60 SER D CA 1
ATOM 2710 C C . SER C 1 60 ? -1.16842 20.24984 37.17092 1.000 134.61201 60 SER D C 1
ATOM 2711 O O . SER C 1 60 ? -0.44050 20.27229 38.16752 1.000 137.16074 60 SER D O 1
ATOM 2714 N N . LEU C 1 61 ? -1.49701 19.11149 36.55626 1.000 130.85708 61 LEU D N 1
ATOM 2715 C CA . LEU C 1 61 ? -0.93088 17.84219 37.00589 1.000 129.72283 61 LEU D CA 1
ATOM 2716 C C . LEU C 1 61 ? 0.58668 17.84189 36.86789 1.000 136.28907 61 LEU D C 1
ATOM 2717 O O . LEU C 1 61 ? 1.30330 17.38210 37.76988 1.000 141.11555 61 LEU D O 1
ATOM 2722 N N . ILE C 1 62 ? 1.09151 18.36019 35.74326 1.000 133.24799 62 ILE D N 1
ATOM 2723 C CA . ILE C 1 62 ? 2.53705 18.45139 35.53824 1.000 124.16215 62 ILE D CA 1
ATOM 2724 C C . ILE C 1 62 ? 3.18622 19.20888 36.68851 1.000 133.14452 62 ILE D C 1
ATOM 2725 O O . ILE C 1 62 ? 4.12875 18.72440 37.32541 1.000 125.74674 62 ILE D O 1
ATOM 2730 N N . GLU C 1 63 ? 2.67469 20.40683 36.98132 1.000 152.97085 63 GLU D N 1
ATOM 2731 C CA . GLU C 1 63 ? 3.27578 21.23130 38.02567 1.000 146.68760 63 GLU D CA 1
ATOM 2732 C C . GLU C 1 63 ? 3.08370 20.62736 39.41201 1.000 147.27452 63 GLU D C 1
ATOM 2733 O O . GLU C 1 63 ? 3.91627 20.84516 40.29994 1.000 149.31075 63 GLU D O 1
ATOM 2739 N N . GLU C 1 64 ? 2.00157 19.87362 39.61980 1.000 138.43888 64 GLU D N 1
ATOM 2740 C CA . GLU C 1 64 ? 1.80725 19.19757 40.89779 1.000 144.86228 64 GLU D CA 1
ATOM 2741 C C . GLU C 1 64 ? 2.86122 18.12195 41.11249 1.000 144.04213 64 GLU D C 1
ATOM 2742 O O . GLU C 1 64 ? 3.38124 17.96542 42.22386 1.000 148.62073 64 GLU D O 1
ATOM 2748 N N . LEU C 1 65 ? 3.19094 17.37140 40.05949 1.000 138.88298 65 LEU D N 1
ATOM 2749 C CA . LEU C 1 65 ? 4.18354 16.31241 40.20759 1.000 133.57570 65 LEU D CA 1
ATOM 2750 C C . LEU C 1 65 ? 5.57177 16.88421 40.47426 1.000 135.08292 65 LEU D C 1
ATOM 2751 O O . LEU C 1 65 ? 6.36243 16.28747 41.21494 1.000 139.61040 65 LEU D O 1
ATOM 2756 N N . LYS C 1 66 ? 5.88113 18.03916 39.89259 1.000 117.78182 66 LYS D N 1
ATOM 2757 C CA . LYS C 1 66 ? 7.18977 18.66195 40.06288 1.000 114.28691 66 LYS D CA 1
ATOM 2758 C C . LYS C 1 66 ? 7.39504 19.13643 41.49719 1.000 125.95993 66 LYS D C 1
ATOM 2759 O O . LYS C 1 66 ? 8.26814 18.63633 42.20663 1.000 124.39609 66 LYS D O 1
ATOM 2765 N N . TYR C 1 74 ? 6.49213 9.02053 38.70059 1.000 91.18188 74 TYR D N 1
ATOM 2766 C CA . TYR C 1 74 ? 5.99219 9.63417 37.47768 1.000 88.16158 74 TYR D CA 1
ATOM 2767 C C . TYR C 1 74 ? 7.07538 9.71875 36.40484 1.000 90.84602 74 TYR D C 1
ATOM 2768 O O . TYR C 1 74 ? 8.23932 9.40939 36.65772 1.000 92.47392 74 TYR D O 1
ATOM 2777 N N . GLU C 1 75 ? 6.67799 10.14065 35.20443 1.000 86.27433 75 GLU D N 1
ATOM 2778 C CA . GLU C 1 75 ? 7.61172 10.31852 34.09262 1.000 87.86068 75 GLU D CA 1
ATOM 2779 C C . GLU C 1 75 ? 7.02063 11.36407 33.15787 1.000 81.96795 75 GLU D C 1
ATOM 2780 O O . GLU C 1 75 ? 6.04100 11.08699 32.46193 1.000 87.83028 75 GLU D O 1
ATOM 2786 N N . ILE C 1 76 ? 7.60114 12.56033 33.14845 1.000 79.61194 76 ILE D N 1
ATOM 2787 C CA . ILE C 1 76 ? 7.08087 13.69055 32.38881 1.000 72.90531 76 ILE D CA 1
ATOM 2788 C C . ILE C 1 76 ? 8.07244 14.03952 31.29050 1.000 78.56585 76 ILE D C 1
ATOM 2789 O O . ILE C 1 76 ? 9.27925 14.14155 31.54504 1.000 87.97565 76 ILE D O 1
ATOM 2794 N N . TYR C 1 77 ? 7.56746 14.22335 30.07202 1.000 72.44815 77 TYR D N 1
ATOM 2795 C CA . TYR C 1 77 ? 8.38117 14.69354 28.96082 1.000 64.85901 77 TYR D CA 1
ATOM 2796 C C . TYR C 1 77 ? 7.62350 15.78089 28.21981 1.000 63.72396 77 TYR D C 1
ATOM 2797 O O . TYR C 1 77 ? 6.40561 15.69165 28.04812 1.000 76.08165 77 TYR D O 1
ATOM 2806 N N . GLU C 1 78 ? 8.35126 16.80284 27.77906 1.000 69.90036 78 GLU D N 1
ATOM 2807 C CA . GLU C 1 78 ? 7.74421 17.94806 27.10530 1.000 63.49688 78 GLU D CA 1
ATOM 2808 C C . GLU C 1 78 ? 8.77554 18.57335 26.18278 1.000 61.91751 78 GLU D C 1
ATOM 2809 O O . GLU C 1 78 ? 9.86616 18.93823 26.63197 1.000 69.13745 78 GLU D O 1
ATOM 2815 N N . THR C 1 79 ? 8.43573 18.69816 24.90447 1.000 63.78347 79 THR D N 1
ATOM 2816 C CA . THR C 1 79 ? 9.28124 19.36389 23.92605 1.000 68.03793 79 THR D CA 1
ATOM 2817 C C . THR C 1 79 ? 8.48010 20.45454 23.22811 1.000 71.72077 79 THR D C 1
ATOM 2818 O O . THR C 1 79 ? 7.27740 20.29887 22.98276 1.000 74.72126 79 THR D O 1
ATOM 2822 N N . ASP C 1 80 ? 9.15253 21.56373 22.92568 1.000 76.45269 80 ASP D N 1
ATOM 2823 C CA . ASP C 1 80 ? 8.50162 22.73482 22.34830 1.000 75.33761 80 ASP D CA 1
ATOM 2824 C C . ASP C 1 80 ? 9.51193 23.48166 21.49349 1.000 79.08917 80 ASP D C 1
ATOM 2825 O O . ASP C 1 80 ? 10.55878 23.90335 21.99341 1.000 84.07715 80 ASP D O 1
ATOM 2830 N N . TYR C 1 81 ? 9.19155 23.64616 20.21451 1.000 82.59973 81 TYR D N 1
ATOM 2831 C CA . TYR C 1 81 ? 10.00874 24.40098 19.27688 1.000 84.12822 81 TYR D CA 1
ATOM 2832 C C . TYR C 1 81 ? 9.16936 25.51034 18.66214 1.000 85.57654 81 TYR D C 1
ATOM 2833 O O . TYR C 1 81 ? 7.99670 25.30478 18.33563 1.000 86.06733 81 TYR D O 1
ATOM 2842 N N . SER C 1 82 ? 9.77393 26.68581 18.50818 1.000 99.00651 82 SER D N 1
ATOM 2843 C CA . SER C 1 82 ? 9.07946 27.85571 17.99325 1.000 99.22108 82 SER D CA 1
ATOM 2844 C C . SER C 1 82 ? 10.00272 28.62667 17.06294 1.000 110.02543 82 SER D C 1
ATOM 2845 O O . SER C 1 82 ? 11.20830 28.72268 17.30846 1.000 110.35319 82 SER D O 1
ATOM 2848 N N . TRP C 1 83 ? 9.42631 29.17234 15.99479 1.000 112.06708 83 TRP D N 1
ATOM 2849 C CA . TRP C 1 83 ? 10.19582 29.88748 14.98823 1.000 111.73505 83 TRP D CA 1
ATOM 2850 C C . TRP C 1 83 ? 9.33615 30.99810 14.40335 1.000 112.49119 83 TRP D C 1
ATOM 2851 O O . TRP C 1 83 ? 8.11016 30.88315 14.33908 1.000 111.57315 83 TRP D O 1
ATOM 2862 N N . THR C 1 84 ? 9.98976 32.07715 13.98439 1.000 121.87936 84 THR D N 1
ATOM 2863 C CA . THR C 1 84 ? 9.29105 33.20569 13.37631 1.000 114.35778 84 THR D CA 1
ATOM 2864 C C . THR C 1 84 ? 10.19408 33.95779 12.40653 1.000 115.94521 84 THR D C 1
ATOM 2865 O O . THR C 1 84 ? 11.33632 34.27724 12.73126 1.000 117.20508 84 THR D O 1
ATOM 2869 N N . THR C 1 93 ? 5.72580 31.99314 11.35231 1.000 107.46630 93 THR D N 1
ATOM 2870 C CA . THR C 1 93 ? 5.60536 31.43768 12.69491 1.000 102.67563 93 THR D CA 1
ATOM 2871 C C . THR C 1 93 ? 5.26072 29.95277 12.64599 1.000 110.09305 93 THR D C 1
ATOM 2872 O O . THR C 1 93 ? 4.37176 29.53169 11.90633 1.000 109.03131 93 THR D O 1
ATOM 2876 N N . HIS C 1 94 ? 5.98173 29.16298 13.43796 1.000 109.11806 94 HIS D N 1
ATOM 2877 C CA . HIS C 1 94 ? 5.79723 27.72165 13.50076 1.000 107.46318 94 HIS D CA 1
ATOM 2878 C C . HIS C 1 94 ? 6.01209 27.27125 14.93579 1.000 100.74530 94 HIS D C 1
ATOM 2879 O O . HIS C 1 94 ? 6.96874 27.69682 15.58820 1.000 100.14658 94 HIS D O 1
ATOM 2886 N N . HIS C 1 95 ? 5.11709 26.41536 15.42376 1.000 94.79703 95 HIS D N 1
ATOM 2887 C CA . HIS C 1 95 ? 5.12695 25.99683 16.82130 1.000 94.02952 95 HIS D CA 1
ATOM 2888 C C . HIS C 1 95 ? 4.80782 24.51408 16.90721 1.000 82.47145 95 HIS D C 1
ATOM 2889 O O . HIS C 1 95 ? 3.70296 24.09377 16.55688 1.000 79.79020 95 HIS D O 1
ATOM 2896 N N . ILE C 1 96 ? 5.76639 23.72757 17.38156 1.000 88.65091 96 ILE D N 1
ATOM 2897 C CA . ILE C 1 96 ? 5.57184 22.30660 17.63604 1.000 74.25618 96 ILE D CA 1
ATOM 2898 C C . ILE C 1 96 ? 5.62599 22.09244 19.14057 1.000 79.11280 96 ILE D C 1
ATOM 2899 O O . ILE C 1 96 ? 6.53634 22.59386 19.81052 1.000 77.93441 96 ILE D O 1
ATOM 2904 N N . TYR C 1 97 ? 4.65005 21.36163 19.67382 1.000 68.33119 97 TYR D N 1
ATOM 2905 C CA . TYR C 1 97 ? 4.60923 21.06268 21.09713 1.000 75.10381 97 TYR D CA 1
ATOM 2906 C C . TYR C 1 97 ? 4.13738 19.63244 21.29071 1.000 74.44194 97 TYR D C 1
ATOM 2907 O O . TYR C 1 97 ? 3.15595 19.20800 20.67320 1.000 71.55879 97 TYR D O 1
ATOM 2916 N N . PHE C 1 98 ? 4.84052 18.89710 22.14631 1.000 76.74055 98 PHE D N 1
ATOM 2917 C CA . PHE C 1 98 ? 4.46922 17.53346 22.49024 1.000 66.54303 98 PHE D CA 1
ATOM 2918 C C . PHE C 1 98 ? 4.73682 17.31881 23.96980 1.000 71.24436 98 PHE D C 1
ATOM 2919 O O . PHE C 1 98 ? 5.70698 17.85346 24.51134 1.000 72.98619 98 PHE D O 1
ATOM 2927 N N . ALA C 1 99 ? 3.87217 16.54896 24.62564 1.000 76.77957 99 ALA D N 1
ATOM 2928 C CA . ALA C 1 99 ? 4.02591 16.34469 26.05869 1.000 69.13935 99 ALA D CA 1
ATOM 2929 C C . ALA C 1 99 ? 3.30561 15.07338 26.47873 1.000 67.66122 99 ALA D C 1
ATOM 2930 O O . ALA C 1 99 ? 2.20357 14.79159 26.00208 1.000 84.34768 99 ALA D O 1
ATOM 2932 N N . TYR C 1 100 ? 3.93180 14.31464 27.37632 1.000 69.29836 100 TYR D N 1
ATOM 2933 C CA . TYR C 1 100 ? 3.27724 13.15359 27.96238 1.000 78.94202 100 TYR D CA 1
ATOM 2934 C C . TYR C 1 100 ? 3.65092 13.02086 29.43085 1.000 76.06966 100 TYR D C 1
ATOM 2935 O O . TYR C 1 100 ? 4.79266 13.28387 29.82570 1.000 74.36072 100 TYR D O 1
ATOM 2944 N N . VAL C 1 101 ? 2.67170 12.60443 30.23113 1.000 87.94554 101 VAL D N 1
ATOM 2945 C CA . VAL C 1 101 ? 2.83177 12.40653 31.66572 1.000 83.88411 101 VAL D CA 1
ATOM 2946 C C . VAL C 1 101 ? 2.42868 10.97835 32.00031 1.000 88.65606 101 VAL D C 1
ATOM 2947 O O . VAL C 1 101 ? 1.33388 10.53340 31.63622 1.000 88.26392 101 VAL D O 1
ATOM 2951 N N . LYS C 1 102 ? 3.30716 10.27062 32.69983 1.000 89.18770 102 LYS D N 1
ATOM 2952 C CA . LYS C 1 102 ? 3.09863 8.88308 33.07911 1.000 95.43780 102 LYS D CA 1
ATOM 2953 C C . LYS C 1 102 ? 3.01374 8.79984 34.59568 1.000 96.35867 102 LYS D C 1
ATOM 2954 O O . LYS C 1 102 ? 3.88318 9.32714 35.29781 1.000 104.35018 102 LYS D O 1
ATOM 2960 N N . LYS C 1 103 ? 1.96932 8.14503 35.09641 1.000 106.41194 103 LYS D N 1
ATOM 2961 C CA . LYS C 1 103 ? 1.73026 8.01210 36.53041 1.000 112.81528 103 LYS D CA 1
ATOM 2962 C C . LYS C 1 103 ? 1.74543 6.53302 36.89594 1.000 128.35028 103 LYS D C 1
ATOM 2963 O O . LYS C 1 103 ? 0.82863 5.79051 36.52823 1.000 137.24302 103 LYS D O 1
ATOM 2969 N N . ASP C 1 104 ? 2.78942 6.10935 37.61332 1.000 132.32740 104 ASP D N 1
ATOM 2970 C CA . ASP C 1 104 ? 2.91108 4.74060 38.12353 1.000 146.13347 104 ASP D CA 1
ATOM 2971 C C . ASP C 1 104 ? 2.84678 3.69926 37.00787 1.000 153.96778 104 ASP D C 1
ATOM 2972 O O . ASP C 1 104 ? 2.36861 2.58126 37.21489 1.000 159.26462 104 ASP D O 1
ATOM 2977 N N . GLY C 1 105 ? 3.33089 4.05062 35.81625 1.000 188.87723 105 GLY D N 1
ATOM 2978 C CA . GLY C 1 105 ? 3.35158 3.15961 34.68245 1.000 195.65794 105 GLY D CA 1
ATOM 2979 C C . GLY C 1 105 ? 2.18427 3.33352 33.73029 1.000 200.10647 105 GLY D C 1
ATOM 2980 O O . GLY C 1 105 ? 2.32661 3.05399 32.53449 1.000 200.29633 105 GLY D O 1
ATOM 2981 N N . LYS C 1 106 ? 1.03642 3.78566 34.23029 1.000 154.52491 106 LYS D N 1
ATOM 2982 C CA . LYS C 1 106 ? -0.14538 4.00144 33.40178 1.000 138.61357 106 LYS D CA 1
ATOM 2983 C C . LYS C 1 106 ? -0.13441 5.44040 32.89896 1.000 127.82383 106 LYS D C 1
ATOM 2984 O O . LYS C 1 106 ? -0.33001 6.38002 33.67720 1.000 124.38595 106 LYS D O 1
ATOM 2990 N N . LEU C 1 107 ? 0.09671 5.60976 31.59920 1.000 116.15878 107 LEU D N 1
ATOM 2991 C CA . LEU C 1 107 ? 0.10654 6.93883 31.00522 1.000 111.99398 107 LEU D CA 1
ATOM 2992 C C . LEU C 1 107 ? -1.25469 7.60310 31.15832 1.000 119.60284 107 LEU D C 1
ATOM 2993 O O . LEU C 1 107 ? -2.29903 6.96598 30.99614 1.000 123.83958 107 LEU D O 1
ATOM 2998 N N . GLU C 1 108 ? -1.23820 8.89630 31.47372 1.000 120.00470 108 GLU D N 1
ATOM 2999 C CA . GLU C 1 108 ? -2.47697 9.63319 31.68118 1.000 124.43466 108 GLU D CA 1
ATOM 3000 C C . GLU C 1 108 ? -2.63577 10.74247 30.64901 1.000 128.14990 108 GLU D C 1
ATOM 3001 O O . GLU C 1 108 ? -3.23276 10.52952 29.58873 1.000 141.83581 108 GLU D O 1
ATOM 3007 N N . ALA C 1 109 ? -2.10289 11.92437 30.94511 1.000 113.77939 109 ALA D N 1
ATOM 3008 C CA . ALA C 1 109 ? -2.27220 13.07349 30.06815 1.000 108.52007 109 ALA D CA 1
ATOM 3009 C C . ALA C 1 109 ? -1.31350 13.00496 28.88649 1.000 109.84654 109 ALA D C 1
ATOM 3010 O O . ALA C 1 109 ? -0.15078 12.61723 29.03060 1.000 108.89892 109 ALA D O 1
ATOM 3012 N N . LEU C 1 110 ? -1.81445 13.38450 27.71118 1.000 117.12603 110 LEU D N 1
ATOM 3013 C CA . LEU C 1 110 ? -1.04050 13.39471 26.47718 1.000 105.88538 110 LEU D CA 1
ATOM 3014 C C . LEU C 1 110 ? -1.45806 14.60599 25.65754 1.000 100.79504 110 LEU D C 1
ATOM 3015 O O . LEU C 1 110 ? -2.64482 14.93656 25.60279 1.000 113.43566 110 LEU D O 1
ATOM 3020 N N . LEU C 1 111 ? -0.48929 15.26079 25.01677 1.000 84.84662 111 LEU D N 1
ATOM 3021 C CA . LEU C 1 111 ? -0.77023 16.46719 24.24695 1.000 81.80730 111 LEU D CA 1
ATOM 3022 C C . LEU C 1 111 ? 0.14548 16.53463 23.03456 1.000 76.66188 111 LEU D C 1
ATOM 3023 O O . LEU C 1 111 ? 1.35501 16.31753 23.15880 1.000 79.60450 111 LEU D O 1
ATOM 3028 N N . LEU C 1 112 ? -0.43278 16.84970 21.87414 1.000 77.44953 112 LEU D N 1
ATOM 3029 C CA . LEU C 1 112 ? 0.33127 17.12723 20.66367 1.000 70.77306 112 LEU D CA 1
ATOM 3030 C C . LEU C 1 112 ? -0.32086 18.28973 19.93290 1.000 70.87962 112 LEU D C 1
ATOM 3031 O O . LEU C 1 112 ? -1.53973 18.29318 19.73449 1.000 75.71548 112 LEU D O 1
ATOM 3036 N N . ARG C 1 113 ? 0.49090 19.26841 19.53448 1.000 66.94686 113 ARG D N 1
ATOM 3037 C CA . ARG C 1 113 ? -0.00949 20.48213 18.89705 1.000 67.47385 113 ARG D CA 1
ATOM 3038 C C . ARG C 1 113 ? 1.01854 20.96636 17.88706 1.000 68.95151 113 ARG D C 1
ATOM 3039 O O . ARG C 1 113 ? 2.13761 21.32808 18.26076 1.000 82.55014 113 ARG D O 1
ATOM 3047 N N . ILE C 1 114 ? 0.63630 20.98040 16.61417 1.000 81.36524 114 ILE D N 1
ATOM 3048 C CA . ILE C 1 114 ? 1.50885 21.38927 15.52112 1.000 79.87175 114 ILE D CA 1
ATOM 3049 C C . ILE C 1 114 ? 0.87992 22.59387 14.83793 1.000 88.22409 114 ILE D C 1
ATOM 3050 O O . ILE C 1 114 ? -0.32255 22.59204 14.55280 1.000 90.97621 114 ILE D O 1
ATOM 3055 N N . GLU C 1 115 ? 1.68869 23.61858 14.57905 1.000 85.49037 115 GLU D N 1
ATOM 3056 C CA . GLU C 1 115 ? 1.21357 24.84801 13.96195 1.000 94.46588 115 GLU D CA 1
ATOM 3057 C C . GLU C 1 115 ? 2.24628 25.33389 12.96067 1.000 108.50544 115 GLU D C 1
ATOM 3058 O O . GLU C 1 115 ? 3.43025 25.43556 13.29277 1.000 103.55176 115 GLU D O 1
ATOM 3064 N N . SER C 1 116 ? 1.79387 25.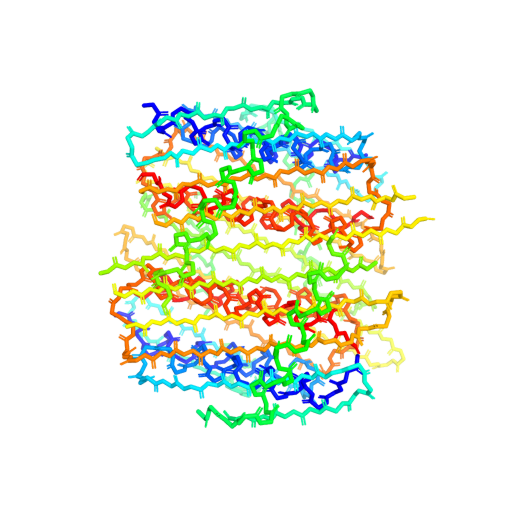64518 11.74870 1.000 141.85782 116 SER D N 1
ATOM 3065 C CA . SER C 1 116 ? 2.62419 26.28468 10.73905 1.000 132.84115 116 SER D CA 1
ATOM 3066 C C . SER C 1 116 ? 1.79323 27.36926 10.07576 1.000 120.93341 116 SER D C 1
ATOM 3067 O O . SER C 1 116 ? 0.63024 27.13369 9.73585 1.000 119.98921 116 SER D O 1
ATOM 3070 N N . SER C 1 117 ? 2.37991 28.55533 9.91363 1.000 127.24287 117 SER D N 1
ATOM 3071 C CA . SER C 1 117 ? 1.70100 29.68461 9.29243 1.000 117.76272 117 SER D CA 1
ATOM 3072 C C . SER C 1 117 ? 2.19274 29.96605 7.88079 1.000 110.09293 117 SER D C 1
ATOM 3073 O O . SER C 1 117 ? 1.78571 30.96907 7.28432 1.000 104.79814 117 SER D O 1
ATOM 3076 N N . GLY C 1 118 ? 3.04803 29.10955 7.33146 1.000 117.09152 118 GLY D N 1
ATOM 3077 C CA . GLY C 1 118 ? 3.56017 29.28671 5.99563 1.000 113.36205 118 GLY D CA 1
ATOM 3078 C C . GLY C 1 118 ? 4.51986 28.18080 5.60918 1.000 114.81900 118 GLY D C 1
ATOM 3079 O O . GLY C 1 118 ? 5.02813 27.44293 6.46012 1.000 116.01241 118 GLY D O 1
ATOM 3080 N N . PRO C 1 119 ? 4.77413 28.03365 4.30969 1.000 119.59525 119 PRO D N 1
ATOM 3081 C CA . PRO C 1 119 ? 5.74783 27.03096 3.86313 1.000 117.55731 119 PRO D CA 1
ATOM 3082 C C . PRO C 1 119 ? 7.13228 27.34058 4.41090 1.000 108.40734 119 PRO D C 1
ATOM 3083 O O . PRO C 1 119 ? 7.53062 28.50166 4.52650 1.000 106.39092 119 PRO D O 1
ATOM 3087 N N . LEU C 1 120 ? 7.86356 26.28619 4.75921 1.000 112.60269 120 LEU D N 1
ATOM 3088 C CA . LEU C 1 120 ? 9.20286 26.44167 5.31116 1.000 102.93112 120 LEU D CA 1
ATOM 3089 C C . LEU C 1 120 ? 10.16949 26.83632 4.20198 1.000 110.73422 120 LEU D C 1
ATOM 3090 O O . LEU C 1 120 ? 10.37037 26.08158 3.24361 1.000 106.67979 120 LEU D O 1
ATOM 3095 N N . THR C 1 121 ? 10.76634 28.02069 4.33352 1.000 118.82850 121 THR D N 1
ATOM 3096 C CA . THR C 1 121 ? 11.71603 28.52032 3.34912 1.000 120.80624 121 THR D CA 1
ATOM 3097 C C . THR C 1 121 ? 13.16855 28.25643 3.72378 1.000 124.53423 121 THR D C 1
ATOM 3098 O O . THR C 1 121 ? 14.02286 28.20892 2.83107 1.000 128.10436 121 THR D O 1
ATOM 3102 N N . ASP C 1 122 ? 13.46680 28.07832 5.00805 1.000 107.67282 122 ASP D N 1
ATOM 3103 C CA . ASP C 1 122 ? 14.82736 27.82395 5.46358 1.000 103.00417 122 ASP D CA 1
ATOM 3104 C C . ASP C 1 122 ? 15.06238 26.31850 5.50660 1.000 101.16256 122 ASP D C 1
ATOM 3105 O O . ASP C 1 122 ? 14.39908 25.60498 6.26588 1.000 96.92872 122 ASP D O 1
ATOM 3110 N N . GLU C 1 123 ? 16.01212 25.84218 4.69667 1.000 96.81642 123 GLU D N 1
ATOM 3111 C CA . GLU C 1 123 ? 16.26643 24.40667 4.60670 1.000 96.90201 123 GLU D CA 1
ATOM 3112 C C . GLU C 1 123 ? 16.74956 23.83943 5.93765 1.000 100.26514 123 GLU D C 1
ATOM 3113 O O . GLU C 1 123 ? 16.38073 22.71926 6.31583 1.000 96.62870 123 GLU D O 1
ATOM 3119 N N . GLU C 1 124 ? 17.58035 24.59456 6.66048 1.000 100.78262 124 GLU D N 1
ATOM 3120 C CA . GLU C 1 124 ? 18.00946 24.15389 7.98369 1.000 97.29064 124 GLU D CA 1
ATOM 3121 C C . GLU C 1 124 ? 16.81629 24.01539 8.92121 1.000 87.61475 124 GLU D C 1
ATOM 3122 O O . GLU C 1 124 ? 16.72505 23.04828 9.68870 1.000 79.37178 124 GLU D O 1
ATOM 3128 N N . THR C 1 125 ? 15.88306 24.96985 8.86123 1.000 89.17772 125 THR D N 1
ATOM 3129 C CA . THR C 1 125 ? 14.65794 24.86211 9.64621 1.000 89.12766 125 THR D CA 1
ATOM 3130 C C . THR C 1 125 ? 13.83171 23.66125 9.20547 1.000 91.77461 125 THR D C 1
ATOM 3131 O O . THR C 1 125 ? 13.20598 22.99044 10.03468 1.000 89.91343 125 THR D O 1
ATOM 3135 N N . ILE C 1 126 ? 13.81948 23.37575 7.90112 1.000 85.67236 126 ILE D N 1
ATOM 3136 C CA . ILE C 1 126 ? 13.12969 22.19050 7.39764 1.000 85.07403 126 ILE D CA 1
ATOM 3137 C C . ILE C 1 126 ? 13.68638 20.93648 8.05751 1.000 77.00209 126 ILE D C 1
ATOM 3138 O O . ILE C 1 126 ? 12.93810 20.10958 8.59407 1.000 75.72703 126 ILE D O 1
ATOM 3143 N N . GLU C 1 127 ? 15.01277 20.78029 8.02816 1.000 78.73551 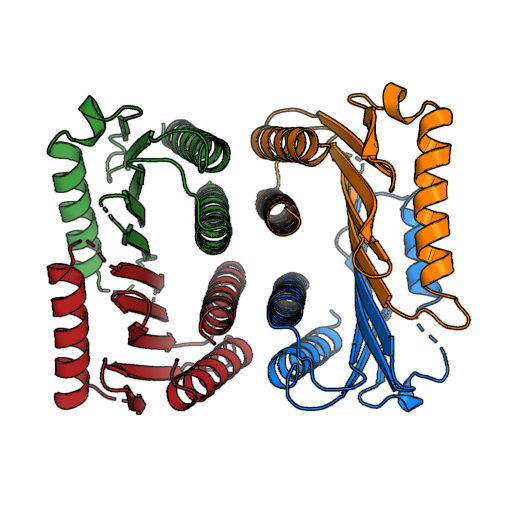127 GLU D N 1
ATOM 3144 C CA . GLU C 1 127 ? 15.62897 19.59538 8.61632 1.000 73.55061 127 GLU D CA 1
ATOM 3145 C C . GLU C 1 127 ? 15.37542 19.52376 10.11666 1.000 75.31073 127 GLU D C 1
ATOM 3146 O O . GLU C 1 127 ? 15.11004 18.44264 10.65432 1.000 75.35104 127 GLU D O 1
ATOM 3152 N N . LYS C 1 128 ? 15.44775 20.66412 10.80980 1.000 69.75149 128 LYS D N 1
ATOM 3153 C CA . LYS C 1 128 ? 15.21433 20.66826 12.25236 1.000 70.04331 128 LYS D CA 1
ATOM 3154 C C . LYS C 1 128 ? 13.79192 20.22713 12.58326 1.000 73.39940 128 LYS D C 1
ATOM 3155 O O . LYS C 1 128 ? 13.57906 19.36334 13.44582 1.000 74.26907 128 LYS D O 1
ATOM 3161 N N . THR C 1 129 ? 12.80044 20.81249 11.90469 1.000 65.97612 129 THR D N 1
ATOM 3162 C CA . THR C 1 129 ? 11.41160 20.45828 12.17659 1.000 54.91247 129 THR D CA 1
ATOM 3163 C C . THR C 1 129 ? 11.13095 19.00893 11.80670 1.000 59.71441 129 THR D C 1
ATOM 3164 O O . THR C 1 129 ? 10.36299 18.32576 12.49235 1.000 53.93223 129 THR D O 1
ATOM 3168 N N . THR C 1 130 ? 11.74919 18.51655 10.73013 1.000 60.26364 130 THR D N 1
ATOM 3169 C CA . THR C 1 130 ? 11.55371 17.12154 10.35056 1.000 61.16261 130 THR D CA 1
ATOM 3170 C C . THR C 1 130 ? 12.14694 16.18131 11.39042 1.000 69.80455 130 THR D C 1
ATOM 3171 O O . THR C 1 130 ? 11.52820 15.17046 11.74826 1.000 73.27523 130 THR D O 1
ATOM 3175 N N . ARG C 1 131 ? 13.35103 16.49308 11.87720 1.000 69.67572 131 ARG D N 1
ATOM 3176 C CA . ARG C 1 131 ? 13.94655 15.70070 12.94560 1.000 64.11691 131 ARG D CA 1
ATOM 3177 C C . ARG C 1 131 ? 13.05367 15.69446 14.17720 1.000 68.21078 131 ARG D C 1
ATOM 3178 O O . ARG C 1 131 ? 12.86006 14.64959 14.80636 1.000 70.02829 131 ARG D O 1
ATOM 3186 N N . LEU C 1 132 ? 12.48066 16.84983 14.52247 1.000 68.97614 132 LEU D N 1
ATOM 3187 C CA . LEU C 1 132 ? 11.61135 16.91804 15.69410 1.000 57.56078 132 LEU D CA 1
ATOM 3188 C C . LEU C 1 132 ? 10.34536 16.09106 15.49852 1.000 62.94030 132 LEU D C 1
ATOM 3189 O O . LEU C 1 132 ? 9.90982 15.37937 16.41335 1.000 60.81032 132 LEU D O 1
ATOM 3194 N N . LEU C 1 133 ? 9.73491 16.17963 14.31443 1.000 61.88115 133 LEU D N 1
ATOM 3195 C CA . LEU C 1 133 ? 8.53692 15.39334 14.03918 1.000 53.17352 133 LEU D CA 1
ATOM 3196 C C . LEU C 1 133 ? 8.83383 13.90075 14.10340 1.000 62.72233 133 LEU D C 1
ATOM 3197 O O . LEU C 1 133 ? 8.04630 13.12478 14.65994 1.000 65.57614 133 LEU D O 1
ATOM 3202 N N . ASP C 1 134 ? 9.97246 13.48085 13.54610 1.000 59.55052 134 ASP D N 1
ATOM 3203 C CA . ASP C 1 134 ? 10.35092 12.07305 13.61267 1.000 60.49055 134 ASP D CA 1
ATOM 3204 C C . ASP C 1 134 ? 10.62172 11.64236 15.04928 1.000 63.48030 134 ASP D C 1
ATOM 3205 O O . ASP C 1 134 ? 10.29755 10.51349 15.43652 1.000 66.70276 134 ASP D O 1
ATOM 3210 N N . GLU C 1 135 ? 11.21064 12.52894 15.85530 1.000 70.82451 135 GLU D N 1
ATOM 3211 C CA . GLU C 1 135 ? 11.42225 12.21955 17.26512 1.000 74.07923 135 GLU D CA 1
ATOM 3212 C C . GLU C 1 135 ? 10.09692 12.00925 17.98104 1.000 71.00141 135 GLU D C 1
ATOM 3213 O O . GLU C 1 135 ? 9.94710 11.06609 18.76602 1.000 71.28098 135 GLU D O 1
ATOM 3219 N N . ILE C 1 136 ? 9.12230 12.88061 17.71972 1.000 63.38350 136 ILE D N 1
ATOM 3220 C CA . ILE C 1 136 ? 7.80965 12.73177 18.34312 1.000 63.29831 136 ILE D CA 1
ATOM 3221 C C . ILE C 1 136 ? 7.14761 11.43522 17.88975 1.000 67.59098 136 ILE D C 1
ATOM 3222 O O . ILE C 1 136 ? 6.50487 10.73725 18.68420 1.000 66.04732 136 ILE D O 1
ATOM 3227 N N . TYR C 1 137 ? 7.30240 11.08752 16.60905 1.000 64.32268 137 TYR D N 1
ATOM 3228 C CA . TYR C 1 137 ? 6.73019 9.84326 16.10183 1.000 57.85974 137 TYR D CA 1
ATOM 3229 C C . TYR C 1 137 ? 7.35252 8.63365 16.78793 1.000 64.90771 137 TYR D C 1
ATOM 3230 O O . TYR C 1 137 ? 6.64723 7.69062 17.16745 1.000 68.43809 137 TYR D O 1
ATOM 3239 N N . GLU C 1 138 ? 8.67539 8.64650 16.96400 1.000 65.71168 138 GLU D N 1
ATOM 3240 C CA . GLU C 1 138 ? 9.33877 7.53196 17.63023 1.000 66.97383 138 GLU D CA 1
ATOM 3241 C C . GLU C 1 138 ? 8.97295 7.45973 19.10865 1.000 75.56884 138 GLU D C 1
ATOM 3242 O O . GLU C 1 138 ? 8.85200 6.35967 19.65913 1.000 76.35255 138 GLU D O 1
ATOM 3248 N N . LYS C 1 139 ? 8.78226 8.60865 19.76383 1.000 72.71550 139 LYS D N 1
ATOM 3249 C CA . LYS C 1 139 ? 8.30821 8.59782 21.14415 1.000 78.08267 139 LYS D CA 1
ATOM 3250 C C . LYS C 1 139 ? 6.90465 8.01412 21.23080 1.000 82.39423 139 LYS D C 1
ATOM 3251 O O . LYS C 1 139 ? 6.59288 7.27078 22.16671 1.000 92.28632 139 LYS D O 1
ATOM 3257 N N . LEU C 1 140 ? 6.03886 8.35475 20.27143 1.000 82.78420 140 LEU D N 1
ATOM 3258 C CA . LEU C 1 140 ? 4.73412 7.70709 20.18566 1.000 78.23595 140 LEU D CA 1
ATOM 3259 C C . LEU C 1 140 ? 4.88585 6.20396 20.02421 1.000 82.51715 140 LEU D C 1
ATOM 3260 O O . LEU C 1 140 ? 4.12394 5.42707 20.60959 1.000 79.35853 140 LEU D O 1
ATOM 3265 N N . GLU C 1 141 ? 5.85597 5.77942 19.21301 1.000 85.24169 141 GLU D N 1
ATOM 3266 C CA . GLU C 1 141 ? 6.13794 4.35527 19.07703 1.000 93.19445 141 GLU D CA 1
ATOM 3267 C C . GLU C 1 141 ? 6.53554 3.74153 20.41261 1.000 99.32388 141 GLU D C 1
ATOM 3268 O O . GLU C 1 141 ? 6.20017 2.58380 20.69050 1.000 94.32465 141 GLU D O 1
ATOM 3274 N N . SER C 1 142 ? 7.24062 4.49997 21.25529 1.000 128.79121 142 SER D N 1
ATOM 3275 C CA . SER C 1 142 ? 7.59306 3.99205 22.57773 1.000 127.23730 142 SER D CA 1
ATOM 3276 C C . SER C 1 142 ? 6.40087 3.93810 23.52982 1.000 131.23570 142 SER D C 1
ATOM 3277 O O . SER C 1 142 ? 6.55754 3.45854 24.65852 1.000 135.22338 142 SER D O 1
ATOM 3280 N N . LEU C 1 143 ? 5.22599 4.40590 23.11220 1.000 111.27940 143 LEU D N 1
ATOM 3281 C CA . LEU C 1 143 ? 4.00508 4.34954 23.91649 1.000 107.43289 143 LEU D CA 1
ATOM 3282 C C . LEU C 1 143 ? 3.01913 3.41377 23.22003 1.000 106.65979 143 LEU D C 1
ATOM 3283 O O . LEU C 1 143 ? 2.07213 3.84950 22.56507 1.000 105.85871 143 LEU D O 1
ATOM 3288 N N . SER C 1 144 ? 3.24621 2.11282 23.37112 1.000 105.11388 144 SER D N 1
ATOM 3289 C CA . SER C 1 144 ? 2.38259 1.11392 22.74978 1.000 100.57365 144 SER D CA 1
ATOM 3290 C C . SER C 1 144 ? 1.19274 0.77069 23.64172 1.000 95.27069 144 SER D C 1
ATOM 3291 O O . SER C 1 144 ? 0.32348 -0.01389 23.25882 1.000 91.09159 144 SER D O 1
ATOM 3294 N N . GLU D 1 4 ? 32.44746 -5.93426 27.77742 1.000 71.05767 4 GLU B N 1
ATOM 3295 C CA . GLU D 1 4 ? 32.79563 -6.49983 26.48082 1.000 65.29201 4 GLU B CA 1
ATOM 3296 C C . GLU D 1 4 ? 33.39174 -5.41830 25.58324 1.000 80.50592 4 GLU B C 1
ATOM 3297 O O . GLU D 1 4 ? 33.91587 -4.41466 26.06833 1.000 70.41857 4 GLU B O 1
ATOM 3303 N N . PHE D 1 5 ? 33.30984 -5.63191 24.26813 1.000 90.72353 5 PHE B N 1
ATOM 3304 C CA . PHE D 1 5 ? 33.75679 -4.62700 23.31286 1.000 79.91339 5 PHE B CA 1
ATOM 3305 C C . PHE D 1 5 ? 32.87838 -3.38404 23.33856 1.000 77.93164 5 PHE B C 1
ATOM 3306 O O . PHE D 1 5 ? 33.29251 -2.33738 22.82965 1.000 77.24597 5 PHE B O 1
ATOM 3314 N N . LEU D 1 6 ? 31.67380 -3.48457 23.90719 1.000 77.78450 6 LEU B N 1
ATOM 3315 C CA . LEU D 1 6 ? 30.77004 -2.34043 23.95656 1.000 73.17745 6 LEU B CA 1
ATOM 3316 C C . LEU D 1 6 ? 31.39955 -1.17152 24.69946 1.000 75.13360 6 LEU B C 1
ATOM 3317 O O . LEU D 1 6 ? 31.21205 -0.01207 24.31862 1.000 70.96601 6 LEU B O 1
ATOM 3322 N N . GLU D 1 7 ? 32.16728 -1.45746 25.75056 1.000 81.06076 7 GLU B N 1
ATOM 3323 C CA . GLU D 1 7 ? 32.78617 -0.38903 26.52647 1.000 82.94709 7 GLU B CA 1
ATOM 3324 C C . GLU D 1 7 ? 33.83767 0.34842 25.70653 1.000 83.69336 7 GLU B C 1
ATOM 3325 O O . GLU D 1 7 ? 33.84885 1.58637 25.65865 1.000 82.78710 7 GLU B O 1
ATOM 3331 N N . ARG D 1 8 ? 34.73529 -0.39941 25.05728 1.000 78.54408 8 ARG B N 1
ATOM 3332 C CA . ARG D 1 8 ? 35.75878 0.22835 24.23104 1.000 76.88095 8 ARG B CA 1
ATOM 3333 C C . ARG D 1 8 ? 35.14860 0.95804 23.04322 1.000 59.02802 8 ARG B C 1
ATOM 3334 O O . ARG D 1 8 ? 35.64420 2.01743 22.64991 1.000 54.91101 8 ARG B O 1
ATOM 3342 N N . ALA D 1 9 ? 34.06579 0.42776 22.47541 1.000 59.68135 9 ALA B N 1
ATOM 3343 C CA . ALA D 1 9 ? 33.42300 1.10407 21.35666 1.000 60.39935 9 ALA B CA 1
ATOM 3344 C C . ALA D 1 9 ? 32.73268 2.38309 21.81322 1.000 55.52911 9 ALA B C 1
ATOM 3345 O O . ALA D 1 9 ? 32.75976 3.39514 21.10406 1.000 57.78357 9 ALA B O 1
ATOM 3347 N N . ARG D 1 10 ? 32.12046 2.36337 22.99968 1.000 56.41699 10 ARG B N 1
ATOM 3348 C CA . ARG D 1 10 ? 31.53862 3.58170 23.54812 1.000 58.05065 10 ARG B CA 1
ATOM 3349 C C . ARG D 1 10 ? 32.61260 4.62533 23.81410 1.000 60.27978 10 ARG B C 1
ATOM 3350 O O . ARG D 1 10 ? 32.41412 5.81535 23.54054 1.000 57.77857 10 ARG B O 1
ATOM 3358 N N . GLN D 1 11 ? 33.76230 4.19737 24.34250 1.000 51.97047 11 GLN B N 1
ATOM 3359 C CA . GLN D 1 11 ? 34.85856 5.13578 24.55599 1.000 44.70925 11 GLN B CA 1
ATOM 3360 C C . GLN D 1 11 ? 35.35090 5.71056 23.23611 1.000 48.52333 11 GLN B C 1
ATOM 3361 O O . GLN D 1 11 ? 35.62013 6.91377 23.13545 1.000 47.74029 11 GLN B O 1
ATOM 3367 N N . TYR D 1 12 ? 35.48412 4.86196 22.21395 1.000 44.60643 12 TYR B N 1
ATOM 3368 C CA . TYR D 1 12 ? 35.94535 5.33950 20.91575 1.000 49.24642 12 TYR B CA 1
ATOM 3369 C C . TYR D 1 12 ? 34.97011 6.34802 20.32746 1.000 46.07373 12 TYR B C 1
ATOM 3370 O O . TYR D 1 12 ? 35.38342 7.38109 19.79179 1.000 39.65894 12 TYR B O 1
ATOM 3379 N N . LEU D 1 13 ? 33.66845 6.07513 20.43453 1.000 42.66419 13 LEU B N 1
ATOM 3380 C CA . LEU D 1 13 ? 32.67584 7.00844 19.91152 1.000 46.00633 13 LEU B CA 1
ATOM 3381 C C . LEU D 1 13 ? 32.69483 8.32449 20.67875 1.000 43.29852 13 LEU B C 1
ATOM 3382 O O . LEU D 1 13 ? 32.60297 9.40477 20.08031 1.000 45.32256 13 LEU B O 1
ATOM 3387 N N . GLU D 1 14 ? 32.81648 8.25644 22.00552 1.000 46.51299 14 GLU B N 1
ATOM 3388 C CA . GLU D 1 14 ? 32.83577 9.47614 22.80462 1.000 48.04691 14 GLU B CA 1
ATOM 3389 C C . GLU D 1 14 ? 34.05876 10.32353 22.48190 1.000 47.39423 14 GLU B C 1
ATOM 3390 O O . GLU D 1 14 ? 33.95210 11.54152 22.30105 1.000 47.56240 14 GLU B O 1
ATOM 3396 N N . GLU D 1 15 ? 35.23289 9.69459 22.40283 1.000 44.07152 15 GLU B N 1
ATOM 3397 C CA . GLU D 1 15 ? 36.44073 10.43708 22.06686 1.000 51.29353 15 GLU B CA 1
ATOM 3398 C C . GLU D 1 15 ? 36.40025 10.95510 20.63534 1.000 55.38347 15 GLU B C 1
ATOM 3399 O O . GLU D 1 15 ? 36.93829 12.03145 20.35776 1.000 58.45985 15 GLU B O 1
ATOM 3405 N N . ALA D 1 16 ? 35.76270 10.21894 19.71902 1.000 46.96742 16 ALA B N 1
ATOM 3406 C CA . ALA D 1 16 ? 35.66644 10.67969 18.33950 1.000 46.10868 16 ALA B CA 1
ATOM 3407 C C . ALA D 1 16 ? 34.76085 11.89672 18.22901 1.000 50.82239 16 ALA B C 1
ATOM 3408 O O . ALA D 1 16 ? 35.08391 12.85331 17.51568 1.000 59.03387 16 ALA B O 1
ATOM 3410 N N . ARG D 1 17 ? 33.62103 11.88009 18.92320 1.000 40.23784 17 ARG B N 1
ATOM 3411 C CA . ARG D 1 17 ? 32.75949 13.05696 18.93071 1.000 47.44405 17 ARG B CA 1
ATOM 3412 C C . ARG D 1 17 ? 33.43787 14.22611 19.63146 1.000 60.20679 17 ARG B C 1
ATOM 3413 O O . ARG D 1 17 ? 33.32093 15.37538 19.18993 1.000 55.82520 17 ARG B O 1
ATOM 3421 N N . ARG D 1 18 ? 34.15480 13.95039 20.72423 1.000 60.42082 18 ARG B N 1
ATOM 3422 C CA . ARG D 1 18 ? 34.85981 15.00749 21.43848 1.000 59.22833 18 ARG B CA 1
ATOM 3423 C C . ARG D 1 18 ? 36.00537 15.57477 20.60891 1.000 61.50733 18 ARG B C 1
ATOM 3424 O O . ARG D 1 18 ? 36.37343 16.74219 20.78301 1.000 65.03501 18 ARG B O 1
ATOM 3432 N N . ASP D 1 19 ? 36.56149 14.78291 19.68841 1.000 53.83469 19 ASP B N 1
ATOM 3433 C CA . ASP D 1 19 ? 37.72619 15.18736 18.90984 1.000 64.28849 19 ASP B CA 1
ATOM 3434 C C . ASP D 1 19 ? 37.40770 15.39541 17.43300 1.000 69.43290 19 ASP B C 1
ATOM 3435 O O . ASP D 1 19 ? 38.31263 15.32478 16.59494 1.000 75.52087 19 ASP B O 1
ATOM 3440 N N . LEU D 1 20 ? 36.14696 15.66399 17.09655 1.000 71.48764 20 LEU B N 1
ATOM 3441 C CA . LEU D 1 20 ? 35.77502 15.90966 15.70848 1.000 68.46521 20 LEU B CA 1
ATOM 3442 C C . LEU D 1 20 ? 36.50518 17.11936 15.13838 1.000 68.33468 20 LEU B C 1
ATOM 3443 O O . LEU D 1 20 ? 37.32641 16.98659 14.22357 1.000 65.21373 20 LEU B O 1
ATOM 3448 N N . THR D 1 21 ? 36.20800 18.30131 15.67266 1.000 69.06797 21 THR B N 1
ATOM 3449 C CA . THR D 1 21 ? 36.74637 19.55278 15.15971 1.000 66.19985 21 THR B CA 1
ATOM 3450 C C . THR D 1 21 ? 38.05473 19.96152 15.82628 1.000 77.96939 21 THR B C 1
ATOM 3451 O O . THR D 1 21 ? 38.50237 21.09881 15.63921 1.000 80.63387 21 THR B O 1
ATOM 3455 N N . THR D 1 22 ? 38.67378 19.07491 16.60282 1.000 82.83868 22 THR B N 1
ATOM 3456 C CA . THR D 1 22 ? 39.89135 19.43129 17.31881 1.000 73.05151 22 THR B CA 1
ATOM 3457 C C . THR D 1 22 ? 41.14366 18.81599 16.70435 1.000 72.40866 22 THR B C 1
ATOM 3458 O O . THR D 1 22 ? 42.07831 19.54557 16.36563 1.000 85.01986 22 THR B O 1
ATOM 3462 N N . ARG D 1 23 ? 41.18695 17.49702 16.53821 1.000 61.18670 23 ARG B N 1
ATOM 3463 C CA . ARG D 1 23 ? 42.41412 16.83498 16.11748 1.000 66.46619 23 ARG B CA 1
ATOM 3464 C C . ARG D 1 23 ? 42.05174 15.54023 15.40350 1.000 60.95472 23 ARG B C 1
ATOM 3465 O O . ARG D 1 23 ? 40.95065 15.01104 15.59080 1.000 64.81522 23 ARG B O 1
ATOM 3473 N N . PRO D 1 24 ? 42.95701 15.00792 14.58299 1.000 59.25027 24 PRO B N 1
ATOM 3474 C CA . PRO D 1 24 ? 42.69753 13.72383 13.92116 1.000 59.45520 24 PRO B CA 1
ATOM 3475 C C . PRO D 1 24 ? 42.66733 12.57972 14.92313 1.000 57.21973 24 PRO B C 1
ATOM 3476 O O . PRO D 1 24 ? 43.09112 12.70620 16.07262 1.000 59.96888 24 PRO B O 1
ATOM 3480 N N . TYR D 1 25 ? 42.15672 11.43934 14.46301 1.000 51.97110 25 TYR B N 1
ATOM 3481 C CA . TYR D 1 25 ? 42.07793 10.25217 15.30420 1.000 46.87242 25 TYR B CA 1
ATOM 3482 C C . TYR D 1 25 ? 41.82007 9.03132 14.43378 1.000 51.14924 25 TYR B C 1
ATOM 3483 O O . TYR D 1 25 ? 41.38254 9.14161 13.28340 1.000 65.91914 25 TYR B O 1
ATOM 3492 N N . TYR D 1 26 ? 42.09123 7.86166 15.01077 1.000 54.50940 26 TYR B N 1
ATOM 3493 C CA . TYR D 1 26 ? 41.82733 6.57948 14.37191 1.000 55.49333 26 TYR B CA 1
ATOM 3494 C C . TYR D 1 26 ? 41.35571 5.59546 15.43268 1.000 57.61896 26 TYR B C 1
ATOM 3495 O O . TYR D 1 26 ? 41.99137 5.46143 16.48284 1.000 69.04534 26 TYR B O 1
ATOM 3504 N N . TYR D 1 27 ? 40.24544 4.91293 15.15729 1.000 46.18605 27 TYR B N 1
ATOM 3505 C CA . TYR D 1 27 ? 39.68624 3.91410 16.05466 1.000 49.93205 27 TYR B CA 1
ATOM 3506 C C . TYR D 1 27 ? 39.18273 2.73635 15.23735 1.000 46.42216 27 TYR B C 1
ATOM 3507 O O . TYR D 1 27 ? 38.54338 2.92203 14.19979 1.000 57.43299 27 TYR B O 1
ATOM 3516 N N . TYR D 1 28 ? 39.46816 1.52754 15.71203 1.000 45.56793 28 TYR B N 1
ATOM 3517 C CA . TYR D 1 28 ? 38.89187 0.32113 15.13890 1.000 51.01487 28 TYR B CA 1
ATOM 3518 C C . TYR D 1 28 ? 38.73992 -0.70800 16.24449 1.000 57.27187 28 TYR B C 1
ATOM 3519 O O . TYR D 1 28 ? 39.65341 -0.88620 17.05564 1.000 69.58482 28 TYR B O 1
ATOM 3528 N N . VAL D 1 29 ? 37.59048 -1.37894 16.27335 1.000 60.94249 29 VAL B N 1
ATOM 3529 C CA . VAL D 1 29 ? 37.36417 -2.42749 17.26503 1.000 69.72428 29 VAL B CA 1
ATOM 3530 C C . VAL D 1 29 ? 36.43193 -3.48416 16.67990 1.000 65.94260 29 VAL B C 1
ATOM 3531 O O . VAL D 1 29 ? 35.38902 -3.16789 16.10506 1.000 55.03372 29 VAL B O 1
ATOM 3535 N N . GLY D 1 30 ? 36.81605 -4.74250 16.81557 1.000 68.65142 30 GLY B N 1
ATOM 3536 C CA . GLY D 1 30 ? 36.01775 -5.85247 16.33693 1.000 67.51170 30 GLY B CA 1
ATOM 3537 C C . GLY D 1 30 ? 35.85973 -6.97081 17.34366 1.000 66.59334 30 GLY B C 1
ATOM 3538 O O . GLY D 1 30 ? 36.79523 -7.28664 18.07926 1.000 64.47595 30 GLY B O 1
ATOM 3539 N N . SER D 1 31 ? 34.68175 -7.58997 17.36929 1.000 66.34007 31 SER B N 1
ATOM 3540 C CA . SER D 1 31 ? 34.38320 -8.69152 18.27612 1.000 63.00967 31 SER B CA 1
ATOM 3541 C C . SER D 1 31 ? 33.64934 -9.78414 17.51340 1.000 65.14746 31 SER B C 1
ATOM 3542 O O . SER D 1 31 ? 32.68502 -9.49966 16.79694 1.000 74.38643 31 SER B O 1
ATOM 3545 N N . ASP D 1 32 ? 34.09988 -11.02894 17.66752 1.000 69.56746 32 ASP B N 1
ATOM 3546 C CA . ASP D 1 32 ? 33.48985 -12.15760 16.97946 1.000 77.15098 32 ASP B CA 1
ATOM 3547 C C . ASP D 1 32 ? 32.37587 -12.74808 17.84568 1.000 80.44509 32 ASP B C 1
ATOM 3548 O O . ASP D 1 32 ? 31.96528 -12.16543 18.85321 1.000 77.70675 32 ASP B O 1
ATOM 3553 N N . SER D 1 33 ? 31.87207 -13.92165 17.45364 1.000 79.81502 33 SER B N 1
ATOM 3554 C CA . SER D 1 33 ? 30.80809 -14.56252 18.21783 1.000 82.12312 33 SER B CA 1
ATOM 3555 C C . SER D 1 33 ? 31.29445 -15.00578 19.58979 1.000 95.44933 33 SER B C 1
ATOM 3556 O O . SER D 1 33 ? 30.52583 -14.97863 20.55808 1.000 97.94902 33 SER B O 1
ATOM 3559 N N . ASP D 1 34 ? 32.56280 -15.40829 19.69224 1.000 106.30832 34 ASP B N 1
ATOM 3560 C CA . ASP D 1 34 ? 33.12453 -15.87736 20.95216 1.000 103.17639 34 ASP B CA 1
ATOM 3561 C C . ASP D 1 34 ? 33.36763 -14.75310 21.94975 1.000 99.28178 34 ASP B C 1
ATOM 3562 O O . ASP D 1 34 ? 33.65838 -15.03838 23.11633 1.000 105.43061 34 ASP B O 1
ATOM 3567 N N . GLY D 1 35 ? 33.25403 -13.49545 21.52952 1.000 86.22560 35 GLY B N 1
ATOM 3568 C CA . GLY D 1 35 ? 33.56962 -12.37288 22.38392 1.000 86.38404 35 GLY B CA 1
ATOM 3569 C C . GLY D 1 35 ? 34.99722 -11.88602 22.28611 1.000 90.90357 35 GLY B C 1
ATOM 3570 O O . GLY D 1 35 ? 35.33416 -10.87599 22.91687 1.000 84.69112 35 GLY B O 1
ATOM 3571 N N . THR D 1 36 ? 35.84478 -12.57097 21.52241 1.000 95.80153 36 THR B N 1
ATOM 3572 C CA . THR D 1 36 ? 37.22497 -12.14205 21.34728 1.000 96.00289 36 THR B CA 1
ATOM 3573 C C . THR D 1 36 ? 37.26415 -10.82954 20.57224 1.000 80.58274 36 THR B C 1
ATOM 3574 O O . THR D 1 36 ? 36.63419 -10.69875 19.51821 1.000 76.94632 36 THR B O 1
ATOM 3578 N N . THR D 1 37 ? 37.99442 -9.85102 21.10062 1.000 76.41014 37 THR B N 1
ATOM 3579 C CA . THR D 1 37 ? 38.01811 -8.50690 20.54275 1.000 80.06877 37 THR B CA 1
ATOM 3580 C C . THR D 1 37 ? 39.43102 -8.12933 20.12049 1.000 87.79991 37 THR B C 1
ATOM 3581 O O . THR D 1 37 ? 40.40533 -8.43990 20.81412 1.000 88.07865 37 THR B O 1
ATOM 3585 N N . ARG D 1 38 ? 39.52558 -7.45969 18.97588 1.000 79.37797 38 ARG B N 1
ATOM 3586 C CA . ARG D 1 38 ? 40.77193 -6.90800 18.46618 1.000 84.64982 38 ARG B CA 1
ATOM 3587 C C . ARG D 1 38 ? 40.60367 -5.41078 18.25184 1.000 81.88210 38 ARG B C 1
ATOM 3588 O O . ARG D 1 38 ? 39.59116 -4.96078 17.70471 1.000 78.41548 38 ARG B O 1
ATOM 3596 N N . GLU D 1 39 ? 41.59540 -4.64241 18.69123 1.000 88.67157 39 GLU B N 1
ATOM 3597 C CA . GLU D 1 39 ? 41.54172 -3.19083 18.64750 1.000 77.93782 39 GLU B CA 1
ATOM 3598 C C . GLU D 1 39 ? 42.64030 -2.65205 17.74064 1.000 75.89861 39 GLU B C 1
ATOM 3599 O O . GLU D 1 39 ? 43.59100 -3.35609 17.38808 1.000 95.90082 39 GLU B O 1
ATOM 3605 N N . ALA D 1 40 ? 42.48792 -1.38622 17.36044 1.000 66.70984 40 ALA B N 1
ATOM 3606 C CA . ALA D 1 40 ? 43.49269 -0.69411 16.55748 1.000 68.06589 40 ALA B CA 1
ATOM 3607 C C . ALA D 1 40 ? 43.31917 0.79900 16.77344 1.000 70.11546 40 ALA B C 1
ATOM 3608 O O . ALA D 1 40 ? 42.23005 1.33358 16.54514 1.000 66.74545 40 ALA B O 1
ATOM 3610 N N . ARG D 1 41 ? 44.37888 1.46897 17.22039 1.000 73.27906 41 ARG B N 1
ATOM 3611 C CA . ARG D 1 41 ? 44.33711 2.90430 17.45865 1.000 69.92922 41 ARG B CA 1
ATOM 3612 C C . ARG D 1 41 ? 45.06934 3.70755 16.39381 1.000 75.61994 41 ARG B C 1
ATOM 3613 O O . ARG D 1 41 ? 44.88047 4.92681 16.31966 1.000 68.24799 41 ARG B O 1
ATOM 3621 N N . SER D 1 42 ? 45.89240 3.06017 15.57537 1.000 82.28944 42 SER B N 1
ATOM 3622 C CA . SER D 1 42 ? 46.61359 3.71969 14.50102 1.000 87.17656 42 SER B CA 1
ATOM 3623 C C . SER D 1 42 ? 46.37730 2.95833 13.20559 1.000 92.64188 42 SER B C 1
ATOM 3624 O O . SER D 1 42 ? 45.96534 1.79526 13.21150 1.000 92.16610 42 SER B O 1
ATOM 3627 N N . ARG D 1 43 ? 46.63855 3.63509 12.08499 1.000 96.88863 43 ARG B N 1
ATOM 3628 C CA . ARG D 1 43 ? 46.49604 2.99230 10.78499 1.000 100.89863 43 ARG B CA 1
ATOM 3629 C C . ARG D 1 43 ? 47.40779 1.78174 10.63987 1.000 113.46679 43 ARG B C 1
ATOM 3630 O O . ARG D 1 43 ? 47.09427 0.87548 9.86333 1.000 108.57375 43 ARG B O 1
ATOM 3638 N N . GLU D 1 44 ? 48.51605 1.73488 11.38209 1.000 143.33446 44 GLU B N 1
ATOM 3639 C CA . GLU D 1 44 ? 49.41048 0.58524 11.30786 1.000 142.19003 44 GLU B CA 1
ATOM 3640 C C . GLU D 1 44 ? 48.88286 -0.58735 12.12621 1.000 138.41327 44 GLU B C 1
ATOM 3641 O O . GLU D 1 44 ? 49.04023 -1.74612 11.72540 1.000 141.36336 44 GLU B O 1
ATOM 3647 N N . GLU D 1 45 ? 48.25640 -0.30591 13.27267 1.000 115.12858 45 GLU B N 1
ATOM 3648 C CA . GLU D 1 45 ? 47.66244 -1.37064 14.07451 1.000 105.19524 45 GLU B CA 1
ATOM 3649 C C . GLU D 1 45 ? 46.57050 -2.10462 13.30892 1.000 110.37180 45 GLU B C 1
ATOM 3650 O O . GLU D 1 45 ? 46.39951 -3.31692 13.48167 1.000 112.14199 45 GLU B O 1
ATOM 3656 N N . TYR D 1 46 ? 45.82306 -1.39288 12.46514 1.000 104.76237 46 TYR B N 1
ATOM 3657 C CA . TYR D 1 46 ? 44.80575 -2.01945 11.63120 1.000 107.45612 46 TYR B CA 1
ATOM 3658 C C . TYR D 1 46 ? 45.37373 -2.56015 10.32743 1.000 114.13771 46 TYR B C 1
ATOM 3659 O O . TYR D 1 46 ? 44.88096 -3.57497 9.81948 1.000 119.11257 46 TYR B O 1
ATOM 3668 N N . ALA D 1 47 ? 46.40565 -1.91325 9.77962 1.000 126.89969 47 ALA B N 1
ATOM 3669 C CA . ALA D 1 47 ? 47.01949 -2.37629 8.54217 1.000 127.88441 47 ALA B CA 1
ATOM 3670 C C . ALA D 1 47 ? 47.71804 -3.71709 8.70408 1.000 130.29874 47 ALA B C 1
ATOM 3671 O O . ALA D 1 47 ? 48.08254 -4.33216 7.69593 1.000 136.98525 47 ALA B O 1
ATOM 3673 N N . LYS D 1 48 ? 47.92161 -4.17313 9.93197 1.000 135.80202 48 LYS B N 1
ATOM 3674 C CA . LYS D 1 48 ? 48.38936 -5.52955 10.17081 1.000 152.14587 48 LYS B CA 1
ATOM 3675 C C . LYS D 1 48 ? 47.42695 -6.50425 9.51704 1.000 169.04788 48 LYS B C 1
ATOM 3676 O O . LYS D 1 48 ? 46.23752 -6.53368 9.88457 1.000 156.04229 48 LYS B O 1
ATOM 3682 N N . PRO D 1 49 ? 47.85873 -7.30105 8.53600 1.000 189.12020 49 PRO B N 1
ATOM 3683 C CA . PRO D 1 49 ? 46.92511 -8.18225 7.82348 1.000 191.82276 49 PRO B CA 1
ATOM 3684 C C . PRO D 1 49 ? 46.20531 -9.17064 8.72599 1.000 179.33768 49 PRO B C 1
ATOM 3685 O O . PRO D 1 49 ? 45.15140 -9.68593 8.33408 1.000 174.90176 49 PRO B O 1
ATOM 3689 N N . GLU D 1 50 ? 46.73400 -9.44014 9.92247 1.000 162.46102 50 GLU B N 1
ATOM 3690 C CA . GLU D 1 50 ? 46.09355 -10.39365 10.82226 1.000 150.53595 50 GLU B CA 1
ATOM 3691 C C . GLU D 1 50 ? 44.68754 -9.94462 11.20636 1.000 144.52995 50 GLU B C 1
ATOM 3692 O O . GLU D 1 50 ? 43.78103 -10.77409 11.33811 1.000 139.40805 50 GLU B O 1
ATOM 3698 N N . THR D 1 51 ? 44.48260 -8.63931 11.38309 1.000 138.16009 51 THR B N 1
ATOM 3699 C CA . THR D 1 51 ? 43.16025 -8.11114 11.70064 1.000 125.20951 51 THR B CA 1
ATOM 3700 C C . THR D 1 51 ? 42.30638 -7.89081 10.45791 1.000 128.11949 51 THR B C 1
ATOM 3701 O O . THR D 1 51 ? 41.07364 -8.01396 10.52268 1.000 122.87956 51 THR B O 1
ATOM 3705 N N . GLN D 1 52 ? 42.93389 -7.56526 9.32533 1.000 132.76990 52 GLN B N 1
ATOM 3706 C CA . GLN D 1 52 ? 42.18383 -7.45331 8.08074 1.000 130.91467 52 GLN B CA 1
ATOM 3707 C C . GLN D 1 52 ? 41.60893 -8.79863 7.66239 1.000 128.70964 52 GLN B C 1
ATOM 3708 O O . GLN D 1 52 ? 40.55691 -8.84964 7.01616 1.000 124.44557 52 GLN B O 1
ATOM 3714 N N . GLU D 1 53 ? 42.27372 -9.89496 8.03493 1.000 126.22151 53 GLU B N 1
ATOM 3715 C CA . GLU D 1 53 ? 41.70741 -11.22115 7.81081 1.000 127.52208 53 GLU B CA 1
ATOM 3716 C C . GLU D 1 53 ? 40.37846 -11.37444 8.53855 1.000 124.51347 53 GLU B C 1
ATOM 3717 O O . GLU D 1 53 ? 39.39695 -11.85984 7.96797 1.000 126.65837 53 GLU B O 1
ATOM 3723 N N . PHE D 1 54 ? 40.32700 -10.95083 9.80325 1.000 126.83357 54 PHE B N 1
ATOM 3724 C CA . PHE D 1 54 ? 39.08672 -11.03360 10.56900 1.000 118.10586 54 PHE B CA 1
ATOM 3725 C C . PHE D 1 54 ? 38.02066 -10.10107 10.00326 1.000 115.92696 54 PHE B C 1
ATOM 3726 O O . PHE D 1 54 ? 36.83149 -10.44644 9.97605 1.000 110.18624 54 PHE B O 1
ATOM 3734 N N . GLU D 1 55 ? 38.42799 -8.91553 9.54672 1.000 112.17177 55 GLU B N 1
ATOM 3735 C CA . GLU D 1 55 ? 37.47358 -7.99217 8.93635 1.000 108.11870 55 GLU B CA 1
ATOM 3736 C C . GLU D 1 55 ? 36.84939 -8.59671 7.68066 1.000 120.97069 55 GLU B C 1
ATOM 3737 O O . GLU D 1 55 ? 35.62231 -8.57386 7.50239 1.000 131.45733 55 GLU B O 1
ATOM 3743 N N . LYS D 1 56 ? 37.68331 -9.15082 6.79696 1.000 125.05884 56 LYS B N 1
ATOM 3744 C CA . LYS D 1 56 ? 37.15876 -9.79674 5.59962 1.000 131.53042 56 LYS B CA 1
ATOM 3745 C C . LYS D 1 56 ? 36.35913 -11.04615 5.94540 1.000 138.73923 56 LYS B C 1
ATOM 3746 O O . LYS D 1 56 ? 35.43658 -11.40740 5.21167 1.000 150.33063 56 LYS B O 1
ATOM 3752 N N . ARG D 1 57 ? 36.68182 -11.70488 7.06130 1.000 132.92307 57 ARG B N 1
ATOM 3753 C CA . ARG D 1 57 ? 35.86852 -12.82342 7.52909 1.000 133.05689 57 ARG B CA 1
ATOM 3754 C C . ARG D 1 57 ? 34.46356 -12.36429 7.89653 1.000 137.64623 57 ARG B C 1
ATOM 3755 O O . ARG D 1 57 ? 33.47251 -13.02063 7.55114 1.000 149.76562 57 ARG B O 1
ATOM 3763 N N . VAL D 1 58 ? 34.36225 -11.24022 8.60755 1.000 132.70099 58 VAL B N 1
ATOM 3764 C CA . VAL D 1 58 ? 33.05235 -10.68892 8.94940 1.000 129.81395 58 VAL B CA 1
ATOM 3765 C C . VAL D 1 58 ? 32.28568 -10.31594 7.68487 1.000 140.62379 58 VAL B C 1
ATOM 3766 O O . VAL D 1 58 ? 31.07915 -10.57754 7.56650 1.000 136.61880 58 VAL B O 1
ATOM 3770 N N . ARG D 1 59 ? 32.97438 -9.70001 6.71962 1.000 155.13532 59 ARG B N 1
ATOM 3771 C CA . ARG D 1 59 ? 32.31971 -9.33937 5.46251 1.000 159.08583 59 ARG B CA 1
ATOM 3772 C C . ARG D 1 59 ? 31.84088 -10.57744 4.71144 1.000 169.59844 59 ARG B C 1
ATOM 3773 O O . ARG D 1 59 ? 30.76138 -10.57203 4.10235 1.000 167.95613 59 ARG B O 1
ATOM 3781 N N . SER D 1 60 ? 32.63501 -11.64909 4.74407 1.000 240.24434 60 SER B N 1
ATOM 3782 C CA . SER D 1 60 ? 32.23456 -12.89554 4.10573 1.000 244.11433 60 SER B CA 1
ATOM 3783 C C . SER D 1 60 ? 31.01196 -13.48899 4.78837 1.000 241.74376 60 SER B C 1
ATOM 3784 O O . SER D 1 60 ? 30.11193 -14.00560 4.12034 1.000 242.53663 60 SER B O 1
ATOM 3787 N N . LEU D 1 61 ? 30.96532 -13.43091 6.12124 1.000 162.52990 61 LEU B N 1
ATOM 3788 C CA . LEU D 1 61 ? 29.78695 -13.91317 6.83676 1.000 140.02157 61 LEU B CA 1
ATOM 3789 C C . LEU D 1 61 ? 28.54723 -13.11608 6.44639 1.000 131.96359 61 LEU B C 1
ATOM 3790 O O . LEU D 1 61 ? 27.46673 -13.68707 6.23628 1.000 121.31938 61 LEU B O 1
ATOM 3795 N N . ILE D 1 62 ? 28.69077 -11.79358 6.33065 1.000 126.96257 62 ILE B N 1
ATOM 3796 C CA . ILE D 1 62 ? 27.57141 -10.95566 5.90389 1.000 113.31038 62 ILE B CA 1
ATOM 3797 C C . ILE D 1 62 ? 27.08765 -11.38008 4.52255 1.000 126.99017 62 ILE B C 1
ATOM 3798 O O . ILE D 1 62 ? 25.88782 -11.60047 4.30302 1.000 127.51843 62 ILE B O 1
ATOM 3803 N N . GLU D 1 63 ? 28.01886 -11.51261 3.57163 1.000 136.08741 63 GLU B N 1
ATOM 3804 C CA . GLU D 1 63 ? 27.62190 -11.84464 2.20643 1.000 131.68838 63 GLU B CA 1
ATOM 3805 C C . GLU D 1 63 ? 27.02863 -13.24624 2.11057 1.000 127.77802 63 GLU B C 1
ATOM 3806 O O . GLU D 1 63 ? 26.12769 -13.47834 1.29782 1.000 125.99644 63 GLU B O 1
ATOM 3812 N N . GLU D 1 64 ? 27.51310 -14.18951 2.92107 1.000 126.88977 64 GLU B N 1
ATOM 3813 C CA . GLU D 1 64 ? 26.93314 -15.52683 2.92351 1.000 124.75869 64 GLU B CA 1
ATOM 3814 C C . GLU D 1 64 ? 25.51381 -15.49973 3.46787 1.000 112.79429 64 GLU B C 1
ATOM 3815 O O . GLU D 1 64 ? 24.62793 -16.17720 2.93610 1.000 107.79832 64 GLU B O 1
ATOM 3821 N N . LEU D 1 65 ? 25.27734 -14.72358 4.52933 1.000 116.59553 65 LEU B N 1
ATOM 3822 C CA . LEU D 1 65 ? 23.91916 -14.59677 5.04458 1.000 108.24615 65 LEU B CA 1
ATOM 3823 C C . LEU D 1 65 ? 22.99949 -13.92291 4.03594 1.000 105.66323 65 LEU B C 1
ATOM 3824 O O . LEU D 1 65 ? 21.80299 -14.23051 3.98784 1.000 100.72032 65 LEU B O 1
ATOM 3829 N N . LYS D 1 66 ? 23.53331 -13.00896 3.22241 1.000 107.73632 66 LYS B N 1
ATOM 3830 C CA . LYS D 1 66 ? 22.71641 -12.37858 2.18890 1.000 101.56741 66 LYS B CA 1
ATOM 3831 C C . LYS D 1 66 ? 22.28999 -13.39408 1.13436 1.000 116.17537 66 LYS B C 1
ATOM 3832 O O . LYS D 1 66 ? 21.09403 -13.58714 0.88503 1.000 126.01298 66 LYS B O 1
ATOM 3838 N N . ASN D 1 67 ? 23.25904 -14.05765 0.50636 1.000 108.39129 67 ASN B N 1
ATOM 3839 C CA . ASN D 1 67 ? 22.99552 -15.06167 -0.52489 1.000 108.23864 67 ASN B CA 1
ATOM 3840 C C . ASN D 1 67 ? 23.08658 -16.43939 0.12327 1.000 110.63422 67 ASN B C 1
ATOM 3841 O O . ASN D 1 67 ? 24.15565 -17.04655 0.19488 1.000 112.26078 67 ASN B O 1
ATOM 3846 N N . SER D 1 68 ? 21.94635 -16.93831 0.59095 1.000 110.22547 68 SER B N 1
ATOM 3847 C CA . SER D 1 68 ? 21.87959 -18.21722 1.27756 1.000 117.73995 68 SER B CA 1
ATOM 3848 C C . SER D 1 68 ? 20.66737 -18.99714 0.79113 1.000 120.78137 68 SER B C 1
ATOM 3849 O O . SER D 1 68 ? 19.72637 -18.43504 0.22485 1.000 125.15661 68 SER B O 1
ATOM 3852 N N . GLU D 1 69 ? 20.70621 -20.31057 1.01361 1.000 124.76136 69 GLU B N 1
ATOM 3853 C CA . GLU D 1 69 ? 19.56420 -21.16222 0.71015 1.000 136.60191 69 GLU B CA 1
ATOM 3854 C C . GLU D 1 69 ? 18.39232 -20.77430 1.60191 1.000 148.80045 69 GLU B C 1
ATOM 3855 O O . GLU D 1 69 ? 17.41129 -20.19171 1.12917 1.000 141.41857 69 GLU B O 1
ATOM 3861 N N . ASP D 1 70 ? 18.49787 -21.08078 2.89464 1.000 174.22353 70 ASP B N 1
ATOM 3862 C CA . ASP D 1 70 ? 17.48879 -20.71769 3.88029 1.000 174.82244 70 ASP B CA 1
ATOM 3863 C C . ASP D 1 70 ? 18.17396 -20.43846 5.21007 1.000 171.85993 70 ASP B C 1
ATOM 3864 O O . ASP D 1 70 ? 19.10986 -21.14571 5.59190 1.000 172.92119 70 ASP B O 1
ATOM 3869 N N . LYS D 1 71 ? 17.70137 -19.40970 5.91165 1.000 153.19603 71 LYS B N 1
ATOM 3870 C CA . LYS D 1 71 ? 18.24317 -19.02902 7.21149 1.000 145.61866 71 LYS B CA 1
ATOM 3871 C C . LYS D 1 71 ? 17.08705 -18.78726 8.16835 1.000 145.96650 71 LYS B C 1
ATOM 3872 O O . LYS D 1 71 ? 16.25530 -17.90664 7.92757 1.000 138.07448 71 LYS B O 1
ATOM 3878 N N . GLU D 1 72 ? 17.03984 -19.56494 9.25398 1.000 164.38780 72 GLU B N 1
ATOM 3879 C CA . GLU D 1 72 ? 15.89747 -19.50289 10.16100 1.000 158.82002 72 GLU B CA 1
ATOM 3880 C C . GLU D 1 72 ? 15.80719 -18.16513 10.88126 1.000 156.58291 72 GLU B C 1
ATOM 3881 O O . GLU D 1 72 ? 14.70224 -17.70432 11.19046 1.000 144.97808 72 GLU B O 1
ATOM 3887 N N . ASN D 1 73 ? 16.94379 -17.53307 11.16227 1.000 164.97386 73 ASN B N 1
ATOM 3888 C CA . ASN D 1 73 ? 16.94013 -16.27258 11.89919 1.000 163.80979 73 ASN B CA 1
ATOM 3889 C C . ASN D 1 73 ? 18.30505 -15.62419 11.72167 1.000 160.98672 73 ASN B C 1
ATOM 3890 O O . ASN D 1 73 ? 19.30912 -16.16260 12.19565 1.000 161.61988 73 ASN B O 1
ATOM 3895 N N . TYR D 1 74 ? 18.34287 -14.48486 11.03658 1.000 106.05208 74 TYR B N 1
ATOM 3896 C CA . TYR D 1 74 ? 19.57059 -13.70878 10.93656 1.000 97.22482 74 TYR B CA 1
ATOM 3897 C C . TYR D 1 74 ? 19.19820 -12.24582 10.75807 1.000 86.79181 74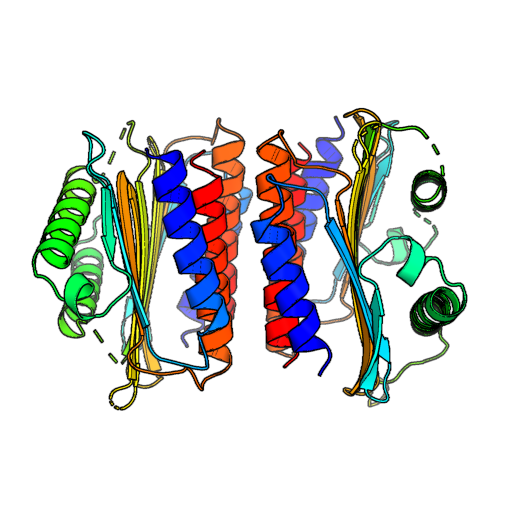 TYR B C 1
ATOM 3898 O O . TYR D 1 74 ? 18.31141 -11.91892 9.96428 1.000 89.11821 74 TYR B O 1
ATOM 3907 N N . GLU D 1 75 ? 19.85794 -11.37835 11.51857 1.000 78.79503 75 GLU B N 1
ATOM 3908 C CA . GLU D 1 75 ? 19.63371 -9.94134 11.46828 1.000 77.09810 75 GLU B CA 1
ATOM 3909 C C . GLU D 1 75 ? 20.96901 -9.25707 11.22782 1.000 77.91256 75 GLU B C 1
ATOM 3910 O O . GLU D 1 75 ? 21.94318 -9.53082 11.93287 1.000 78.84370 75 GLU B O 1
ATOM 3916 N N . ILE D 1 76 ? 21.01562 -8.37693 10.23334 1.000 61.02849 76 ILE B N 1
ATOM 3917 C CA . ILE D 1 76 ? 22.25026 -7.72702 9.81320 1.000 66.07254 76 ILE B CA 1
ATOM 3918 C C . ILE D 1 76 ? 21.99162 -6.23416 9.67967 1.000 60.54967 76 ILE B C 1
ATOM 3919 O O . ILE D 1 76 ? 21.02192 -5.82663 9.03353 1.000 67.81055 76 ILE B O 1
ATOM 3924 N N . TYR D 1 77 ? 22.85123 -5.42112 10.28964 1.000 56.78251 77 TYR B N 1
ATOM 3925 C CA . TYR D 1 77 ? 22.80270 -3.97634 10.11918 1.000 58.92828 77 TYR B CA 1
ATOM 3926 C C . TYR D 1 77 ? 24.19363 -3.46039 9.79068 1.000 59.21836 77 TYR B C 1
ATOM 3927 O O . TYR D 1 77 ? 25.18357 -3.88870 10.39237 1.000 60.40954 77 TYR B O 1
ATOM 3936 N N . GLU D 1 78 ? 24.25612 -2.53761 8.83344 1.000 63.83952 78 GLU B N 1
ATOM 3937 C CA . GLU D 1 78 ? 25.51874 -1.99176 8.35755 1.000 64.76974 78 GLU B CA 1
ATOM 3938 C C . GLU D 1 78 ? 25.29845 -0.55549 7.91152 1.000 60.73450 78 GLU B C 1
ATOM 3939 O O . GLU D 1 78 ? 24.33574 -0.26439 7.19633 1.000 62.29557 78 GLU B O 1
ATOM 3945 N N . THR D 1 79 ? 26.18753 0.33394 8.34180 1.000 61.84198 79 THR B N 1
ATOM 3946 C CA . THR D 1 79 ? 26.18000 1.72241 7.91102 1.000 62.48922 79 THR B CA 1
ATOM 3947 C C . THR D 1 79 ? 27.60768 2.15221 7.61117 1.000 64.35206 79 THR B C 1
ATOM 3948 O O . THR D 1 79 ? 28.54066 1.80139 8.34193 1.000 57.60387 79 THR B O 1
ATOM 3952 N N . ASP D 1 80 ? 27.76793 2.90537 6.52439 1.000 60.04985 80 ASP B N 1
ATOM 3953 C CA . ASP D 1 80 ? 29.07265 3.32794 6.03923 1.000 68.90144 80 ASP B CA 1
ATOM 3954 C C . ASP D 1 80 ? 28.96931 4.75510 5.52113 1.000 66.32396 80 ASP B C 1
ATOM 3955 O O . ASP D 1 80 ? 28.00192 5.10726 4.84149 1.000 68.84895 80 ASP B O 1
ATOM 3960 N N . TYR D 1 81 ? 29.96615 5.57340 5.85114 1.000 63.68608 81 TYR B N 1
ATOM 3961 C CA . TYR D 1 81 ? 30.02022 6.95824 5.40459 1.000 67.01046 81 TYR B CA 1
ATOM 3962 C C . TYR D 1 81 ? 31.47910 7.34544 5.19881 1.000 68.40872 81 TYR B C 1
ATOM 3963 O O . TYR D 1 81 ? 32.33446 7.01103 6.02330 1.000 64.93793 81 TYR B O 1
ATOM 3972 N N . SER D 1 82 ? 31.75992 8.03641 4.09175 1.000 72.22066 82 SER B N 1
ATOM 3973 C CA . SER D 1 82 ? 33.12986 8.38868 3.72285 1.000 65.18350 82 SER B CA 1
ATOM 3974 C C . SER D 1 82 ? 33.11694 9.75365 3.05457 1.000 71.54202 82 SER B C 1
ATOM 3975 O O . SER D 1 82 ? 32.62751 9.89055 1.93233 1.000 77.96126 82 SER B O 1
ATOM 3978 N N . TRP D 1 83 ? 33.66692 10.75126 3.72423 1.000 73.43346 83 TRP B N 1
ATOM 3979 C CA . TRP D 1 83 ? 33.83375 12.08345 3.15240 1.000 85.30686 83 TRP B CA 1
ATOM 3980 C C . TRP D 1 83 ? 35.33378 12.32297 2.99766 1.000 94.40576 83 TRP B C 1
ATOM 3981 O O . TRP D 1 83 ? 36.04820 12.54001 3.98073 1.000 95.17882 83 TRP B O 1
ATOM 3992 N N . THR D 1 84 ? 35.81149 12.25412 1.76094 1.000 95.97544 84 THR B N 1
ATOM 3993 C CA . THR D 1 84 ? 37.22072 12.46138 1.44093 1.000 96.24790 84 THR B CA 1
ATOM 3994 C C . THR D 1 84 ? 37.29067 13.62223 0.45748 1.000 98.92239 84 THR B C 1
ATOM 3995 O O . THR D 1 84 ? 37.08999 13.43612 -0.74524 1.000 102.62476 84 THR B O 1
ATOM 3999 N N . GLU D 1 85 ? 37.57933 14.81956 0.97026 1.000 103.01312 85 GLU B N 1
ATOM 4000 C CA . GLU D 1 85 ? 37.58559 16.00375 0.11766 1.000 110.22959 85 GLU B CA 1
ATOM 4001 C C . GLU D 1 85 ? 38.77635 15.99447 -0.83277 1.000 115.41158 85 GLU B C 1
ATOM 4002 O O . GLU D 1 85 ? 38.65043 16.38797 -1.99741 1.000 120.04376 85 GLU B O 1
ATOM 4008 N N . THR D 1 86 ? 39.93482 15.54741 -0.36078 1.000 116.75032 86 THR B N 1
ATOM 4009 C CA . THR D 1 86 ? 41.12203 15.47203 -1.20507 1.000 121.89492 86 THR B CA 1
ATOM 4010 C C . THR D 1 86 ? 42.04067 14.34107 -0.75824 1.000 130.78102 86 THR B C 1
ATOM 4011 O O . THR D 1 86 ? 41.72063 13.16573 -0.93181 1.000 133.13437 86 THR B O 1
ATOM 4015 N N . ARG D 1 92 ? 42.24761 15.49642 3.41629 1.000 124.54163 92 ARG B N 1
ATOM 4016 C CA . ARG D 1 92 ? 41.16030 15.54520 4.38698 1.000 122.71308 92 ARG B CA 1
ATOM 4017 C C . ARG D 1 92 ? 40.20226 14.37265 4.17846 1.000 122.90552 92 ARG B C 1
ATOM 4018 O O . ARG D 1 92 ? 39.41332 14.36490 3.23284 1.000 124.54652 92 ARG B O 1
ATOM 4026 N N . THR D 1 93 ? 40.27789 13.38738 5.07419 1.000 90.07223 93 THR B N 1
ATOM 4027 C CA . THR D 1 93 ? 39.53656 12.13731 4.95413 1.000 85.43860 93 THR B CA 1
ATOM 4028 C C . THR D 1 93 ? 38.82984 11.82509 6.26463 1.000 74.66761 93 THR B C 1
ATOM 4029 O O . THR D 1 93 ? 39.43469 11.92507 7.33594 1.000 78.35614 93 THR B O 1
ATOM 4033 N N . HIS D 1 94 ? 37.55867 11.43403 6.17802 1.000 69.32099 94 HIS B N 1
ATOM 4034 C CA . HIS D 1 94 ? 36.79558 10.99019 7.33504 1.000 70.96506 94 HIS B CA 1
ATOM 4035 C C . HIS D 1 94 ? 35.97027 9.77536 6.94303 1.000 66.23714 94 HIS B C 1
ATOM 4036 O O . HIS D 1 94 ? 35.34405 9.75720 5.87950 1.000 72.86916 94 HIS B O 1
ATOM 4043 N N . HIS D 1 95 ? 35.97437 8.76266 7.80607 1.000 64.19996 95 HIS B N 1
ATOM 4044 C CA . HIS D 1 95 ? 35.36258 7.47933 7.49322 1.000 67.02593 95 HIS B CA 1
ATOM 4045 C C . HIS D 1 95 ? 34.71490 6.91274 8.74575 1.000 60.40914 95 HIS B C 1
ATOM 4046 O O . HIS D 1 95 ? 35.32464 6.91556 9.81773 1.000 56.46833 95 HIS B O 1
ATOM 4053 N N . ILE D 1 96 ? 33.47892 6.43991 8.60839 1.000 72.35648 96 ILE B N 1
ATOM 4054 C CA . ILE D 1 96 ? 32.72339 5.84175 9.70213 1.000 56.21720 96 ILE B CA 1
ATOM 4055 C C . ILE D 1 96 ? 32.07570 4.56563 9.18573 1.000 57.65954 96 ILE B C 1
ATOM 4056 O O . ILE D 1 96 ? 31.42099 4.57899 8.13790 1.000 65.41604 96 ILE B O 1
ATOM 4061 N N . TYR D 1 97 ? 32.26123 3.46511 9.91150 1.000 52.45593 97 TYR B N 1
ATOM 4062 C CA . TYR D 1 97 ? 31.65445 2.19372 9.54065 1.000 53.00472 97 TYR B CA 1
ATOM 4063 C C . TYR D 1 97 ? 31.19839 1.46520 10.79354 1.000 56.59737 97 TYR B C 1
ATOM 4064 O O . TYR D 1 97 ? 31.95219 1.36211 11.76570 1.000 55.37171 97 TYR B O 1
ATOM 4073 N N . PHE D 1 98 ? 29.96720 0.96193 10.76372 1.000 55.47947 98 PHE B N 1
ATOM 4074 C CA . PHE D 1 98 ? 29.42232 0.17721 11.86079 1.000 49.01196 98 PHE B CA 1
ATOM 4075 C C . PHE D 1 98 ? 28.61115 -0.97001 11.28165 1.000 57.16934 98 PHE B C 1
ATOM 4076 O O . PHE D 1 98 ? 27.99904 -0.83840 10.22052 1.000 67.00716 98 PHE B O 1
ATOM 4084 N N . ALA D 1 99 ? 28.61940 -2.10307 11.98001 1.000 54.50682 99 ALA B N 1
ATOM 4085 C CA . ALA D 1 99 ? 27.92182 -3.28496 11.49095 1.000 54.66294 99 ALA B CA 1
ATOM 4086 C C . ALA D 1 99 ? 27.76384 -4.28048 12.62763 1.000 52.16377 99 ALA B C 1
ATOM 4087 O O . ALA D 1 99 ? 28.72909 -4.56273 13.34305 1.000 58.06511 99 ALA B O 1
ATOM 4089 N N . TYR D 1 100 ? 26.55223 -4.80687 12.78889 1.000 59.80670 100 TYR B N 1
ATOM 4090 C CA . TYR D 1 100 ? 26.31126 -5.90329 13.71549 1.000 54.95676 100 TYR B CA 1
ATOM 4091 C C . TYR D 1 100 ? 25.52282 -7.00257 13.01995 1.000 50.40508 100 TYR B C 1
ATOM 4092 O O . TYR D 1 100 ? 24.68227 -6.74222 12.15315 1.000 64.56412 100 TYR B O 1
ATOM 4101 N N . VAL D 1 101 ? 25.81106 -8.24151 13.41251 1.000 60.33913 101 VAL B N 1
ATOM 4102 C CA . VAL D 1 101 ? 25.22991 -9.43010 12.80210 1.000 64.19316 101 VAL B CA 1
ATOM 4103 C C . VAL D 1 101 ? 24.70809 -10.33825 13.90585 1.000 66.94258 101 VAL B C 1
ATOM 4104 O O . VAL D 1 101 ? 25.43697 -10.65727 14.85188 1.000 68.51018 101 VAL B O 1
ATOM 4108 N N . LYS D 1 102 ? 23.45143 -10.74907 13.78535 1.000 71.89607 102 LYS B N 1
ATOM 4109 C CA . LYS D 1 102 ? 22.84458 -11.73079 14.66684 1.000 68.48285 102 LYS B CA 1
ATOM 4110 C C . LYS D 1 102 ? 22.59697 -13.02433 13.90379 1.000 71.98817 102 LYS B C 1
ATOM 4111 O O . LYS D 1 102 ? 22.58138 -13.05560 12.67050 1.000 73.30706 102 LYS B O 1
ATOM 4117 N N . LYS D 1 103 ? 22.40955 -14.09856 14.66364 1.000 74.06217 103 LYS B N 1
ATOM 4118 C CA . LYS D 1 103 ? 22.05368 -15.39730 14.10172 1.000 84.82042 103 LYS B CA 1
ATOM 4119 C C . LYS D 1 103 ? 21.31859 -16.16731 15.18432 1.000 98.96777 103 LYS B C 1
ATOM 4120 O O . LYS D 1 103 ? 21.89238 -16.43273 16.24694 1.000 90.09890 103 LYS B O 1
ATOM 4126 N N . ASP D 1 104 ? 20.04978 -16.49603 14.92698 1.000 107.18939 104 ASP B N 1
ATOM 4127 C CA . ASP D 1 104 ? 19.19198 -17.18993 15.89207 1.000 98.88834 104 ASP B CA 1
ATOM 4128 C C . ASP D 1 104 ? 19.15800 -16.46921 17.23749 1.000 90.82282 104 ASP B C 1
ATOM 4129 O O . ASP D 1 104 ? 19.04859 -17.09789 18.29331 1.000 84.06557 104 ASP B O 1
ATOM 4134 N N . GLY D 1 105 ? 19.25817 -15.14200 17.20501 1.000 87.49594 105 GLY B N 1
ATOM 4135 C CA . GLY D 1 105 ? 19.21806 -14.34490 18.41242 1.000 82.15129 105 GLY B CA 1
ATOM 4136 C C . GLY D 1 105 ? 20.53752 -14.18551 19.13446 1.000 96.86771 105 GLY B C 1
ATOM 4137 O O . GLY D 1 105 ? 20.55821 -13.59625 20.22273 1.000 90.90012 105 GLY B O 1
ATOM 4138 N N . LYS D 1 106 ? 21.63952 -14.68387 18.57288 1.000 92.73005 106 LYS B N 1
ATOM 4139 C CA . LYS D 1 106 ? 22.95219 -14.58225 19.19826 1.000 86.87692 106 LYS B CA 1
ATOM 4140 C C . LYS D 1 106 ? 23.86640 -13.73481 18.32525 1.000 79.70244 106 LYS B C 1
ATOM 4141 O O . LYS D 1 106 ? 23.91099 -13.92064 17.10614 1.000 81.55200 106 LYS B O 1
ATOM 4147 N N . LEU D 1 107 ? 24.58859 -12.80753 18.94949 1.000 79.93215 107 LEU B N 1
ATOM 4148 C CA . LEU D 1 107 ? 25.50936 -11.94895 18.21533 1.000 79.36452 107 LEU B CA 1
ATOM 4149 C C . LEU D 1 107 ? 26.67168 -12.76459 17.66339 1.000 85.31094 107 LEU B C 1
ATOM 4150 O O . LEU D 1 107 ? 27.33933 -13.49160 18.40461 1.000 87.46265 107 LEU B O 1
ATOM 4155 N N . GLU D 1 108 ? 26.91755 -12.64192 16.35649 1.000 83.27401 108 GLU B N 1
ATOM 4156 C CA . GLU D 1 108 ? 28.01417 -13.34588 15.71051 1.000 84.48068 108 GLU B CA 1
ATOM 4157 C C . GLU D 1 108 ? 29.18324 -12.44768 15.33786 1.000 78.64262 108 GLU B C 1
ATOM 4158 O O . GLU D 1 108 ? 30.29897 -12.95344 15.18329 1.000 78.63139 108 GLU B O 1
ATOM 4164 N N . ALA D 1 109 ? 28.96200 -11.14223 15.19393 1.000 73.41640 109 ALA B N 1
ATOM 4165 C CA . ALA D 1 109 ? 30.02609 -10.22454 14.81464 1.000 65.99746 109 ALA B CA 1
ATOM 4166 C C . ALA D 1 109 ? 29.58974 -8.79838 15.11575 1.000 62.74895 109 ALA B C 1
ATOM 4167 O O . ALA D 1 109 ? 28.41532 -8.45702 14.95853 1.000 56.61071 109 ALA B O 1
ATOM 4169 N N . LEU D 1 110 ? 30.54012 -7.98134 15.56681 1.000 61.16572 110 LEU B N 1
ATOM 4170 C CA . LEU D 1 110 ? 30.34339 -6.54822 15.73202 1.000 54.82778 110 LEU B CA 1
ATOM 4171 C C . LEU D 1 110 ? 31.63767 -5.85259 15.34176 1.000 56.08088 110 LEU B C 1
ATOM 4172 O O . LEU D 1 110 ? 32.72642 -6.32570 15.67723 1.000 66.38422 110 LEU B O 1
ATOM 4177 N N . LEU D 1 111 ? 31.51902 -4.74236 14.61652 1.000 49.83006 111 LEU B N 1
ATOM 4178 C CA . LEU D 1 111 ? 32.68519 -4.09500 14.03293 1.000 59.39569 111 LEU B CA 1
ATOM 4179 C C . LEU D 1 111 ? 32.45297 -2.59356 13.96126 1.000 54.96131 111 LEU B C 1
ATOM 4180 O O . LEU D 1 111 ? 31.38099 -2.14352 13.54993 1.000 53.68762 111 LEU B O 1
ATOM 4185 N N . LEU D 1 112 ? 33.46851 -1.82372 14.34749 1.000 55.93392 112 LEU B N 1
ATOM 4186 C CA . LEU D 1 112 ? 33.36921 -0.37078 14.34417 1.000 48.99032 112 LEU B CA 1
ATOM 4187 C C . LEU D 1 112 ? 34.68384 0.22803 13.87088 1.000 53.78253 112 LEU B C 1
ATOM 4188 O O . LEU D 1 112 ? 35.75656 -0.18280 14.32680 1.000 56.50304 112 LEU B O 1
ATOM 4193 N N . ARG D 1 113 ? 34.59193 1.19458 12.95584 1.000 52.40986 113 ARG B N 1
ATOM 4194 C CA . ARG D 1 113 ? 35.74720 1.91342 12.43119 1.000 49.43469 113 ARG B CA 1
ATOM 4195 C C . ARG D 1 113 ? 35.42441 3.39820 12.38582 1.000 44.23916 113 ARG B C 1
ATOM 4196 O O . ARG D 1 113 ? 34.36505 3.78616 11.88651 1.000 47.60412 113 ARG B O 1
ATOM 4204 N N . ILE D 1 114 ? 36.33270 4.22316 12.90769 1.000 47.65985 114 ILE B N 1
ATOM 4205 C CA . ILE D 1 114 ? 36.17468 5.67509 12.93331 1.000 47.44068 114 ILE B CA 1
ATOM 4206 C C . ILE D 1 114 ? 37.51018 6.29963 12.55091 1.000 54.95970 114 ILE B C 1
ATOM 4207 O O . ILE D 1 114 ? 38.49534 6.15573 13.28090 1.000 53.36670 114 ILE B O 1
ATOM 4212 N N . GLU D 1 115 ? 37.54698 7.00715 11.42732 1.000 60.25998 115 GLU B N 1
ATOM 4213 C CA . GLU D 1 115 ? 38.77648 7.61585 10.94122 1.000 59.72295 115 GLU B CA 1
ATOM 4214 C C . GLU D 1 115 ? 38.57659 9.11007 10.74471 1.000 57.80935 115 GLU B C 1
ATOM 4215 O O . GLU D 1 115 ? 37.51495 9.55020 10.29450 1.000 59.83955 115 GLU B O 1
ATOM 4221 N N . SER D 1 116 ? 39.60384 9.88753 11.08001 1.000 53.36554 116 SER B N 1
ATOM 4222 C CA . SER D 1 116 ? 39.58792 11.32522 10.82969 1.000 58.23939 116 SER B CA 1
ATOM 4223 C C . SER D 1 116 ? 41.03102 11.76876 10.64783 1.000 66.22773 116 SER B C 1
ATOM 4224 O O . SER D 1 116 ? 41.81071 11.74194 11.60337 1.000 60.62090 116 SER B O 1
ATOM 4227 N N . SER D 1 117 ? 41.38712 12.15882 9.42519 1.000 66.05072 117 SER B N 1
ATOM 4228 C CA . SER D 1 117 ? 42.73712 12.61916 9.13430 1.000 63.56022 117 SER B CA 1
ATOM 4229 C C . SER D 1 117 ? 43.01193 14.01422 9.67925 1.000 71.09925 117 SER B C 1
ATOM 4230 O O . SER D 1 117 ? 44.17323 14.43710 9.70140 1.000 80.79260 117 SER B O 1
ATOM 4233 N N . GLY D 1 118 ? 41.98211 14.72937 10.12394 1.000 64.16546 118 GLY B N 1
ATOM 4234 C CA . GLY D 1 118 ? 42.14603 16.05096 10.67756 1.000 61.08575 118 GLY B CA 1
ATOM 4235 C C . GLY D 1 118 ? 40.82452 16.62261 11.14466 1.000 72.73986 118 GLY B C 1
ATOM 4236 O O . GLY D 1 118 ? 39.75573 16.04851 10.91016 1.000 72.53825 118 GLY B O 1
ATOM 4237 N N . PRO D 1 119 ? 40.87243 17.76734 11.82298 1.000 69.50177 119 PRO B N 1
ATOM 4238 C CA . PRO D 1 119 ? 39.63385 18.39829 12.28942 1.000 72.27365 119 PRO B CA 1
ATOM 4239 C C . PRO D 1 119 ? 38.75615 18.84200 11.12819 1.000 72.49148 119 PRO B C 1
ATOM 4240 O O . PRO D 1 119 ? 39.20892 19.01546 9.99443 1.000 74.54191 119 PRO B O 1
ATOM 4244 N N . LEU D 1 120 ? 37.47480 19.02256 11.43059 1.000 76.16819 120 LEU B N 1
ATOM 4245 C CA . LEU D 1 120 ? 36.48696 19.44396 10.44897 1.000 63.74713 120 LEU B CA 1
ATOM 4246 C C . LEU D 1 120 ? 36.17976 20.92427 10.62211 1.000 69.91008 120 LEU B C 1
ATOM 4247 O O . LEU D 1 120 ? 36.14015 21.43503 11.74557 1.000 88.73606 120 LEU B O 1
ATOM 4252 N N . THR D 1 121 ? 35.95706 21.60876 9.50094 1.000 69.95184 121 THR B N 1
ATOM 4253 C CA . THR D 1 121 ? 35.62705 23.02389 9.51343 1.000 76.85388 121 THR B CA 1
ATOM 4254 C C . THR D 1 121 ? 34.25805 23.33499 8.92896 1.000 77.95015 121 THR B C 1
ATOM 4255 O O . THR D 1 121 ? 33.75193 24.44138 9.14837 1.000 84.69204 121 THR B O 1
ATOM 4259 N N . ASP D 1 122 ? 33.64621 22.40362 8.20119 1.000 72.74675 122 ASP B N 1
ATOM 4260 C CA . ASP D 1 122 ? 32.32305 22.60546 7.62073 1.000 70.94096 122 ASP B CA 1
ATOM 4261 C C . ASP D 1 122 ? 31.27176 22.17747 8.63885 1.000 64.64997 122 ASP B C 1
ATOM 4262 O O . ASP D 1 122 ? 31.11499 20.98313 8.91131 1.000 72.20209 122 ASP B O 1
ATOM 4267 N N . GLU D 1 123 ? 30.54055 23.15272 9.18924 1.000 67.18535 123 GLU B N 1
ATOM 4268 C CA . GLU D 1 123 ? 29.57651 22.85588 10.24650 1.000 67.04729 123 GLU B CA 1
ATOM 4269 C C . GLU D 1 123 ? 28.47097 21.92186 9.76761 1.000 73.92757 123 GLU B C 1
ATOM 4270 O O . GLU D 1 123 ? 27.95714 21.11448 10.55391 1.000 74.94159 123 GLU B O 1
ATOM 4276 N N . GLU D 1 124 ? 28.09307 22.01216 8.48937 1.000 69.29833 124 GLU B N 1
ATOM 4277 C CA . GLU D 1 124 ? 27.08879 21.10064 7.95114 1.000 75.62587 124 GLU B CA 1
ATOM 4278 C C . GLU D 1 124 ? 27.55609 19.65276 8.02144 1.000 75.00096 124 GLU B C 1
ATOM 4279 O O . GLU D 1 124 ? 26.74547 18.74798 8.25393 1.000 70.78092 124 GLU B O 1
ATOM 4285 N N . THR D 1 125 ? 28.85498 19.41409 7.83109 1.000 73.86298 125 THR B N 1
ATOM 4286 C CA . THR D 1 125 ? 29.39788 18.07133 7.99407 1.000 63.58085 125 THR B CA 1
ATOM 4287 C C . THR D 1 125 ? 29.58733 17.71574 9.46229 1.000 64.15639 125 THR B C 1
ATOM 4288 O O . THR D 1 125 ? 29.41816 16.55134 9.84089 1.000 61.79808 125 THR B O 1
ATOM 4292 N N . ILE D 1 126 ? 29.92752 18.70042 10.29667 1.000 68.39564 126 ILE B N 1
ATOM 4293 C CA . ILE D 1 126 ? 30.14294 18.44120 11.71829 1.000 65.41710 126 ILE B CA 1
ATOM 4294 C C . ILE D 1 126 ? 28.85615 17.95201 12.37031 1.000 65.77949 126 ILE B C 1
ATOM 4295 O O . ILE D 1 126 ? 28.85598 16.97556 13.13029 1.000 52.36742 126 ILE B O 1
ATOM 4300 N N . GLU D 1 127 ? 27.73744 18.62246 12.07889 1.000 66.63054 127 GLU B N 1
ATOM 4301 C CA . GLU D 1 127 ? 26.46558 18.21946 12.67266 1.000 63.48706 127 GLU B CA 1
ATOM 4302 C C . GLU D 1 127 ? 26.05143 16.82952 12.20362 1.000 61.77861 127 GLU B C 1
ATOM 4303 O O . GLU D 1 127 ? 25.57592 16.01166 13.00167 1.000 65.77355 127 GLU B O 1
ATOM 4309 N N . LYS D 1 128 ? 26.24015 16.53757 10.91460 1.000 64.49051 128 LYS B N 1
ATOM 4310 C CA . LYS D 1 128 ? 25.86266 15.22931 10.38884 1.000 61.30291 128 LYS B CA 1
ATOM 4311 C C . LYS D 1 128 ? 26.72186 14.12151 10.98974 1.000 58.82810 128 LYS B C 1
ATOM 4312 O O . LYS D 1 128 ? 26.21324 13.04438 11.32806 1.000 57.18970 128 LYS B O 1
ATOM 4318 N N . THR D 1 129 ? 28.02512 14.37022 11.14401 1.000 59.90315 129 THR B N 1
ATOM 4319 C CA . THR D 1 129 ? 28.90108 13.36385 11.73403 1.000 54.29419 129 THR B CA 1
ATOM 4320 C C . THR D 1 129 ? 28.58680 13.15869 13.21092 1.000 49.49244 129 THR B C 1
ATOM 4321 O O . THR D 1 129 ? 28.61663 12.02495 13.70602 1.000 44.11600 129 THR B O 1
ATOM 4325 N N . THR D 1 130 ? 28.28799 14.24310 13.93209 1.000 46.40358 130 THR B N 1
ATOM 4326 C CA . THR D 1 130 ? 27.85392 14.10768 15.31827 1.000 51.82617 130 THR B CA 1
ATOM 4327 C C . THR D 1 130 ? 26.59199 13.26253 15.41277 1.000 53.79306 130 THR B C 1
ATOM 4328 O O . THR D 1 130 ? 26.49361 12.37063 16.26446 1.000 53.86141 130 THR B O 1
ATOM 4332 N N . ARG D 1 131 ? 25.61908 13.52778 14.53827 1.000 51.75252 131 ARG B N 1
ATOM 4333 C CA . ARG D 1 131 ? 24.38186 12.75947 14.54022 1.000 51.09451 131 ARG B CA 1
ATOM 4334 C C . ARG D 1 131 ? 24.64702 11.28775 14.25233 1.000 49.47206 131 ARG B C 1
ATOM 4335 O O . ARG D 1 131 ? 24.06065 10.40966 14.89356 1.000 49.47610 131 ARG B O 1
ATOM 4343 N N . LEU D 1 132 ? 25.53715 10.99655 13.30006 1.000 48.67569 132 LEU B N 1
ATOM 4344 C CA . LEU D 1 132 ? 25.83982 9.60207 12.98621 1.000 44.26642 132 LEU B CA 1
ATOM 4345 C C . LEU D 1 132 ? 26.50905 8.90096 14.16312 1.000 55.22423 132 LEU B C 1
ATOM 4346 O O . LEU D 1 132 ? 26.15412 7.76217 14.50102 1.000 53.69472 132 LEU B O 1
ATOM 4351 N N . LEU D 1 133 ? 27.48210 9.56400 14.79594 1.000 56.46147 133 LEU B N 1
ATOM 4352 C CA . LEU D 1 133 ? 28.14084 8.97989 15.96012 1.000 46.28955 133 LEU B CA 1
ATOM 4353 C C . LEU D 1 133 ? 27.14721 8.73484 17.08753 1.000 48.29053 133 LEU B C 1
ATOM 4354 O O . LEU D 1 133 ? 27.20779 7.70269 17.76632 1.000 47.37872 133 LEU B O 1
ATOM 4359 N N . ASP D 1 134 ? 26.21536 9.66892 17.29333 1.000 48.82794 134 ASP B N 1
ATOM 4360 C CA . ASP D 1 134 ? 25.21689 9.49990 18.34378 1.000 52.61517 134 ASP B CA 1
ATOM 4361 C C . ASP D 1 134 ? 24.26646 8.35236 18.02474 1.000 52.62241 134 ASP B C 1
ATOM 4362 O O . ASP D 1 134 ? 23.87371 7.59623 18.92116 1.000 51.63050 134 ASP B O 1
ATOM 4367 N N . GLU D 1 135 ? 23.88415 8.20668 16.75441 1.000 55.47175 135 GLU B N 1
ATOM 4368 C CA . GLU D 1 135 ? 23.04234 7.08041 16.36662 1.000 55.28994 135 GLU B CA 1
ATOM 4369 C C . GLU D 1 135 ? 23.75499 5.75725 16.61254 1.000 48.76836 135 GLU B C 1
ATOM 4370 O O . GLU D 1 135 ? 23.14475 4.79316 17.09180 1.000 48.41671 135 GLU B O 1
ATOM 4376 N N . ILE D 1 136 ? 25.05048 5.69386 16.29537 1.000 50.31433 136 ILE B N 1
ATOM 4377 C CA . ILE D 1 136 ? 25.81159 4.47344 16.55565 1.000 55.19125 136 ILE B CA 1
ATOM 4378 C C . ILE D 1 136 ? 25.88267 4.19830 18.05369 1.000 54.69677 136 ILE B C 1
ATOM 4379 O O . ILE D 1 136 ? 25.71313 3.05623 18.49925 1.000 54.64888 136 ILE B O 1
ATOM 4384 N N . TYR D 1 137 ? 26.12111 5.24168 18.85351 1.000 49.92261 137 TYR B N 1
ATOM 4385 C CA . TYR D 1 137 ? 26.16279 5.08102 20.30485 1.000 47.16123 137 TYR B CA 1
ATOM 4386 C C . TYR D 1 137 ? 24.83987 4.54082 20.83799 1.000 56.19394 137 TYR B C 1
ATOM 4387 O O . TYR D 1 137 ? 24.82104 3.64165 21.68813 1.000 57.39064 137 TYR B O 1
ATOM 4396 N N . GLU D 1 138 ? 23.72074 5.06740 20.33619 1.000 58.47607 138 GLU B N 1
ATOM 4397 C CA . GLU D 1 138 ? 22.41412 4.64773 20.83445 1.000 53.03876 138 GLU B CA 1
ATOM 4398 C C . GLU D 1 138 ? 22.08341 3.22239 20.40409 1.000 61.21417 138 GLU B C 1
ATOM 4399 O O . GLU D 1 138 ? 21.57936 2.42702 21.20856 1.000 65.33066 138 GLU B O 1
ATOM 4405 N N . LYS D 1 139 ? 22.36264 2.87587 19.14325 1.000 60.41644 139 LYS B N 1
ATOM 4406 C CA . LYS D 1 139 ? 22.14443 1.50255 18.69985 1.000 65.24459 139 LYS B CA 1
ATOM 4407 C C . LYS D 1 139 ? 23.03713 0.52784 19.45316 1.000 63.84711 139 LYS B C 1
ATOM 4408 O O . LYS D 1 139 ? 22.65840 -0.63090 19.65926 1.000 63.37556 139 LYS B O 1
ATOM 4414 N N . LEU D 1 140 ? 24.22057 0.97513 19.87394 1.000 66.63438 140 LEU B N 1
ATOM 4415 C CA . LEU D 1 140 ? 25.08964 0.11164 20.66135 1.000 67.22756 140 LEU B CA 1
ATOM 4416 C C . LEU D 1 140 ? 24.54880 -0.06649 22.07331 1.000 71.42554 140 LEU B C 1
ATOM 4417 O O . LEU D 1 140 ? 24.60836 -1.16718 22.63408 1.000 74.80570 140 LEU B O 1
ATOM 4422 N N . GLU D 1 141 ? 24.01850 1.00733 22.66408 1.000 81.62442 141 GLU B N 1
ATOM 4423 C CA . GLU D 1 141 ? 23.39592 0.88887 23.97880 1.000 82.21964 141 GLU B CA 1
ATOM 4424 C C . GLU D 1 141 ? 22.16179 -0.00276 23.93461 1.000 80.77393 141 GLU B C 1
ATOM 4425 O O . GLU D 1 141 ? 21.84651 -0.67446 24.92319 1.000 86.74220 141 GLU B O 1
ATOM 4431 N N . SER D 1 142 ? 21.45442 -0.02786 22.80213 1.000 85.55812 142 SER B N 1
ATOM 4432 C CA . SER D 1 142 ? 20.28060 -0.88893 22.69191 1.000 81.79502 142 SER B CA 1
ATOM 4433 C C . SER D 1 142 ? 20.66317 -2.36289 22.62040 1.000 77.64291 142 SER B C 1
ATOM 4434 O O . SER D 1 142 ? 19.86977 -3.22632 23.01142 1.000 66.53931 142 SER B O 1
ATOM 4437 N N . LEU D 1 143 ? 21.86466 -2.67096 22.13218 1.000 85.54622 143 LEU B N 1
ATOM 4438 C CA . LEU D 1 143 ? 22.32043 -4.05077 22.00756 1.000 79.81614 143 LEU B CA 1
ATOM 4439 C C . LEU D 1 143 ? 22.77654 -4.65566 23.32881 1.000 98.31460 143 LEU B C 1
ATOM 4440 O O . LEU D 1 143 ? 23.11451 -5.84415 23.36040 1.000 107.15995 143 LEU B O 1
ATOM 4445 N N . SER D 1 144 ? 22.80270 -3.88053 24.40809 1.000 113.32989 144 SER B N 1
ATOM 4446 C CA . SER D 1 144 ? 23.20764 -4.39885 25.71082 1.000 115.81292 144 SER B CA 1
ATOM 4447 C C . SER D 1 144 ? 22.07583 -5.18819 26.35985 1.000 113.76715 144 SER B C 1
ATOM 4448 O O . SER D 1 144 ? 21.51527 -4.76837 27.37199 1.000 116.46380 144 SER B O 1
#